Protein AF-0000000069441360 (afdb_homodimer)

Organism: Mycobacteroides abscessus (strain ATCC 19977 / DSM 44196 / CCUG 20993 / CIP 104536 / JCM 13569 / NCTC 13031 / TMC 1543 / L948) (NCBI:txid561007)

InterPro domains:
  IPR011251 Luciferase-like domain [PF00296] (26-334)
  IPR036661 Luciferase-like domain superfamily [G3DSA:3.20.20.30] (1-362)
  IPR036661 Luciferase-like domain superfamily [SSF51679] (23-362)
  IPR050172 SsuD/RutA monooxygenase [PTHR42847] (4-360)

Solvent-accessible surface area (backbone atoms only — not comparable to full-atom values): 36163 Å² total; per-residue (Å²): 128,47,39,42,44,28,33,52,49,52,40,67,29,39,19,75,42,82,61,31,50,36,68,66,46,94,55,78,56,78,54,79,72,55,38,72,55,40,56,69,53,48,42,54,38,49,34,47,39,33,73,62,61,32,53,23,29,40,23,53,60,53,61,59,30,39,40,19,64,44,50,50,29,50,38,46,87,67,42,86,72,45,21,36,32,32,28,46,45,60,79,54,41,36,41,36,54,50,42,33,44,50,22,34,49,16,58,62,51,73,49,30,42,31,37,29,46,40,57,68,50,40,67,66,40,34,23,19,48,46,44,82,67,50,70,61,53,33,38,55,40,37,45,56,37,52,50,51,28,55,47,23,48,71,64,47,69,33,71,46,79,60,95,79,52,50,32,40,65,15,50,48,73,56,52,40,63,65,70,63,50,34,31,34,59,58,72,40,81,64,32,40,60,42,46,37,73,70,39,45,28,43,41,43,59,57,52,54,62,69,63,42,38,53,54,52,50,54,42,49,52,55,9,46,77,71,76,41,82,66,45,31,27,37,31,31,32,47,38,50,28,93,36,43,69,60,14,47,50,53,56,49,51,50,56,68,72,57,47,70,66,55,29,51,53,35,38,56,55,38,59,67,42,74,25,55,57,36,32,52,44,36,63,61,32,66,72,45,78,88,50,27,67,70,34,95,47,33,28,34,63,56,30,37,50,23,54,60,64,13,21,24,35,38,15,15,24,64,55,37,37,50,51,50,50,51,40,37,75,61,56,38,37,33,38,38,32,42,38,64,28,45,57,64,35,50,50,41,40,46,73,46,23,46,59,58,32,42,74,69,57,45,27,64,129,127,50,40,44,44,28,34,53,48,54,39,65,29,40,18,76,42,82,60,31,50,36,69,66,47,94,55,80,56,77,55,79,70,55,39,69,54,41,56,69,53,49,41,53,37,47,35,48,39,33,73,63,62,33,54,23,28,40,25,54,62,55,62,58,31,39,40,21,64,44,52,49,28,49,40,46,87,65,43,86,73,44,20,36,32,31,27,46,44,61,78,54,42,36,41,39,52,50,41,33,44,50,21,35,48,16,59,61,51,73,50,28,43,30,37,29,47,39,56,69,52,39,68,67,40,34,23,20,47,46,45,81,67,51,71,61,51,33,38,56,39,37,46,56,37,53,50,50,28,54,47,24,49,71,63,45,69,32,71,46,78,61,96,80,50,50,32,42,65,15,48,51,72,56,53,41,65,67,70,62,53,34,30,33,59,58,73,41,83,65,32,41,61,42,46,38,72,69,39,45,28,45,41,44,59,58,54,54,62,69,62,43,37,54,54,52,50,54,42,49,53,55,10,47,77,71,75,40,83,66,47,31,29,37,32,31,30,47,37,50,28,94,37,44,67,60,15,46,49,53,56,49,51,48,55,66,72,55,48,71,66,55,30,52,52,34,38,56,53,37,59,66,42,75,25,55,57,38,32,53,43,35,62,64,34,67,70,45,80,89,51,27,66,70,35,96,47,32,29,35,63,56,30,38,50,22,54,60,64,13,22,26,36,37,15,15,24,65,54,38,38,50,51,51,50,51,40,37,75,62,55,38,37,32,40,38,30,41,38,64,27,46,58,65,35,49,51,41,39,45,74,44,24,46,60,56,32,44,74,68,58,44,26,65,132

pLDDT: mean 94.43, std 7.1, range [41.03, 98.94]

Structure (mmCIF, N/CA/C/O backbone):
data_AF-0000000069441360-model_v1
#
loop_
_entity.id
_entity.type
_entity.pdbx_description
1 polymer 'Alkanesulfonate monooxygenase'
#
loop_
_atom_site.group_PDB
_atom_site.id
_atom_site.type_symbol
_atom_site.label_atom_id
_atom_site.label_alt_id
_atom_site.label_comp_id
_atom_site.label_asym_id
_atom_site.label_entity_id
_atom_site.label_seq_id
_atom_site.pdbx_PDB_ins_code
_atom_site.Cartn_x
_atom_site.Cartn_y
_atom_site.Cartn_z
_atom_site.occupancy
_atom_site.B_iso_or_equiv
_atom_site.auth_seq_id
_atom_site.auth_comp_id
_atom_site.auth_asym_id
_atom_site.auth_atom_id
_atom_site.pdbx_PDB_model_num
ATOM 1 N N . MET A 1 1 ? 18.297 29.141 1.879 1 72.5 1 MET A N 1
ATOM 2 C CA . MET A 1 1 ? 17.781 28.172 0.923 1 72.5 1 MET A CA 1
ATOM 3 C C . MET A 1 1 ? 16.359 28.516 0.487 1 72.5 1 MET A C 1
ATOM 5 O O . MET A 1 1 ? 15.617 29.141 1.242 1 72.5 1 MET A O 1
ATOM 9 N N . ALA A 1 2 ? 16.062 28.234 -0.712 1 89 2 ALA A N 1
ATOM 10 C CA . ALA A 1 2 ? 14.727 28.547 -1.218 1 89 2 ALA A CA 1
ATOM 11 C C . ALA A 1 2 ? 13.664 27.703 -0.527 1 89 2 ALA A C 1
ATOM 13 O O . ALA A 1 2 ? 13.883 26.516 -0.256 1 89 2 ALA A O 1
ATOM 14 N N . ALA A 1 3 ? 12.602 28.297 -0.114 1 95.62 3 ALA A N 1
ATOM 15 C CA . ALA A 1 3 ? 11.492 27.609 0.531 1 95.62 3 ALA A CA 1
ATOM 16 C C . ALA A 1 3 ? 10.789 26.672 -0.447 1 95.62 3 ALA A C 1
ATOM 18 O O . ALA A 1 3 ? 10.672 26.984 -1.636 1 95.62 3 ALA A O 1
ATOM 19 N N . LYS A 1 4 ? 10.414 25.562 0.013 1 97.44 4 LYS A N 1
ATOM 20 C CA . LYS A 1 4 ? 9.594 24.609 -0.744 1 97.44 4 LYS A CA 1
ATOM 21 C C . LYS A 1 4 ? 8.156 24.594 -0.232 1 97.44 4 LYS A C 1
ATOM 23 O O . LYS A 1 4 ? 7.922 24.688 0.976 1 97.44 4 LYS A O 1
ATOM 28 N N . PHE A 1 5 ? 7.285 24.547 -1.137 1 98.5 5 PHE A N 1
ATOM 29 C CA . PHE A 1 5 ? 5.875 24.547 -0.77 1 98.5 5 PHE A CA 1
ATOM 30 C C . PHE A 1 5 ? 5.203 23.234 -1.19 1 98.5 5 PHE A C 1
ATOM 32 O O . PHE A 1 5 ? 5.293 22.828 -2.352 1 98.5 5 PHE A O 1
ATOM 39 N N . PHE A 1 6 ? 4.613 22.594 -0.248 1 98.88 6 PHE A N 1
ATOM 40 C CA . PHE A 1 6 ? 3.814 21.391 -0.45 1 98.88 6 PHE A CA 1
ATOM 41 C C . PHE A 1 6 ? 2.332 21.688 -0.274 1 98.88 6 PHE A C 1
ATOM 43 O O . PHE A 1 6 ? 1.963 22.656 0.396 1 98.88 6 PHE A O 1
ATOM 50 N N . TRP A 1 7 ? 1.575 20.906 -0.925 1 98.81 7 TRP A N 1
ATOM 51 C CA . TRP A 1 7 ? 0.133 20.922 -0.707 1 98.81 7 TRP A CA 1
ATOM 52 C C . TRP A 1 7 ? -0.325 19.656 0.02 1 98.81 7 TRP A C 1
ATOM 54 O O . TRP A 1 7 ? 0.464 19.016 0.713 1 98.81 7 TRP A O 1
ATOM 64 N N . PHE A 1 8 ? -1.62 19.359 -0.03 1 98.5 8 PHE A N 1
ATOM 65 C CA . PHE A 1 8 ? -2.201 18.297 0.79 1 98.5 8 PHE A CA 1
ATOM 66 C C . PHE A 1 8 ? -3.285 17.547 0.021 1 98.5 8 PHE A C 1
ATOM 68 O O . PHE A 1 8 ? -4.078 18.156 -0.697 1 98.5 8 PHE A O 1
ATOM 75 N N . LEU A 1 9 ? -3.291 16.219 0.157 1 98.5 9 LEU A N 1
ATOM 76 C CA . LEU A 1 9 ? -4.387 15.414 -0.382 1 98.5 9 LEU A CA 1
ATOM 77 C C . LEU A 1 9 ? -5.438 15.141 0.688 1 98.5 9 LEU A C 1
ATOM 79 O O . LEU A 1 9 ? -5.145 14.508 1.703 1 98.5 9 LEU A O 1
ATOM 83 N N . PRO A 1 10 ? -6.656 15.625 0.496 1 97.12 10 PRO A N 1
ATOM 84 C CA . PRO A 1 10 ? -7.707 15.391 1.49 1 97.12 10 PRO A CA 1
ATOM 85 C C . PRO A 1 10 ? -8.289 13.977 1.41 1 97.12 10 PRO A C 1
ATOM 87 O O . PRO A 1 10 ? -9.461 13.812 1.053 1 97.12 10 PRO A O 1
ATOM 90 N N . THR A 1 11 ? -7.57 12.961 1.886 1 96.81 11 THR A N 1
ATOM 91 C CA . THR A 1 11 ? -7.961 11.562 1.755 1 96.81 11 THR A CA 1
ATOM 92 C C . THR A 1 11 ? -9.031 11.203 2.781 1 96.81 11 THR A C 1
ATOM 94 O O . THR A 1 11 ? -9.523 10.07 2.797 1 96.81 11 THR A O 1
ATOM 97 N N . ASN A 1 12 ? -9.391 12.094 3.652 1 94.06 12 ASN A N 1
ATOM 98 C CA . ASN A 1 12 ? -10.555 11.906 4.516 1 94.06 12 ASN A CA 1
ATOM 99 C C . ASN A 1 12 ? -11.758 12.688 4 1 94.06 12 ASN A C 1
ATOM 101 O O . ASN A 1 12 ? -12.789 12.773 4.68 1 94.06 12 ASN A O 1
ATOM 105 N N . GLY A 1 13 ? -11.594 13.344 2.893 1 94.56 13 GLY A N 1
ATOM 106 C CA . GLY A 1 13 ? -12.664 14.125 2.299 1 94.56 13 GLY A CA 1
ATOM 107 C C . GLY A 1 13 ? -12.391 15.609 2.291 1 94.56 13 GLY A C 1
ATOM 108 O O . GLY A 1 13 ? -11.414 16.062 2.891 1 94.56 13 GLY A O 1
ATOM 109 N N . ASP A 1 14 ? -13.211 16.344 1.586 1 96.19 14 ASP A N 1
ATOM 110 C CA . ASP A 1 14 ? -13.07 17.781 1.409 1 96.19 14 ASP A CA 1
ATOM 111 C C . ASP A 1 14 ? -14.438 18.469 1.393 1 96.19 14 ASP A C 1
ATOM 113 O O . ASP A 1 14 ? -15.477 17.797 1.405 1 96.19 14 ASP A O 1
ATOM 117 N N . SER A 1 15 ? -14.398 19.688 1.597 1 96 15 SER A N 1
ATOM 118 C CA . SER A 1 15 ? -15.617 20.484 1.572 1 96 15 SER A CA 1
ATOM 119 C C . SER A 1 15 ? -15.297 21.984 1.598 1 96 15 SER A C 1
ATOM 121 O O . SER A 1 15 ? -14.141 22.375 1.768 1 96 15 SER A O 1
ATOM 123 N N . ARG A 1 16 ? -16.359 22.812 1.386 1 94.94 16 ARG A N 1
ATOM 124 C CA . ARG A 1 16 ? -16.219 24.25 1.605 1 94.94 16 ARG A CA 1
ATOM 125 C C . ARG A 1 16 ? -16.203 24.578 3.094 1 94.94 16 ARG A C 1
ATOM 127 O O . ARG A 1 16 ? -15.852 25.688 3.486 1 94.94 16 ARG A O 1
ATOM 134 N N . SER A 1 17 ? -16.484 23.578 3.895 1 92.81 17 SER A N 1
ATOM 135 C CA . SER A 1 17 ? -16.438 23.688 5.352 1 92.81 17 SER A CA 1
ATOM 136 C C . SER A 1 17 ? -15.266 22.891 5.918 1 92.81 17 SER A C 1
ATOM 138 O O . SER A 1 17 ? -14.633 22.109 5.207 1 92.81 17 SER A O 1
ATOM 140 N N . ILE A 1 18 ? -15.031 23.141 7.215 1 89.5 18 ILE A N 1
ATOM 141 C CA . ILE A 1 18 ? -13.984 22.359 7.867 1 89.5 18 ILE A CA 1
ATOM 142 C C . ILE A 1 18 ? -14.422 20.906 7.988 1 89.5 18 ILE A C 1
ATOM 144 O O . ILE A 1 18 ? -15.484 20.609 8.539 1 89.5 18 ILE A O 1
ATOM 148 N N . VAL A 1 19 ? -13.719 20.031 7.355 1 81.5 19 VAL A N 1
ATOM 149 C CA . VAL A 1 19 ? -13.969 18.594 7.492 1 81.5 19 VAL A CA 1
ATOM 150 C C . VAL A 1 19 ? -13.25 18.062 8.727 1 81.5 19 VAL A C 1
ATOM 152 O O . VAL A 1 19 ? -12.016 18.078 8.789 1 81.5 19 VAL A O 1
ATOM 155 N N . GLY A 1 20 ? -14.039 17.828 9.664 1 69.56 20 GLY A N 1
ATOM 156 C CA . GLY A 1 20 ? -13.508 17.422 10.953 1 69.56 20 GLY A CA 1
ATOM 157 C C . GLY A 1 20 ? -13.227 15.93 11.031 1 69.56 20 GLY A C 1
ATOM 158 O O . GLY A 1 20 ? -14.016 15.117 10.531 1 69.56 20 GLY A O 1
ATOM 159 N N . ALA A 1 21 ? -11.961 15.484 11.086 1 66.25 21 ALA A N 1
ATOM 160 C CA . ALA A 1 21 ? -11.641 14.133 11.523 1 66.25 21 ALA A CA 1
ATOM 161 C C . ALA A 1 21 ? -10.523 14.141 12.562 1 66.25 21 ALA A C 1
ATOM 163 O O . ALA A 1 21 ? -9.648 15.008 12.539 1 66.25 21 ALA A O 1
ATOM 164 N N . SER A 1 22 ? -10.852 13.5 13.664 1 67.69 22 SER A N 1
ATOM 165 C CA . SER A 1 22 ? -9.844 13.258 14.688 1 67.69 22 SER A CA 1
ATOM 166 C C . SER A 1 22 ? -9.398 11.805 14.695 1 67.69 22 SER A C 1
ATOM 168 O O . SER A 1 22 ? -10.203 10.898 14.461 1 67.69 22 SER A O 1
ATOM 170 N N . HIS A 1 23 ? -8.133 11.641 14.805 1 71.06 23 HIS A N 1
ATOM 171 C CA . HIS A 1 23 ? -7.602 10.289 14.898 1 71.06 23 HIS A CA 1
ATOM 172 C C . HIS A 1 23 ? -8.328 9.484 15.977 1 71.06 23 HIS A C 1
ATOM 174 O O . HIS A 1 23 ? -8.602 8.297 15.797 1 71.06 23 HIS A O 1
ATOM 180 N N . ALA A 1 24 ? -8.703 10.172 16.938 1 65.94 24 ALA A N 1
ATOM 181 C CA . ALA A 1 24 ? -9.297 9.5 18.094 1 65.94 24 ALA A CA 1
ATOM 182 C C . ALA A 1 24 ? -10.805 9.367 17.938 1 65.94 24 ALA A C 1
ATOM 184 O O . ALA A 1 24 ? -11.453 8.609 18.672 1 65.94 24 ALA A O 1
ATOM 185 N N . SER A 1 25 ? -11.289 10.094 16.922 1 72.44 25 SER A N 1
ATOM 186 C CA . SER A 1 25 ? -12.742 10.172 16.828 1 72.44 25 SER A CA 1
ATOM 187 C C . SER A 1 25 ? -13.336 8.867 16.312 1 72.44 25 SER A C 1
ATOM 189 O O . SER A 1 25 ? -12.75 8.211 15.461 1 72.44 25 SER A O 1
ATOM 191 N N . THR A 1 26 ? -14.484 8.578 16.953 1 71.44 26 THR A N 1
ATOM 192 C CA . THR A 1 26 ? -15.25 7.426 16.484 1 71.44 26 THR A CA 1
ATOM 193 C C . THR A 1 26 ? -16.234 7.836 15.398 1 71.44 26 THR A C 1
ATOM 195 O O . THR A 1 26 ? -17 7.004 14.898 1 71.44 26 THR A O 1
ATOM 198 N N . HIS A 1 27 ? -16.141 9.125 15.164 1 69.94 27 HIS A N 1
ATOM 199 C CA . HIS A 1 27 ? -17.094 9.625 14.164 1 69.94 27 HIS A CA 1
ATOM 200 C C . HIS A 1 27 ? -16.375 10.469 13.109 1 69.94 27 HIS A C 1
ATOM 202 O O . HIS A 1 27 ? -15.445 11.203 13.43 1 69.94 27 HIS A O 1
ATOM 208 N N . HIS A 1 28 ? -16.891 10.148 11.953 1 73.62 28 HIS A N 1
ATOM 209 C CA . HIS A 1 28 ? -16.5 10.977 10.82 1 73.62 28 HIS A CA 1
ATOM 210 C C . HIS A 1 28 ? -17.578 12.008 10.5 1 73.62 28 HIS A C 1
ATOM 212 O O . HIS A 1 28 ? -18.688 11.656 10.078 1 73.62 28 HIS A O 1
ATOM 218 N N . THR A 1 29 ? -17.344 13.25 10.805 1 76.19 29 THR A N 1
ATOM 219 C CA . THR A 1 29 ? -18.328 14.289 10.516 1 76.19 29 THR A CA 1
ATOM 220 C C . THR A 1 29 ? -18.281 14.68 9.047 1 76.19 29 THR A C 1
ATOM 222 O O . THR A 1 29 ? -17.25 15.125 8.539 1 76.19 29 THR A O 1
ATOM 225 N N . VAL A 1 30 ? -19.391 14.531 8.398 1 80.44 30 VAL A N 1
ATOM 226 C CA . VAL A 1 30 ? -19.516 14.828 6.977 1 80.44 30 VAL A CA 1
ATOM 227 C C . VAL A 1 30 ? -20.359 16.078 6.785 1 80.44 30 VAL A C 1
ATOM 229 O O . VAL A 1 30 ? -21.578 16.062 7.008 1 80.44 30 VAL A O 1
ATOM 232 N N . PRO A 1 31 ? -19.703 17.156 6.438 1 84.5 31 PRO A N 1
ATOM 233 C CA . PRO A 1 31 ? -20.453 18.406 6.25 1 84.5 31 PRO A CA 1
ATOM 234 C C . PRO A 1 31 ? -21.266 18.422 4.961 1 84.5 31 PRO A C 1
ATOM 236 O O . PRO A 1 31 ? -21.156 17.5 4.148 1 84.5 31 PRO A O 1
ATOM 239 N N . GLU A 1 32 ? -22.109 19.484 4.922 1 86.25 32 GLU A N 1
ATOM 240 C CA . GLU A 1 32 ? -22.812 19.719 3.656 1 86.25 32 GLU A CA 1
ATOM 241 C C . GLU A 1 32 ? -21.812 20.031 2.539 1 86.25 32 GLU A C 1
ATOM 243 O O . GLU A 1 32 ? -20.828 20.75 2.76 1 86.25 32 GLU A O 1
ATOM 248 N N . GLY A 1 33 ? -22.047 19.547 1.418 1 91.44 33 GLY A N 1
ATOM 249 C CA . GLY A 1 33 ? -21.141 19.781 0.306 1 91.44 33 GLY A CA 1
ATOM 250 C C . GLY A 1 33 ? -19.891 18.938 0.369 1 91.44 33 GLY A C 1
ATOM 251 O O . GLY A 1 33 ? -18.859 19.297 -0.227 1 91.44 33 GLY A O 1
ATOM 252 N N . TYR A 1 34 ? -19.953 17.906 1.061 1 93.56 34 TYR A N 1
ATOM 253 C CA . TYR A 1 34 ? -18.844 16.969 1.236 1 93.56 34 TYR A CA 1
ATOM 254 C C . TYR A 1 34 ? -18.391 16.406 -0.103 1 93.56 34 TYR A C 1
ATOM 256 O O . TYR A 1 34 ? -19.219 16.031 -0.935 1 93.56 34 TYR A O 1
ATOM 264 N N . ARG A 1 35 ? -17.109 16.453 -0.336 1 96.56 35 ARG A N 1
ATOM 265 C CA . ARG A 1 35 ? -16.484 15.805 -1.479 1 96.56 35 ARG A CA 1
ATOM 266 C C . ARG A 1 35 ? -15.781 14.516 -1.057 1 96.56 35 ARG A C 1
ATOM 268 O O . ARG A 1 35 ? -14.805 14.555 -0.305 1 96.56 35 ARG A O 1
ATOM 275 N N . GLU A 1 36 ? -16.297 13.422 -1.534 1 95.38 36 GLU A N 1
ATOM 276 C CA . GLU A 1 36 ? -15.672 12.141 -1.229 1 95.38 36 GLU A CA 1
ATOM 277 C C . GLU A 1 36 ? -14.25 12.07 -1.773 1 95.38 36 GLU A C 1
ATOM 279 O O . GLU A 1 36 ? -13.969 12.594 -2.854 1 95.38 36 GLU A O 1
ATOM 284 N N . PRO A 1 37 ? -13.375 11.43 -1.049 1 96.5 37 PRO A N 1
ATOM 285 C CA . PRO A 1 37 ? -11.992 11.32 -1.509 1 96.5 37 PRO A CA 1
ATOM 286 C C . PRO A 1 37 ? -11.797 10.219 -2.549 1 96.5 37 PRO A C 1
ATOM 288 O O . PRO A 1 37 ? -10.953 9.336 -2.373 1 96.5 37 PRO A O 1
ATOM 291 N N . SER A 1 38 ? -12.555 10.336 -3.623 1 96.94 38 SER A N 1
ATOM 292 C CA . SER A 1 38 ? -12.391 9.414 -4.746 1 96.94 38 SER A CA 1
ATOM 293 C C . SER A 1 38 ? -11.062 9.648 -5.457 1 96.94 38 SER A C 1
ATOM 295 O O . SER A 1 38 ? -10.492 10.734 -5.375 1 96.94 38 SER A O 1
ATOM 297 N N . LEU A 1 39 ? -10.609 8.648 -6.133 1 97.69 39 LEU A N 1
ATOM 298 C CA . LEU A 1 39 ? -9.383 8.82 -6.906 1 97.69 39 LEU A CA 1
ATOM 299 C C . LEU A 1 39 ? -9.531 9.945 -7.922 1 97.69 39 LEU A C 1
ATOM 301 O O . LEU A 1 39 ? -8.57 10.672 -8.195 1 97.69 39 LEU A O 1
ATOM 305 N N . ARG A 1 40 ? -10.727 10.117 -8.469 1 97.19 40 ARG A N 1
ATOM 306 C CA . ARG A 1 40 ? -11 11.18 -9.43 1 97.19 40 ARG A CA 1
ATOM 307 C C . ARG A 1 40 ? -10.781 12.555 -8.805 1 97.19 40 ARG A C 1
ATOM 309 O O . ARG A 1 40 ? -10.062 13.383 -9.359 1 97.19 40 ARG A O 1
ATOM 316 N N . TYR A 1 41 ? -11.352 12.758 -7.617 1 98.19 41 TYR A N 1
ATOM 317 C CA . TYR A 1 41 ? -11.227 14.062 -6.992 1 98.19 41 TYR A CA 1
ATOM 318 C C . TYR A 1 41 ? -9.797 14.305 -6.504 1 98.19 41 TYR A C 1
ATOM 320 O O . TYR A 1 41 ? -9.242 15.383 -6.691 1 98.19 41 TYR A O 1
ATOM 328 N N . LEU A 1 42 ? -9.25 13.297 -5.883 1 98.75 42 LEU A N 1
ATOM 329 C CA . LEU A 1 42 ? -7.875 13.422 -5.418 1 98.75 42 LEU A CA 1
ATOM 330 C C . LEU A 1 42 ? -6.93 13.703 -6.582 1 98.75 42 LEU A C 1
ATOM 332 O O . LEU A 1 42 ? -5.945 14.422 -6.43 1 98.75 42 LEU A O 1
ATOM 336 N N . GLY A 1 43 ? -7.262 13.102 -7.727 1 98.75 43 GLY A N 1
ATOM 337 C CA . GLY A 1 43 ? -6.5 13.391 -8.93 1 98.75 43 GLY A CA 1
ATOM 338 C C . GLY A 1 43 ? -6.605 14.844 -9.367 1 98.75 43 GLY A C 1
ATOM 339 O O . GLY A 1 43 ? -5.625 15.43 -9.828 1 98.75 43 GLY A O 1
ATOM 340 N N . GLU A 1 44 ? -7.793 15.453 -9.258 1 98.81 44 GLU A N 1
ATOM 341 C CA . GLU A 1 44 ? -7.965 16.875 -9.57 1 98.81 44 GLU A CA 1
ATOM 342 C C . GLU A 1 44 ? -7.066 17.734 -8.695 1 98.81 44 GLU A C 1
ATOM 344 O O . GLU A 1 44 ? -6.406 18.656 -9.195 1 98.81 44 GLU A O 1
ATOM 349 N N . VAL A 1 45 ? -7.008 17.406 -7.426 1 98.88 45 VAL A N 1
ATOM 350 C CA . VAL A 1 45 ? -6.195 18.172 -6.484 1 98.88 45 VAL A CA 1
ATOM 351 C C . VAL A 1 45 ? -4.715 17.984 -6.816 1 98.88 45 VAL A C 1
ATOM 353 O O . VAL A 1 45 ? -3.959 18.953 -6.871 1 98.88 45 VAL A O 1
ATOM 356 N N . ALA A 1 46 ? -4.324 16.766 -7.066 1 98.88 46 ALA A N 1
ATOM 357 C CA . ALA A 1 46 ? -2.922 16.453 -7.336 1 98.88 46 ALA A CA 1
ATOM 358 C C . ALA A 1 46 ? -2.455 17.109 -8.633 1 98.88 46 ALA A C 1
ATOM 360 O O . ALA A 1 46 ? -1.358 17.672 -8.688 1 98.88 46 ALA A O 1
ATOM 361 N N . ARG A 1 47 ? -3.27 17.016 -9.672 1 98.81 47 ARG A N 1
ATOM 362 C CA . ARG A 1 47 ? -2.914 17.625 -10.953 1 98.81 47 ARG A CA 1
ATOM 363 C C . ARG A 1 47 ? -2.789 19.125 -10.828 1 98.81 47 ARG A C 1
ATOM 365 O O . ARG A 1 47 ? -1.891 19.734 -11.414 1 98.81 47 ARG A O 1
ATOM 372 N N . ALA A 1 48 ? -3.709 19.703 -10.094 1 98.88 48 ALA A N 1
ATOM 373 C CA . ALA A 1 48 ? -3.621 21.141 -9.867 1 98.88 48 ALA A CA 1
ATOM 374 C C . ALA A 1 48 ? -2.332 21.5 -9.133 1 98.88 48 ALA A C 1
ATOM 376 O O . ALA A 1 48 ? -1.611 22.422 -9.547 1 98.88 48 ALA A O 1
ATOM 377 N N . ALA A 1 49 ? -2.059 20.797 -8.062 1 98.88 49 ALA A N 1
ATOM 378 C CA . ALA A 1 49 ? -0.84 21.047 -7.297 1 98.88 49 ALA A CA 1
ATOM 379 C C . ALA A 1 49 ? 0.398 20.891 -8.18 1 98.88 49 ALA A C 1
ATOM 381 O O . ALA A 1 49 ? 1.33 21.703 -8.086 1 98.88 49 ALA A O 1
ATOM 382 N N . ASP A 1 50 ? 0.378 19.906 -9.008 1 98.75 50 ASP A N 1
ATOM 383 C CA . ASP A 1 50 ? 1.477 19.641 -9.93 1 98.75 50 ASP A CA 1
ATOM 384 C C . ASP A 1 50 ? 1.679 20.812 -10.891 1 98.75 50 ASP A C 1
ATOM 386 O O . ASP A 1 50 ? 2.795 21.312 -11.039 1 98.75 50 ASP A O 1
ATOM 390 N N . ARG A 1 51 ? 0.63 21.266 -11.484 1 98.19 51 ARG A N 1
ATOM 391 C CA . ARG A 1 51 ? 0.674 22.328 -12.477 1 98.19 51 ARG A CA 1
ATOM 392 C C . ARG A 1 51 ? 1.045 23.656 -11.828 1 98.19 51 ARG A C 1
ATOM 394 O O . ARG A 1 51 ? 1.723 24.484 -12.445 1 98.19 51 ARG A O 1
ATOM 401 N N . LEU A 1 52 ? 0.617 23.844 -10.602 1 98.38 52 LEU A N 1
ATOM 402 C CA . LEU A 1 52 ? 0.768 25.125 -9.922 1 98.38 52 LEU A CA 1
ATOM 403 C C . LEU A 1 52 ? 2.17 25.266 -9.336 1 98.38 52 LEU A C 1
ATOM 405 O O . LEU A 1 52 ? 2.531 26.328 -8.836 1 98.38 52 LEU A O 1
ATOM 409 N N . GLY A 1 53 ? 2.9 24.156 -9.336 1 96.31 53 GLY A N 1
ATOM 410 C CA . GLY A 1 53 ? 4.305 24.25 -8.984 1 96.31 53 GLY A CA 1
ATOM 411 C C . GLY A 1 53 ? 4.598 23.828 -7.555 1 96.31 53 GLY A C 1
ATOM 412 O O . GLY A 1 53 ? 5.695 24.078 -7.043 1 96.31 53 GLY A O 1
ATOM 413 N N . PHE A 1 54 ? 3.662 23.266 -6.867 1 98.56 54 PHE A N 1
ATOM 414 C CA . PHE A 1 54 ? 3.957 22.703 -5.555 1 98.56 54 PHE A CA 1
ATOM 415 C C . PHE A 1 54 ? 4.969 21.578 -5.664 1 98.56 54 PHE A C 1
ATOM 417 O O . PHE A 1 54 ? 4.949 20.812 -6.633 1 98.56 54 PHE A O 1
ATOM 424 N N . GLU A 1 55 ? 5.805 21.453 -4.676 1 98.25 55 GLU A N 1
ATOM 425 C CA . GLU A 1 55 ? 6.84 20.422 -4.633 1 98.25 55 GLU A CA 1
ATOM 426 C C . GLU A 1 55 ? 6.234 19.031 -4.484 1 98.25 55 GLU A C 1
ATOM 428 O O . GLU A 1 55 ? 6.73 18.062 -5.066 1 98.25 55 GLU A O 1
ATOM 433 N N . GLY A 1 56 ? 5.246 18.938 -3.717 1 98.75 56 GLY A N 1
ATOM 434 C CA . GLY A 1 56 ? 4.594 17.656 -3.426 1 98.75 56 GLY A CA 1
ATOM 435 C C . GLY A 1 56 ? 3.299 17.812 -2.654 1 98.75 56 GLY A C 1
ATOM 436 O O . GLY A 1 56 ? 2.836 18.938 -2.428 1 98.75 56 GLY A O 1
ATOM 437 N N . VAL A 1 57 ? 2.695 16.719 -2.336 1 98.94 57 VAL A N 1
ATOM 438 C CA . VAL A 1 57 ? 1.47 16.703 -1.547 1 98.94 57 VAL A CA 1
ATOM 439 C C . VAL A 1 57 ? 1.63 15.734 -0.371 1 98.94 57 VAL A C 1
ATOM 441 O O . VAL A 1 57 ? 2.076 14.602 -0.547 1 98.94 57 VAL A O 1
ATOM 444 N N . LEU A 1 58 ? 1.317 16.25 0.819 1 98.75 58 LEU A N 1
ATOM 445 C CA . LEU A 1 58 ? 1.21 15.336 1.959 1 98.75 58 LEU A CA 1
ATOM 446 C C . LEU A 1 58 ? -0.022 14.453 1.833 1 98.75 58 LEU A C 1
ATOM 448 O O . LEU A 1 58 ? -1.128 14.945 1.599 1 98.75 58 LEU A O 1
ATOM 452 N N . THR A 1 59 ? 0.184 13.18 1.903 1 98.44 59 THR A N 1
ATOM 453 C CA . THR A 1 59 ? -0.88 12.18 1.909 1 98.44 59 THR A CA 1
ATOM 454 C C . THR A 1 59 ? -1.044 11.57 3.299 1 98.44 59 THR A C 1
ATOM 456 O O . THR A 1 59 ? -0.279 10.688 3.689 1 98.44 59 THR A O 1
ATOM 459 N N . PRO A 1 60 ? -2.049 12 4.023 1 96.31 60 PRO A N 1
ATOM 460 C CA . PRO A 1 60 ? -2.141 11.68 5.453 1 96.31 60 PRO A CA 1
ATOM 461 C C . PRO A 1 60 ? -2.541 10.227 5.707 1 96.31 60 PRO A C 1
ATOM 463 O O . PRO A 1 60 ? -2.92 9.516 4.773 1 96.31 60 PRO A O 1
ATOM 466 N N . THR A 1 61 ? -2.408 9.766 6.902 1 94.69 61 THR A N 1
ATOM 467 C CA . THR A 1 61 ? -2.826 8.445 7.359 1 94.69 61 THR A CA 1
ATOM 468 C C . THR A 1 61 ? -3.793 8.555 8.531 1 94.69 61 THR A C 1
ATOM 470 O O . THR A 1 61 ? -3.877 9.609 9.172 1 94.69 61 THR A O 1
ATOM 473 N N . GLY A 1 62 ? -4.535 7.516 8.781 1 92.75 62 GLY A N 1
ATOM 474 C CA . GLY A 1 62 ? -5.484 7.457 9.883 1 92.75 62 GLY A CA 1
ATOM 475 C C . GLY A 1 62 ? -6.734 6.664 9.555 1 92.75 62 GLY A C 1
ATOM 476 O O . GLY A 1 62 ? -6.957 6.301 8.398 1 92.75 62 GLY A O 1
ATOM 477 N N . THR A 1 63 ? -7.566 6.508 10.539 1 92.69 63 THR A N 1
ATOM 478 C CA . THR A 1 63 ? -8.75 5.664 10.469 1 92.69 63 THR A CA 1
ATOM 479 C C . THR A 1 63 ? -9.695 6.148 9.367 1 92.69 63 THR A C 1
ATOM 481 O O . THR A 1 63 ? -10.281 5.336 8.648 1 92.69 63 THR A O 1
ATOM 484 N N . TRP A 1 64 ? -9.742 7.406 9.203 1 93.12 64 TRP A N 1
ATOM 485 C CA . TRP A 1 64 ? -10.789 7.941 8.336 1 93.12 64 TRP A CA 1
ATOM 486 C C . TRP A 1 64 ? -10.234 8.312 6.969 1 93.12 64 TRP A C 1
ATOM 488 O O . TRP A 1 64 ? -10.953 8.859 6.125 1 93.12 64 TRP A O 1
ATOM 498 N N . CYS A 1 65 ? -8.914 8.086 6.766 1 95.25 65 CYS A N 1
ATOM 499 C CA . CYS A 1 65 ? -8.266 8.414 5.5 1 95.25 65 CYS A CA 1
ATOM 500 C C . CYS A 1 65 ? -8.258 7.203 4.57 1 95.25 65 CYS A C 1
ATOM 502 O O . CYS A 1 65 ? -8.164 6.062 5.023 1 95.25 65 CYS A O 1
ATOM 504 N N . GLU A 1 66 ? -8.359 7.473 3.271 1 97.38 66 GLU A N 1
ATOM 505 C CA . GLU A 1 66 ? -7.883 6.477 2.316 1 97.38 66 GLU A CA 1
ATOM 506 C C . GLU A 1 66 ? -6.398 6.18 2.523 1 97.38 66 GLU A C 1
ATOM 508 O O . GLU A 1 66 ? -5.645 7.039 2.977 1 97.38 66 GLU A O 1
ATOM 513 N N . ASP A 1 67 ? -6.027 4.953 2.197 1 98.19 67 ASP A N 1
ATOM 514 C CA . ASP A 1 67 ? -4.648 4.535 2.422 1 98.19 67 ASP A CA 1
ATOM 515 C C . ASP A 1 67 ? -3.674 5.426 1.654 1 98.19 67 ASP A C 1
ATOM 517 O O . ASP A 1 67 ? -3.84 5.645 0.453 1 98.19 67 ASP A O 1
ATOM 521 N N . ALA A 1 68 ? -2.686 5.887 2.299 1 98.5 68 ALA A N 1
ATOM 522 C CA . ALA A 1 68 ? -1.774 6.887 1.747 1 98.5 68 ALA A CA 1
ATOM 523 C C . ALA A 1 68 ? -0.904 6.285 0.646 1 98.5 68 ALA A C 1
ATOM 525 O O . ALA A 1 68 ? -0.676 6.918 -0.387 1 98.5 68 ALA A O 1
ATOM 526 N N . TRP A 1 69 ? -0.383 5.059 0.846 1 98.62 69 TRP A N 1
ATOM 527 C CA . TRP A 1 69 ? 0.465 4.395 -0.137 1 98.62 69 TRP A CA 1
ATOM 528 C C . TRP A 1 69 ? -0.287 4.172 -1.444 1 98.62 69 TRP A C 1
ATOM 530 O O . TRP A 1 69 ? 0.218 4.496 -2.521 1 98.62 69 TRP A O 1
ATOM 540 N N . LEU A 1 70 ? -1.456 3.662 -1.294 1 98.81 70 LEU A N 1
ATOM 541 C CA . LEU A 1 70 ? -2.252 3.311 -2.4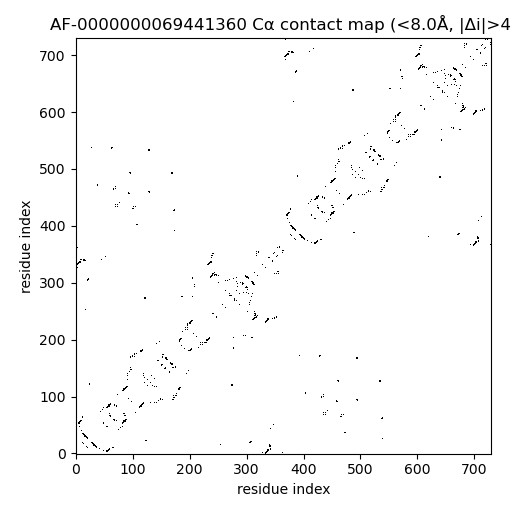65 1 98.81 70 LEU A CA 1
ATOM 542 C C . LEU A 1 70 ? -2.707 4.562 -3.207 1 98.81 70 LEU A C 1
ATOM 544 O O . LEU A 1 70 ? -2.77 4.574 -4.438 1 98.81 70 LEU A O 1
ATOM 548 N N . THR A 1 71 ? -3.033 5.621 -2.447 1 98.81 71 THR A N 1
ATOM 549 C CA . THR A 1 71 ? -3.393 6.891 -3.07 1 98.81 71 THR A CA 1
ATOM 550 C C . THR A 1 71 ? -2.232 7.438 -3.896 1 98.81 71 THR A C 1
ATOM 552 O O . THR A 1 71 ? -2.41 7.812 -5.055 1 98.81 71 THR A O 1
ATOM 555 N N . ALA A 1 72 ? -1.07 7.441 -3.303 1 98.88 72 ALA A N 1
ATOM 556 C CA . ALA A 1 72 ? 0.109 7.945 -4 1 98.88 72 ALA A CA 1
ATOM 557 C C . ALA A 1 72 ? 0.386 7.137 -5.266 1 98.88 72 ALA A C 1
ATOM 559 O O . ALA A 1 72 ? 0.596 7.703 -6.34 1 98.88 72 ALA A O 1
ATOM 560 N N . ALA A 1 73 ? 0.327 5.844 -5.148 1 98.81 73 ALA A N 1
ATOM 561 C CA . ALA A 1 73 ? 0.589 4.973 -6.289 1 98.81 73 ALA A CA 1
ATOM 562 C C . ALA A 1 73 ? -0.444 5.191 -7.395 1 98.81 73 ALA A C 1
ATOM 564 O O . ALA A 1 73 ? -0.1 5.219 -8.578 1 98.81 73 ALA A O 1
ATOM 565 N N . GLY A 1 74 ? -1.675 5.332 -7.02 1 98.69 74 GLY A N 1
ATOM 566 C CA . GLY A 1 74 ? -2.764 5.496 -7.969 1 98.69 74 GLY A CA 1
ATOM 567 C C . GLY A 1 74 ? -2.703 6.812 -8.727 1 98.69 74 GLY A C 1
ATOM 568 O O . GLY A 1 74 ? -3.348 6.969 -9.766 1 98.69 74 GLY A O 1
ATOM 569 N N . LEU A 1 75 ? -1.92 7.773 -8.188 1 98.69 75 LEU A N 1
ATOM 570 C CA . LEU A 1 75 ? -1.908 9.109 -8.773 1 98.69 75 LEU A CA 1
ATOM 571 C C . LEU A 1 75 ? -0.623 9.352 -9.562 1 98.69 75 LEU A C 1
ATOM 573 O O . LEU A 1 75 ? -0.427 10.422 -10.125 1 98.69 75 LEU A O 1
ATOM 577 N N . LEU A 1 76 ? 0.257 8.352 -9.617 1 98.06 76 LEU A N 1
ATOM 578 C CA . LEU A 1 76 ? 1.561 8.523 -10.25 1 98.06 76 LEU A CA 1
ATOM 579 C C . LEU A 1 76 ? 1.405 8.953 -11.703 1 98.06 76 LEU A C 1
ATOM 581 O O . LEU A 1 76 ? 2.031 9.922 -12.141 1 98.06 76 LEU A O 1
ATOM 585 N N . ASP A 1 77 ? 0.479 8.305 -12.445 1 95.75 77 ASP A N 1
ATOM 586 C CA . ASP A 1 77 ? 0.361 8.539 -13.875 1 95.75 77 ASP A CA 1
ATOM 587 C C . ASP A 1 77 ? -0.466 9.789 -14.164 1 95.75 77 ASP A C 1
ATOM 589 O O . ASP A 1 77 ? -0.586 10.211 -15.312 1 95.75 77 ASP A O 1
ATOM 593 N N . GLN A 1 78 ? -0.982 10.383 -13.133 1 97.19 78 GLN A N 1
ATOM 594 C CA . GLN A 1 78 ? -1.808 11.578 -13.312 1 97.19 78 GLN A CA 1
ATOM 595 C C . GLN A 1 78 ? -0.995 12.844 -13.086 1 97.19 78 GLN A C 1
ATOM 597 O O . GLN A 1 78 ? -1.499 13.953 -13.281 1 97.19 78 GLN A O 1
ATOM 602 N N . THR A 1 79 ? 0.243 12.656 -12.602 1 98.12 79 THR A N 1
ATOM 603 C CA . THR A 1 79 ? 1.116 13.781 -12.289 1 98.12 79 THR A CA 1
ATOM 604 C C . THR A 1 79 ? 2.479 13.609 -12.961 1 98.12 79 THR A C 1
ATOM 606 O O . THR A 1 79 ? 2.826 12.516 -13.398 1 98.12 79 THR A O 1
ATOM 609 N N . GLU A 1 80 ? 3.227 14.672 -13.023 1 97.12 80 GLU A N 1
ATOM 610 C CA . GLU A 1 80 ? 4.488 14.633 -13.75 1 97.12 80 GLU A CA 1
ATOM 611 C C . GLU A 1 80 ? 5.676 14.82 -12.812 1 97.12 80 GLU A C 1
ATOM 613 O O . GLU A 1 80 ? 6.645 14.062 -12.867 1 97.12 80 GLU A O 1
ATOM 618 N N . ARG A 1 81 ? 5.602 15.805 -11.953 1 97.69 81 ARG A N 1
ATOM 619 C CA . ARG A 1 81 ? 6.75 16.156 -11.125 1 97.69 81 ARG A CA 1
ATOM 620 C C . ARG A 1 81 ? 6.391 16.125 -9.641 1 97.69 81 ARG A C 1
ATOM 622 O O . ARG A 1 81 ? 7.273 16.109 -8.781 1 97.69 81 ARG A O 1
ATOM 629 N N . LEU A 1 82 ? 5.148 16.125 -9.367 1 98.75 82 LEU A N 1
ATOM 630 C CA . LEU A 1 82 ? 4.637 16.234 -8.008 1 98.75 82 LEU A CA 1
ATOM 631 C C . LEU A 1 82 ? 5.164 15.094 -7.137 1 98.75 82 LEU A C 1
ATOM 633 O O . LEU A 1 82 ? 5.031 13.922 -7.492 1 98.75 82 LEU A O 1
ATOM 637 N N . LYS A 1 83 ? 5.809 15.398 -6.078 1 98.81 83 LYS A N 1
ATOM 638 C CA . LYS A 1 83 ? 6.238 14.391 -5.117 1 98.81 83 LYS A CA 1
ATOM 639 C C . LYS A 1 83 ? 5.105 14.016 -4.168 1 98.81 83 LYS A C 1
ATOM 641 O O . LYS A 1 83 ? 4.156 14.781 -3.99 1 98.81 83 LYS A O 1
ATOM 646 N N . PHE A 1 84 ? 5.203 12.867 -3.648 1 98.88 84 PHE A N 1
ATOM 647 C CA . PHE A 1 84 ? 4.223 12.383 -2.684 1 98.88 84 PHE A CA 1
ATOM 648 C C . PHE A 1 84 ? 4.867 12.172 -1.317 1 98.88 84 PHE A C 1
ATOM 650 O O . PHE A 1 84 ? 5.754 11.328 -1.166 1 98.88 84 PHE A O 1
ATOM 657 N N . LEU A 1 85 ? 4.523 12.984 -0.364 1 98.88 85 LEU A N 1
ATOM 658 C CA . LEU A 1 85 ? 4.906 12.82 1.034 1 98.88 85 LEU A CA 1
ATOM 659 C C . LEU A 1 85 ? 3.947 11.883 1.758 1 98.88 85 LEU A C 1
ATOM 661 O O . LEU A 1 85 ? 2.941 12.328 2.314 1 98.88 85 LEU A O 1
ATOM 665 N N . VAL A 1 86 ? 4.27 10.594 1.764 1 98.81 86 VAL A N 1
ATOM 666 C CA . VAL A 1 86 ? 3.377 9.531 2.215 1 98.81 86 VAL A CA 1
ATOM 667 C C . VAL A 1 86 ? 3.498 9.359 3.729 1 98.81 86 VAL A C 1
ATOM 669 O O . VAL A 1 86 ? 4.566 9.016 4.238 1 98.81 86 VAL A O 1
ATOM 672 N N . ALA A 1 87 ? 2.398 9.656 4.438 1 97.75 87 ALA A N 1
ATOM 673 C CA . ALA A 1 87 ? 2.375 9.406 5.875 1 97.75 87 ALA A CA 1
ATOM 674 C C . ALA A 1 87 ? 2.15 7.922 6.168 1 97.75 87 ALA A C 1
ATOM 676 O O . ALA A 1 87 ? 1.248 7.301 5.605 1 97.75 87 ALA A O 1
ATOM 677 N N . PHE A 1 88 ? 2.996 7.348 7.008 1 94.31 88 PHE A N 1
ATOM 678 C CA . PHE A 1 88 ? 2.842 5.945 7.375 1 94.31 88 PHE A CA 1
ATOM 679 C C . PHE A 1 88 ? 3.258 5.715 8.82 1 94.31 88 PHE A C 1
ATOM 681 O O . PHE A 1 88 ? 3.924 6.559 9.422 1 94.31 88 PHE A O 1
ATOM 688 N N . ARG A 1 89 ? 2.883 4.664 9.414 1 95.25 89 ARG A N 1
ATOM 689 C CA . ARG A 1 89 ? 3.08 4.383 10.828 1 95.25 89 ARG A CA 1
ATOM 690 C C . ARG A 1 89 ? 4.027 3.203 11.031 1 95.25 89 ARG A C 1
ATOM 692 O O . ARG A 1 89 ? 3.672 2.061 10.742 1 95.25 89 ARG A O 1
ATOM 699 N N . PRO A 1 90 ? 5.105 3.607 11.656 1 94 90 PRO A N 1
ATOM 700 C CA . PRO A 1 90 ? 5.938 2.484 12.102 1 94 90 PRO A CA 1
ATOM 701 C C . PRO A 1 90 ? 5.227 1.577 13.102 1 94 90 PRO A C 1
ATOM 703 O O . PRO A 1 90 ? 4.516 2.064 13.984 1 94 90 PRO A O 1
ATOM 706 N N . GLY A 1 91 ? 5.086 0.389 12.953 1 92.06 91 GLY A N 1
ATOM 707 C CA . GLY A 1 91 ? 4.406 -0.55 13.828 1 92.06 91 GLY A CA 1
ATOM 708 C C . GLY A 1 91 ? 3.297 -1.319 13.133 1 92.06 91 GLY A C 1
ATOM 709 O O . GLY A 1 91 ? 2.879 -2.379 13.609 1 92.06 91 GLY A O 1
ATOM 710 N N . LEU A 1 92 ? 2.834 -0.603 12.148 1 96.19 92 LEU A N 1
ATOM 711 C CA . LEU A 1 92 ? 1.731 -1.271 11.461 1 96.19 92 LEU A CA 1
ATOM 712 C C . LEU A 1 92 ? 2.242 -2.1 10.289 1 96.19 92 LEU A C 1
ATOM 714 O O . LEU A 1 92 ? 1.487 -2.871 9.695 1 96.19 92 LEU A O 1
ATOM 718 N N . VAL A 1 93 ? 3.453 -1.956 9.961 1 96.5 93 VAL A N 1
ATOM 719 C CA . VAL A 1 93 ? 4.145 -2.783 8.984 1 96.5 93 VAL A CA 1
ATOM 720 C C . VAL A 1 93 ? 5.562 -3.082 9.469 1 96.5 93 VAL A C 1
ATOM 722 O O . VAL A 1 93 ? 6.211 -2.229 10.078 1 96.5 93 VAL A O 1
ATOM 725 N N . PRO A 1 94 ? 6.078 -4.254 9.203 1 97.69 94 PRO A N 1
ATOM 726 C CA . PRO A 1 94 ? 7.477 -4.484 9.57 1 97.69 94 PRO A CA 1
ATOM 727 C C . PRO A 1 94 ? 8.453 -3.658 8.734 1 97.69 94 PRO A C 1
ATOM 729 O O . PRO A 1 94 ? 8.141 -3.305 7.594 1 97.69 94 PRO A O 1
ATOM 732 N N . PRO A 1 95 ? 9.625 -3.41 9.297 1 98.38 95 PRO A N 1
ATOM 733 C CA . PRO A 1 95 ? 10.578 -2.539 8.609 1 98.38 95 PRO A CA 1
ATOM 734 C C . PRO A 1 95 ? 10.984 -3.074 7.234 1 98.38 95 PRO A C 1
ATOM 736 O O . PRO A 1 95 ? 11.18 -2.297 6.301 1 98.38 95 PRO A O 1
ATOM 739 N N . THR A 1 96 ? 11.055 -4.406 7.086 1 98.31 96 THR A N 1
ATOM 740 C CA . THR A 1 96 ? 11.445 -4.977 5.801 1 98.31 96 THR A CA 1
ATOM 741 C C . THR A 1 96 ? 10.391 -4.691 4.738 1 98.31 96 THR A C 1
ATOM 743 O O . THR A 1 96 ? 10.727 -4.312 3.611 1 98.31 96 THR A O 1
ATOM 746 N N . LEU A 1 97 ? 9.148 -4.859 5.082 1 98.12 97 LEU A N 1
ATOM 747 C CA . LEU A 1 97 ? 8.086 -4.578 4.129 1 98.12 97 LEU A CA 1
ATOM 748 C C . LEU A 1 97 ? 8.031 -3.09 3.795 1 98.12 97 LEU A C 1
ATOM 750 O O . LEU A 1 97 ? 7.848 -2.715 2.635 1 98.12 97 LEU A O 1
ATOM 754 N N . ALA A 1 98 ? 8.18 -2.254 4.805 1 98.31 98 ALA A N 1
ATOM 755 C CA . ALA A 1 98 ? 8.211 -0.813 4.566 1 98.31 98 ALA A CA 1
ATOM 756 C C . ALA A 1 98 ? 9.336 -0.44 3.607 1 98.31 98 ALA A C 1
ATOM 758 O O . ALA A 1 98 ? 9.148 0.379 2.705 1 98.31 98 ALA A O 1
ATOM 759 N N . ALA A 1 99 ? 10.484 -1.023 3.852 1 98.5 99 ALA A N 1
ATOM 760 C CA . ALA A 1 99 ? 11.625 -0.785 2.971 1 98.5 99 ALA A CA 1
ATOM 761 C C . ALA A 1 99 ? 11.305 -1.202 1.537 1 98.5 99 ALA A C 1
ATOM 763 O O . ALA A 1 99 ? 11.672 -0.505 0.586 1 98.5 99 ALA A O 1
ATOM 764 N N . GLN A 1 100 ? 10.617 -2.311 1.396 1 97.94 100 GLN A N 1
ATOM 765 C CA . GLN A 1 100 ? 10.258 -2.828 0.079 1 97.94 100 GLN A CA 1
ATOM 766 C C . GLN A 1 100 ? 9.211 -1.946 -0.592 1 97.94 100 GLN A C 1
ATOM 768 O O . GLN A 1 100 ? 9.336 -1.611 -1.771 1 97.94 100 GLN A O 1
ATOM 773 N N . GLN A 1 101 ? 8.195 -1.564 0.139 1 98.44 101 GLN A N 1
ATOM 774 C CA . GLN A 1 101 ? 7.16 -0.684 -0.393 1 98.44 101 GLN A CA 1
ATOM 775 C C . GLN A 1 101 ? 7.754 0.643 -0.858 1 98.44 101 GLN A C 1
ATOM 777 O O . GLN A 1 101 ? 7.418 1.133 -1.939 1 98.44 101 GLN A O 1
ATOM 782 N N . ALA A 1 102 ? 8.648 1.157 -0.053 1 98.69 102 ALA A N 1
ATOM 783 C CA . ALA A 1 102 ? 9.305 2.416 -0.401 1 98.69 102 ALA A CA 1
ATOM 784 C C . ALA A 1 102 ? 10.164 2.26 -1.653 1 98.69 102 ALA A C 1
ATOM 786 O O . ALA A 1 102 ? 10.141 3.119 -2.537 1 98.69 102 ALA A O 1
ATOM 787 N N . ALA A 1 103 ? 10.875 1.187 -1.722 1 98.44 103 ALA A N 1
ATOM 788 C CA . ALA A 1 103 ? 11.703 0.943 -2.896 1 98.44 103 ALA A CA 1
ATOM 789 C C . ALA A 1 103 ? 10.852 0.825 -4.156 1 98.44 103 ALA A C 1
ATOM 791 O O . ALA A 1 103 ? 11.18 1.42 -5.188 1 98.44 103 ALA A O 1
ATOM 792 N N . THR A 1 104 ? 9.789 0.084 -4.062 1 98.56 104 THR A N 1
ATOM 793 C CA . THR A 1 104 ? 8.875 -0.083 -5.184 1 98.56 104 THR A CA 1
ATOM 794 C C . THR A 1 104 ? 8.32 1.266 -5.637 1 98.56 104 THR A C 1
ATOM 796 O O . THR A 1 104 ? 8.422 1.615 -6.816 1 98.56 104 THR A O 1
ATOM 799 N N . LEU A 1 105 ? 7.777 2.037 -4.703 1 98.69 105 LEU A N 1
ATOM 800 C CA . LEU A 1 105 ? 7.137 3.293 -5.078 1 98.69 105 LEU A CA 1
ATOM 801 C C . LEU A 1 105 ? 8.164 4.293 -5.594 1 98.69 105 LEU A C 1
ATOM 803 O O . LEU A 1 105 ? 7.871 5.086 -6.492 1 98.69 105 LEU A O 1
ATOM 807 N N . GLN A 1 106 ? 9.344 4.266 -5.031 1 98.56 106 GLN A N 1
ATOM 808 C CA . GLN A 1 106 ? 10.414 5.137 -5.516 1 98.56 106 GLN A CA 1
ATOM 809 C C . GLN A 1 106 ? 10.75 4.828 -6.973 1 98.56 106 GLN A C 1
ATOM 811 O O . GLN A 1 106 ? 10.898 5.742 -7.785 1 98.56 106 GLN A O 1
ATOM 816 N N . ARG A 1 107 ? 10.836 3.584 -7.328 1 97.75 107 ARG A N 1
ATOM 817 C CA . ARG A 1 107 ? 11.109 3.178 -8.703 1 97.75 107 ARG A CA 1
ATOM 818 C C . ARG A 1 107 ? 9.945 3.523 -9.617 1 97.75 107 ARG A C 1
ATOM 820 O O . ARG A 1 107 ? 10.133 4.102 -10.695 1 97.75 107 ARG A O 1
ATOM 827 N N . PHE A 1 108 ? 8.75 3.195 -9.141 1 98.38 108 PHE A N 1
ATOM 828 C CA . PHE A 1 108 ? 7.562 3.422 -9.953 1 98.38 108 PHE A CA 1
ATOM 829 C C . PHE A 1 108 ? 7.359 4.91 -10.219 1 98.38 108 PHE A C 1
ATOM 831 O O . PHE A 1 108 ? 6.84 5.293 -11.266 1 98.38 108 PHE A O 1
ATOM 838 N N . SER A 1 109 ? 7.773 5.785 -9.289 1 98.12 109 SER A N 1
ATOM 839 C CA . SER A 1 109 ? 7.523 7.223 -9.383 1 98.12 109 SER A CA 1
ATOM 840 C C . SER A 1 109 ? 8.711 7.949 -10.008 1 98.12 109 SER A C 1
ATOM 842 O O . SER A 1 109 ? 8.656 9.164 -10.227 1 98.12 109 SER A O 1
ATOM 844 N N . ASN A 1 110 ? 9.758 7.211 -10.266 1 97.31 110 ASN A N 1
ATOM 845 C CA . ASN A 1 110 ? 11 7.797 -10.75 1 97.31 110 ASN A CA 1
ATOM 846 C C . ASN A 1 110 ? 11.547 8.852 -9.789 1 97.31 110 ASN A C 1
ATOM 848 O O . ASN A 1 110 ? 11.867 9.969 -10.195 1 97.31 110 ASN A O 1
ATOM 852 N N . GLY A 1 111 ? 11.492 8.516 -8.469 1 98.06 111 GLY A N 1
ATOM 853 C CA . GLY A 1 111 ? 12.195 9.312 -7.473 1 98.06 111 GLY A CA 1
ATOM 854 C C . GLY A 1 111 ? 11.305 10.344 -6.805 1 98.06 111 GLY A C 1
ATOM 855 O O . GLY A 1 111 ? 11.797 11.344 -6.27 1 98.06 111 GLY A O 1
ATOM 856 N N . ARG A 1 112 ? 10.008 10.211 -6.75 1 98.62 112 ARG A N 1
ATOM 857 C CA . ARG A 1 112 ? 9.102 11.258 -6.285 1 98.62 112 ARG A CA 1
ATOM 858 C C . ARG A 1 112 ? 8.547 10.922 -4.902 1 98.62 112 ARG A C 1
ATOM 860 O O . ARG A 1 112 ? 7.629 11.594 -4.418 1 98.62 112 ARG A O 1
ATOM 867 N N . LEU A 1 113 ? 9.078 9.867 -4.23 1 98.75 113 LEU A N 1
ATOM 868 C CA . LEU A 1 113 ? 8.562 9.453 -2.932 1 98.75 113 LEU A CA 1
ATOM 869 C C . LEU A 1 113 ? 9.281 10.18 -1.801 1 98.75 113 LEU A C 1
ATOM 871 O O . LEU A 1 113 ? 10.516 10.25 -1.787 1 98.75 113 LEU A O 1
ATOM 875 N N . LEU A 1 114 ? 8.539 10.766 -0.93 1 98.81 114 LEU A N 1
ATOM 876 C CA . LEU A 1 114 ? 8.938 11.211 0.4 1 98.81 114 LEU A CA 1
ATOM 877 C C . LEU A 1 114 ? 8.148 10.477 1.479 1 98.81 114 LEU A C 1
ATOM 879 O O . LEU A 1 114 ? 7.02 10.039 1.239 1 98.81 114 LEU A O 1
ATOM 883 N N . LEU A 1 115 ? 8.75 10.297 2.65 1 98.69 115 LEU A N 1
ATOM 884 C CA . LEU A 1 115 ? 8.094 9.523 3.691 1 98.69 115 LEU A CA 1
ATOM 885 C C . LEU A 1 115 ? 7.883 10.359 4.949 1 98.69 115 LEU A C 1
ATOM 887 O O . LEU A 1 115 ? 8.836 10.891 5.512 1 98.69 115 LEU A O 1
ATOM 891 N N . ASN A 1 116 ? 6.637 10.508 5.336 1 98.31 116 ASN A N 1
ATOM 892 C CA . ASN A 1 116 ? 6.289 11.18 6.586 1 98.31 116 ASN A CA 1
ATOM 893 C C . ASN A 1 116 ? 6.016 10.172 7.703 1 98.31 116 ASN A C 1
ATOM 895 O O . ASN A 1 116 ? 4.93 9.594 7.77 1 98.31 116 ASN A O 1
ATOM 899 N N . VAL A 1 117 ? 6.961 10.023 8.609 1 97.69 117 VAL A N 1
ATOM 900 C CA . VAL A 1 117 ? 6.887 9.016 9.664 1 97.69 117 VAL A CA 1
ATOM 901 C C . VAL A 1 117 ? 5.949 9.508 10.773 1 97.69 117 VAL A C 1
ATOM 903 O O . VAL A 1 117 ? 6.191 10.547 11.391 1 97.69 117 VAL A O 1
ATOM 906 N N . VAL A 1 118 ? 4.93 8.711 10.969 1 94.62 118 VAL A N 1
ATOM 907 C CA . VAL A 1 118 ? 3.939 9.023 11.992 1 94.62 118 VAL A CA 1
ATOM 908 C C . VAL A 1 118 ? 3.908 7.914 13.039 1 94.62 118 VAL A C 1
ATOM 910 O O . VAL A 1 118 ? 3.287 6.871 12.828 1 94.62 118 VAL A O 1
ATOM 913 N N . SER A 1 119 ? 4.445 8.055 14.164 1 90.94 119 SER A N 1
ATOM 914 C CA . SER A 1 119 ? 4.602 7.012 15.172 1 90.94 119 SER A CA 1
ATOM 915 C C . SER A 1 119 ? 3.268 6.668 15.828 1 90.94 119 SER A C 1
ATOM 917 O O . SER A 1 119 ? 3.088 5.559 16.344 1 90.94 119 SER A O 1
ATOM 919 N N . GLY A 1 120 ? 2.318 7.508 15.711 1 82.44 120 GLY A N 1
ATOM 920 C CA . GLY A 1 120 ? 1.039 7.316 16.375 1 82.44 120 GLY A CA 1
ATOM 921 C C . GLY A 1 120 ? 0.925 8.07 17.688 1 82.44 120 GLY A C 1
ATOM 922 O O . GLY A 1 120 ? 1.802 7.965 18.547 1 82.44 120 GLY A O 1
ATOM 923 N N . GLY A 1 121 ? -0.103 8.898 17.828 1 77.69 121 GLY A N 1
ATOM 924 C CA . GLY A 1 121 ? -0.203 9.742 19 1 77.69 121 GLY A CA 1
ATOM 925 C C . GLY A 1 121 ? -1.489 9.531 19.781 1 77.69 121 GLY A C 1
ATOM 926 O O . GLY A 1 121 ? -1.708 10.172 20.812 1 77.69 121 GLY A O 1
ATOM 927 N N . ASP A 1 122 ? -2.291 8.664 19.281 1 86.88 122 ASP A N 1
ATOM 928 C CA . ASP A 1 122 ? -3.57 8.453 19.953 1 86.88 122 ASP A CA 1
ATOM 929 C C . ASP A 1 122 ? -3.787 6.973 20.266 1 86.88 122 ASP A C 1
ATOM 931 O O . ASP A 1 122 ? -3.889 6.148 19.359 1 86.88 122 ASP A O 1
ATOM 935 N N . ASP A 1 123 ? -3.955 6.707 21.516 1 90.56 123 ASP A N 1
ATOM 936 C CA . ASP A 1 123 ? -4.074 5.324 21.969 1 90.56 123 ASP A CA 1
ATOM 937 C C . ASP A 1 123 ? -5.309 4.66 21.359 1 90.56 123 ASP A C 1
ATOM 939 O O . ASP A 1 123 ? -5.258 3.496 20.953 1 90.56 123 ASP A O 1
ATOM 943 N N . ALA A 1 124 ? -6.375 5.406 21.391 1 90.5 124 ALA A N 1
ATOM 944 C CA . ALA A 1 124 ? -7.621 4.828 20.891 1 90.5 124 ALA A CA 1
ATOM 945 C C . ALA A 1 124 ? -7.473 4.387 19.438 1 90.5 124 ALA A C 1
ATOM 947 O O . ALA A 1 124 ? -7.871 3.277 19.078 1 90.5 124 ALA A O 1
ATOM 948 N N . GLU A 1 125 ? -6.875 5.172 18.609 1 92.5 125 GLU A N 1
ATOM 949 C CA . GLU A 1 125 ? -6.703 4.805 17.219 1 92.5 125 GLU A CA 1
ATOM 950 C C . GLU A 1 125 ? -5.68 3.678 17.062 1 92.5 125 GLU A C 1
ATOM 952 O O . GLU A 1 125 ? -5.867 2.768 16.25 1 92.5 125 GLU A O 1
ATOM 957 N N . GLN A 1 126 ? -4.602 3.789 17.828 1 95.06 126 GLN A N 1
ATOM 958 C CA . GLN A 1 126 ? -3.582 2.746 17.75 1 95.06 126 GLN A CA 1
ATOM 959 C C . GLN A 1 126 ? -4.164 1.377 18.078 1 95.06 126 GLN A C 1
ATOM 961 O O . GLN A 1 126 ? -3.836 0.381 17.438 1 95.06 126 GLN A O 1
ATOM 966 N N . ARG A 1 127 ? -5.039 1.356 19.016 1 96.06 127 ARG A N 1
ATOM 967 C CA . ARG A 1 127 ? -5.629 0.096 19.453 1 96.06 127 ARG A CA 1
ATOM 968 C C . ARG A 1 127 ? -6.605 -0.445 18.406 1 96.06 127 ARG A C 1
ATOM 970 O O . ARG A 1 127 ? -6.793 -1.658 18.297 1 96.06 127 ARG A O 1
ATOM 977 N N . ARG A 1 128 ? -7.227 0.45 17.562 1 96.31 128 ARG A N 1
ATOM 978 C CA . ARG A 1 128 ? -8.023 0.003 16.422 1 96.31 128 ARG A CA 1
ATOM 979 C C . ARG A 1 128 ? -7.191 -0.875 15.492 1 96.31 128 ARG A C 1
ATOM 981 O O . ARG A 1 128 ? -7.719 -1.805 14.875 1 96.31 128 ARG A O 1
ATOM 988 N N . PHE A 1 129 ? -5.883 -0.545 15.531 1 97.06 129 PHE A N 1
ATOM 989 C CA . PHE A 1 129 ? -4.988 -1.239 14.609 1 97.06 129 PHE A CA 1
ATOM 990 C C . PHE A 1 129 ? -4.191 -2.316 15.344 1 97.06 129 PHE A C 1
ATOM 992 O O . PHE A 1 129 ? -3.277 -2.912 14.773 1 97.06 129 PHE A O 1
ATOM 999 N N . GLY A 1 130 ? -4.449 -2.512 16.578 1 96.94 130 GLY A N 1
ATOM 1000 C CA . GLY A 1 130 ? -3.84 -3.592 17.344 1 96.94 130 GLY A CA 1
ATOM 1001 C C . GLY A 1 130 ? -2.504 -3.213 17.953 1 96.94 130 GLY A C 1
ATOM 1002 O O . GLY A 1 130 ? -1.708 -4.086 18.312 1 96.94 130 GLY A O 1
ATOM 1003 N N . ASP A 1 131 ? -2.186 -1.953 17.953 1 96.62 131 ASP A N 1
ATOM 1004 C CA . ASP A 1 131 ? -0.969 -1.466 18.594 1 96.62 131 ASP A CA 1
ATOM 1005 C C . ASP A 1 131 ? -1.246 -1.025 20.031 1 96.62 131 ASP A C 1
ATOM 1007 O O . ASP A 1 131 ? -1.878 0.008 20.266 1 96.62 131 ASP A O 1
ATOM 1011 N N . TRP A 1 132 ? -0.726 -1.669 20.969 1 96.94 132 TRP A N 1
ATOM 1012 C CA . TRP A 1 132 ? -1.05 -1.453 22.375 1 96.94 132 TRP A CA 1
ATOM 1013 C C . TRP A 1 132 ? 0.137 -0.854 23.125 1 96.94 132 TRP A C 1
ATOM 1015 O O . TRP A 1 132 ? 0.135 -0.79 24.359 1 96.94 132 TRP A O 1
ATOM 1025 N N . LEU A 1 133 ? 1.18 -0.458 22.438 1 96.75 133 LEU A N 1
ATOM 1026 C CA . LEU A 1 133 ? 2.346 0.166 23.047 1 96.75 133 LEU A CA 1
ATOM 1027 C C . LEU A 1 133 ? 1.998 1.545 23.594 1 96.75 133 LEU A C 1
ATOM 1029 O O . LEU A 1 133 ? 1.097 2.213 23.094 1 96.75 133 LEU A O 1
ATOM 1033 N N . THR A 1 134 ? 2.777 1.928 24.578 1 95.06 134 THR A N 1
ATOM 1034 C CA . THR A 1 134 ? 2.646 3.275 25.125 1 95.06 134 THR A CA 1
ATOM 1035 C C . THR A 1 134 ? 3.277 4.301 24.188 1 95.06 134 THR A C 1
ATOM 1037 O O . THR A 1 134 ? 4.004 3.938 23.266 1 95.06 134 THR A O 1
ATOM 1040 N N . HIS A 1 135 ? 2.969 5.539 24.422 1 93.12 135 HIS A N 1
ATOM 1041 C CA . HIS A 1 135 ? 3.496 6.656 23.641 1 93.12 135 HIS A CA 1
ATOM 1042 C C . HIS A 1 135 ? 5.016 6.57 23.516 1 93.12 135 HIS A C 1
ATOM 1044 O O . HIS A 1 135 ? 5.551 6.578 22.406 1 93.12 135 HIS A O 1
ATOM 1050 N N . ASP A 1 136 ? 5.691 6.422 24.609 1 94.56 136 ASP A N 1
ATOM 1051 C CA . ASP A 1 136 ? 7.152 6.406 24.594 1 94.56 136 ASP A CA 1
ATOM 1052 C C . ASP A 1 136 ? 7.676 5.148 23.906 1 94.56 136 ASP A C 1
ATOM 1054 O O . ASP A 1 136 ? 8.664 5.203 23.172 1 94.56 136 ASP A O 1
ATOM 1058 N N . GLU A 1 137 ? 7.02 4.02 24.141 1 96.19 137 GLU A N 1
ATOM 1059 C CA . GLU A 1 137 ? 7.426 2.771 23.5 1 96.19 137 GLU A CA 1
ATOM 1060 C C . GLU A 1 137 ? 7.273 2.859 21.984 1 96.19 137 GLU A C 1
ATOM 1062 O O . GLU A 1 137 ? 8.07 2.275 21.234 1 96.19 137 GLU A O 1
ATOM 1067 N N . ARG A 1 138 ? 6.281 3.533 21.516 1 96.38 138 ARG A N 1
ATOM 1068 C CA . ARG A 1 138 ? 6.082 3.697 20.078 1 96.38 138 ARG A CA 1
ATOM 1069 C C . ARG A 1 138 ? 7.234 4.469 19.453 1 96.38 138 ARG A C 1
ATOM 1071 O O . ARG A 1 138 ? 7.656 4.164 18.328 1 96.38 138 ARG A O 1
ATOM 1078 N N . TYR A 1 139 ? 7.73 5.438 20.172 1 95.44 139 TYR A N 1
ATOM 1079 C CA . TYR A 1 139 ? 8.867 6.18 19.641 1 95.44 139 TYR A CA 1
ATOM 1080 C C . TYR A 1 139 ? 10.141 5.34 19.688 1 95.44 139 TYR A C 1
ATOM 1082 O O . TYR A 1 139 ? 10.969 5.402 18.781 1 95.44 139 TYR A O 1
ATOM 1090 N N . GLU A 1 140 ? 10.289 4.52 20.797 1 96.56 140 GLU A N 1
ATOM 1091 C CA . GLU A 1 140 ? 11.406 3.58 20.844 1 96.56 140 GLU A CA 1
ATOM 1092 C C . GLU A 1 140 ? 11.375 2.633 19.641 1 96.56 140 GLU A C 1
ATOM 1094 O O . GLU A 1 140 ? 12.398 2.422 18.984 1 96.56 140 GLU A O 1
ATOM 1099 N N . ARG A 1 141 ? 10.227 2.168 19.375 1 97.81 141 ARG A N 1
ATOM 1100 C CA . ARG A 1 141 ? 10.031 1.275 18.234 1 97.81 141 ARG A CA 1
ATOM 1101 C C . ARG A 1 141 ? 10.359 1.983 16.922 1 97.81 141 ARG A C 1
ATOM 1103 O O . ARG A 1 141 ? 10.961 1.39 16.031 1 97.81 141 ARG A O 1
ATOM 1110 N N . THR A 1 142 ? 9.945 3.217 16.797 1 97.88 142 THR A N 1
ATOM 1111 C CA . THR A 1 142 ? 10.203 3.996 15.594 1 97.88 142 THR A CA 1
ATOM 1112 C C . THR A 1 142 ? 11.703 4.117 15.344 1 97.88 142 THR A C 1
ATOM 1114 O O . THR A 1 142 ? 12.156 4.027 14.203 1 97.88 142 THR A O 1
ATOM 1117 N N . GLY A 1 143 ? 12.445 4.32 16.375 1 97.56 143 GLY A N 1
ATOM 1118 C CA . GLY A 1 143 ? 13.891 4.379 16.25 1 97.56 143 GLY A CA 1
ATOM 1119 C C . GLY A 1 143 ? 14.484 3.117 15.648 1 97.56 143 GLY A C 1
ATOM 1120 O O . GLY A 1 143 ? 15.25 3.18 14.688 1 97.56 143 GLY A O 1
ATOM 1121 N N . GLU A 1 144 ? 14.117 1.919 16.219 1 98.31 144 GLU A N 1
ATOM 1122 C CA . GLU A 1 144 ? 14.586 0.646 15.672 1 98.31 144 GLU A CA 1
ATOM 1123 C C . GLU A 1 144 ? 14.148 0.467 14.227 1 98.31 144 GLU A C 1
ATOM 1125 O O . GLU A 1 144 ? 14.922 0.013 13.383 1 98.31 144 GLU A O 1
ATOM 1130 N N . PHE A 1 145 ? 12.93 0.84 14 1 98.56 145 PHE A N 1
ATOM 1131 C CA . PHE A 1 145 ? 12.312 0.715 12.68 1 98.56 145 PHE A CA 1
ATOM 1132 C C . PHE A 1 145 ? 13.133 1.465 11.633 1 98.56 145 PHE A C 1
ATOM 1134 O O . PHE A 1 145 ? 13.508 0.894 10.609 1 98.56 145 PHE A O 1
ATOM 1141 N N . LEU A 1 146 ? 13.398 2.693 11.898 1 98.25 146 LEU A N 1
ATOM 1142 C CA . LEU A 1 146 ? 14.094 3.549 10.953 1 98.25 146 LEU A CA 1
ATOM 1143 C C . LEU A 1 146 ? 15.539 3.088 10.766 1 98.25 146 LEU A C 1
ATOM 1145 O O . LEU A 1 146 ? 16.094 3.176 9.664 1 98.25 146 LEU A O 1
ATOM 1149 N N . GLN A 1 147 ? 16.125 2.594 11.805 1 97.88 147 GLN A N 1
ATOM 1150 C CA . GLN A 1 147 ? 17.469 2.039 11.688 1 97.88 147 GLN A CA 1
ATOM 1151 C C . GLN A 1 147 ? 17.5 0.861 10.719 1 97.88 147 GLN A C 1
ATOM 1153 O O . GLN A 1 147 ? 18.344 0.806 9.828 1 97.88 147 GLN A O 1
ATOM 1158 N N . ILE A 1 148 ? 16.578 -0.051 10.883 1 98.5 148 ILE A N 1
ATOM 1159 C CA . ILE A 1 148 ? 16.531 -1.246 10.047 1 98.5 148 ILE A CA 1
ATOM 1160 C C . ILE A 1 148 ? 16.266 -0.851 8.602 1 98.5 148 ILE A C 1
ATOM 1162 O O . ILE A 1 148 ? 16.938 -1.327 7.684 1 98.5 148 ILE A O 1
ATOM 1166 N N . VAL A 1 149 ? 15.289 0.053 8.367 1 98.31 149 VAL A N 1
ATOM 1167 C CA . VAL A 1 149 ? 14.93 0.482 7.016 1 98.31 149 VAL A CA 1
ATOM 1168 C C . VAL A 1 149 ? 16.141 1.097 6.328 1 98.31 149 VAL A C 1
ATOM 1170 O O . VAL A 1 149 ? 16.469 0.742 5.191 1 98.31 149 VAL A O 1
ATOM 1173 N N . ARG A 1 150 ? 16.812 1.988 6.98 1 97 150 ARG A N 1
ATOM 1174 C CA . ARG A 1 150 ? 17.969 2.658 6.402 1 97 150 ARG A CA 1
ATOM 1175 C C . ARG A 1 150 ? 19.094 1.665 6.125 1 97 150 ARG A C 1
ATOM 1177 O O . ARG A 1 150 ? 19.781 1.759 5.102 1 97 150 ARG A O 1
ATOM 1184 N N . ASP A 1 151 ? 19.266 0.7 7.059 1 97.88 151 ASP A N 1
ATOM 1185 C CA . ASP A 1 151 ? 20.297 -0.325 6.855 1 97.88 151 ASP A CA 1
ATOM 1186 C C . ASP A 1 151 ? 19.969 -1.19 5.641 1 97.88 151 ASP A C 1
ATOM 1188 O O . ASP A 1 151 ? 20.859 -1.513 4.852 1 97.88 151 ASP A O 1
ATOM 1192 N N . ILE A 1 152 ? 18.734 -1.55 5.484 1 98 152 ILE A N 1
ATOM 1193 C CA . ILE A 1 152 ? 18.297 -2.34 4.336 1 98 152 ILE A CA 1
ATOM 1194 C C . ILE A 1 152 ? 18.578 -1.575 3.047 1 98 152 ILE A C 1
ATOM 1196 O O . ILE A 1 152 ? 19.062 -2.152 2.07 1 98 152 ILE A O 1
ATOM 1200 N N . TRP A 1 153 ? 18.312 -0.261 3.025 1 97.62 153 TRP A N 1
ATOM 1201 C CA . TRP A 1 153 ? 18.438 0.564 1.828 1 97.62 153 TRP A CA 1
ATOM 1202 C C . TRP A 1 153 ? 19.906 0.777 1.465 1 97.62 153 TRP A C 1
ATOM 1204 O O . TRP A 1 153 ? 20.219 1.219 0.357 1 97.62 153 TRP A O 1
ATOM 1214 N N . ARG A 1 154 ? 20.781 0.462 2.314 1 93.44 154 ARG A N 1
ATOM 1215 C CA . ARG A 1 154 ? 22.203 0.562 2.01 1 93.44 154 ARG A CA 1
ATOM 1216 C C . ARG A 1 154 ? 22.672 -0.617 1.157 1 93.44 154 ARG A C 1
ATOM 1218 O O . ARG A 1 154 ? 23.766 -0.596 0.603 1 93.44 154 ARG A O 1
ATOM 1225 N N . GLY A 1 155 ? 21.875 -1.687 1.083 1 88.69 155 GLY A N 1
ATOM 1226 C CA . GLY A 1 155 ? 22.094 -2.676 0.041 1 88.69 155 GLY A CA 1
ATOM 1227 C C . GLY A 1 155 ? 22.578 -4.008 0.578 1 88.69 155 GLY A C 1
ATOM 1228 O O . GLY A 1 155 ? 22.641 -4.996 -0.157 1 88.69 155 GLY A O 1
ATOM 1229 N N . SER A 1 156 ? 22.938 -4.168 1.835 1 89.56 156 SER A N 1
ATOM 1230 C CA . SER A 1 156 ? 23.359 -5.445 2.404 1 89.56 156 SER A CA 1
ATOM 1231 C C . SER A 1 156 ? 22.266 -6.047 3.281 1 89.56 156 SER A C 1
ATOM 1233 O O . SER A 1 156 ? 21.469 -5.316 3.883 1 89.56 156 SER A O 1
ATOM 1235 N N . PRO A 1 157 ? 22.234 -7.387 3.273 1 94.19 157 PRO A N 1
ATOM 1236 C CA . PRO A 1 157 ? 21.266 -8.023 4.18 1 94.19 157 PRO A CA 1
ATOM 1237 C C . PRO A 1 157 ? 21.453 -7.582 5.633 1 94.19 157 PRO A C 1
ATOM 1239 O O . PRO A 1 157 ? 22.594 -7.398 6.086 1 94.19 157 PRO A O 1
ATOM 1242 N N . VAL A 1 158 ? 20.391 -7.406 6.34 1 97.88 158 VAL A N 1
ATOM 1243 C CA . VAL A 1 158 ? 20.438 -6.844 7.688 1 97.88 158 VAL A CA 1
ATOM 1244 C C . VAL A 1 158 ? 19.984 -7.895 8.695 1 97.88 158 VAL A C 1
ATOM 1246 O O . VAL A 1 158 ? 18.938 -8.516 8.531 1 97.88 158 VAL A O 1
ATOM 1249 N N . ASP A 1 159 ? 20.797 -8.203 9.664 1 98.5 159 ASP A N 1
ATOM 1250 C CA . ASP A 1 159 ? 20.406 -8.875 10.898 1 98.5 159 ASP A CA 1
ATOM 1251 C C . ASP A 1 159 ? 20.25 -7.879 12.039 1 98.5 159 ASP A C 1
ATOM 1253 O O . ASP A 1 159 ? 21.109 -7.004 12.234 1 98.5 159 ASP A O 1
ATOM 1257 N N . PHE A 1 160 ? 19.172 -7.926 12.711 1 98.56 160 PHE A N 1
ATOM 1258 C CA . PHE A 1 160 ? 18.906 -6.996 13.805 1 98.56 160 PHE A CA 1
ATOM 1259 C C . PHE A 1 160 ? 18.125 -7.684 14.914 1 98.56 160 PHE A C 1
ATOM 1261 O O . PHE A 1 160 ? 17.203 -8.453 14.656 1 98.56 160 PHE A O 1
ATOM 1268 N N . SER A 1 161 ? 18.5 -7.527 16.109 1 98.56 161 SER A N 1
ATOM 1269 C CA . SER A 1 161 ? 17.797 -7.988 17.297 1 98.56 161 SER A CA 1
ATOM 1270 C C . SER A 1 161 ? 17.703 -6.879 18.344 1 98.56 161 SER A C 1
ATOM 1272 O O . SER A 1 161 ? 18.688 -6.559 19.016 1 98.56 161 SER A O 1
ATOM 1274 N N . GLY A 1 162 ? 16.562 -6.258 18.391 1 98.44 162 GLY A N 1
ATOM 1275 C CA . GLY A 1 162 ? 16.312 -5.203 19.359 1 98.44 162 GLY A CA 1
ATOM 1276 C C . GLY A 1 162 ? 15.141 -5.5 20.281 1 98.44 162 GLY A C 1
ATOM 1277 O O . GLY A 1 162 ? 14.734 -6.652 20.438 1 98.44 162 GLY A O 1
ATOM 1278 N N . LYS A 1 163 ? 14.617 -4.539 20.969 1 98.06 163 LYS A N 1
ATOM 1279 C CA . LYS A 1 163 ? 13.492 -4.676 21.891 1 98.06 163 LYS A CA 1
ATOM 1280 C C . LYS A 1 163 ? 12.195 -4.934 21.125 1 98.06 163 LYS A C 1
ATOM 1282 O O . LYS A 1 163 ? 11.352 -5.711 21.578 1 98.06 163 LYS A O 1
ATOM 1287 N N . HIS A 1 164 ? 12.055 -4.309 19.953 1 98 164 HIS A N 1
ATOM 1288 C CA . HIS A 1 164 ? 10.773 -4.305 19.266 1 98 164 HIS A CA 1
ATOM 1289 C C . HIS A 1 164 ? 10.82 -5.156 18 1 98 164 HIS A C 1
ATOM 1291 O O . HIS A 1 164 ? 9.789 -5.664 17.547 1 98 164 HIS A O 1
ATOM 1297 N N . TYR A 1 165 ? 12.016 -5.285 17.422 1 98.31 165 TYR A N 1
ATOM 1298 C CA . TYR A 1 165 ? 12.102 -6.008 16.156 1 98.31 165 TYR A CA 1
ATOM 1299 C C . TYR A 1 165 ? 13.242 -7.016 16.188 1 98.31 165 TYR A C 1
ATOM 1301 O O . TYR A 1 165 ? 14.297 -6.762 16.781 1 98.31 165 TYR A O 1
ATOM 1309 N N . THR A 1 166 ? 13.023 -8.164 15.555 1 98.62 166 THR A N 1
ATOM 1310 C CA . THR A 1 166 ? 14.039 -9.148 15.195 1 98.62 166 THR A CA 1
ATOM 1311 C C . THR A 1 166 ? 13.883 -9.578 13.734 1 98.62 166 THR A C 1
ATOM 1313 O O . THR A 1 166 ? 12.812 -10.055 13.336 1 98.62 166 THR A O 1
ATOM 1316 N N . VAL A 1 167 ? 14.883 -9.312 12.953 1 98.31 167 VAL A N 1
ATOM 1317 C CA . VAL A 1 167 ? 14.891 -9.734 11.555 1 98.31 167 VAL A CA 1
ATOM 1318 C C . VAL A 1 167 ? 16.234 -10.383 11.211 1 98.31 167 VAL A C 1
ATOM 1320 O O . VAL A 1 167 ? 17.25 -10.07 11.836 1 98.31 167 VAL A O 1
ATOM 1323 N N . THR A 1 168 ? 16.219 -11.289 10.297 1 97.75 168 THR A N 1
ATOM 1324 C CA . THR A 1 168 ? 17.422 -11.891 9.734 1 97.75 168 THR A CA 1
ATOM 1325 C C . THR A 1 168 ? 17.391 -11.852 8.211 1 97.75 168 THR A C 1
ATOM 1327 O O . THR A 1 168 ? 16.328 -12 7.602 1 97.75 168 THR A O 1
ATOM 1330 N N . ASP A 1 169 ? 18.469 -11.547 7.617 1 96.62 169 ASP A N 1
ATOM 1331 C CA . ASP A 1 169 ? 18.609 -11.484 6.164 1 96.62 169 ASP A CA 1
ATOM 1332 C C . ASP A 1 169 ? 17.562 -10.57 5.547 1 96.62 169 ASP A C 1
ATOM 1334 O O . ASP A 1 169 ? 16.984 -10.891 4.504 1 96.62 169 ASP A O 1
ATOM 1338 N N . ALA A 1 170 ? 17.25 -9.492 6.281 1 97.69 170 ALA A N 1
ATOM 1339 C CA . ALA A 1 170 ? 16.297 -8.523 5.754 1 97.69 170 ALA A CA 1
ATOM 1340 C C . ALA A 1 170 ? 16.891 -7.754 4.578 1 97.69 170 ALA A C 1
ATOM 1342 O O . ALA A 1 170 ? 18 -7.223 4.672 1 97.69 170 ALA A O 1
ATOM 1343 N N . ARG A 1 171 ? 16.141 -7.711 3.492 1 95.81 171 ARG A N 1
ATOM 1344 C CA . ARG A 1 171 ? 16.656 -7.09 2.275 1 95.81 171 ARG A CA 1
ATOM 1345 C C . ARG A 1 171 ? 15.523 -6.719 1.328 1 95.81 171 ARG A C 1
ATOM 1347 O O . ARG A 1 171 ? 14.383 -7.16 1.51 1 95.81 171 ARG A O 1
ATOM 1354 N N . VAL A 1 172 ? 15.852 -5.898 0.435 1 94.75 172 VAL A N 1
ATOM 1355 C CA . VAL A 1 172 ? 15 -5.621 -0.718 1 94.75 172 VAL A CA 1
ATOM 1356 C C . VAL A 1 172 ? 15.703 -6.07 -1.998 1 94.75 172 VAL A C 1
ATOM 1358 O O . VAL A 1 172 ? 16.922 -6.289 -2.004 1 94.75 172 VAL A O 1
ATOM 1361 N N . SER A 1 173 ? 14.961 -6.266 -3.041 1 91.25 173 SER A N 1
ATOM 1362 C CA . SER A 1 173 ? 15.539 -6.703 -4.305 1 91.25 173 SER A CA 1
ATOM 1363 C C . SER A 1 173 ? 16.578 -5.703 -4.809 1 91.25 173 SER A C 1
ATOM 1365 O O . SER A 1 173 ? 17.625 -6.094 -5.312 1 91.25 173 SER A O 1
ATOM 1367 N N . GLU A 1 174 ? 16.234 -4.484 -4.711 1 92.19 174 GLU A N 1
ATOM 1368 C CA . GLU A 1 174 ? 17.125 -3.381 -5.074 1 92.19 174 GLU A CA 1
ATOM 1369 C C . GLU A 1 174 ? 16.844 -2.15 -4.215 1 92.19 174 GLU A C 1
ATOM 1371 O O . GLU A 1 174 ? 15.695 -1.753 -4.039 1 92.19 174 GLU A O 1
ATOM 1376 N N . PRO A 1 175 ? 17.891 -1.564 -3.734 1 94.94 175 PRO A N 1
ATOM 1377 C CA . PRO A 1 175 ? 17.672 -0.338 -2.963 1 94.94 175 PRO A CA 1
ATOM 1378 C C . PRO A 1 175 ? 17.031 0.772 -3.787 1 94.94 175 PRO A C 1
ATOM 1380 O O . PRO A 1 175 ? 17.234 0.847 -5 1 94.94 175 PRO A O 1
ATOM 1383 N N . PRO A 1 176 ? 16.266 1.579 -3.096 1 97 176 PRO A N 1
ATOM 1384 C CA . PRO A 1 176 ? 15.719 2.729 -3.82 1 97 176 PRO A CA 1
ATOM 1385 C C . PRO A 1 176 ? 16.781 3.756 -4.191 1 97 176 PRO A C 1
ATOM 1387 O O . PRO A 1 176 ? 17.766 3.93 -3.455 1 97 176 PRO A O 1
ATOM 1390 N N . SER A 1 177 ? 16.594 4.379 -5.324 1 95.12 177 SER A N 1
ATOM 1391 C CA . SER A 1 177 ? 17.453 5.465 -5.777 1 95.12 177 SER A CA 1
ATOM 1392 C C . SER A 1 177 ? 16.656 6.559 -6.469 1 95.12 177 SER A C 1
ATOM 1394 O O . SER A 1 177 ? 15.906 6.285 -7.41 1 95.12 177 SER A O 1
ATOM 1396 N N . PRO A 1 178 ? 16.891 7.805 -6.082 1 96.62 178 PRO A N 1
ATOM 1397 C CA . PRO A 1 178 ? 17.562 8.234 -4.852 1 96.62 178 PRO A CA 1
ATOM 1398 C C . PRO A 1 178 ? 16.875 7.715 -3.594 1 96.62 178 PRO A C 1
ATOM 1400 O O . PRO A 1 178 ? 15.734 7.246 -3.66 1 96.62 178 PRO A O 1
ATOM 1403 N N . LEU A 1 179 ? 17.484 7.727 -2.465 1 97.12 179 LEU A N 1
ATOM 1404 C CA . LEU A 1 179 ? 16.859 7.367 -1.197 1 97.12 179 LEU A CA 1
ATOM 1405 C C . LEU A 1 179 ? 15.727 8.328 -0.86 1 97.12 179 LEU A C 1
ATOM 1407 O O . LEU A 1 179 ? 15.891 9.547 -0.957 1 97.12 179 LEU A O 1
ATOM 1411 N N . PRO A 1 180 ? 14.609 7.773 -0.546 1 97.5 180 PRO A N 1
ATOM 1412 C CA . PRO A 1 180 ? 13.547 8.688 -0.107 1 97.5 180 PRO A CA 1
ATOM 1413 C C . PRO A 1 180 ? 13.93 9.469 1.147 1 97.5 180 PRO A C 1
ATOM 1415 O O . PRO A 1 180 ? 14.547 8.914 2.064 1 97.5 180 PRO A O 1
ATOM 1418 N N . GLU A 1 181 ? 13.625 10.695 1.143 1 97.94 181 GLU A N 1
ATOM 1419 C CA . GLU A 1 181 ? 13.859 11.492 2.346 1 97.94 181 GLU A CA 1
ATOM 1420 C C . GLU A 1 181 ? 12.828 11.18 3.424 1 97.94 181 GLU A C 1
ATOM 1422 O O . GLU A 1 181 ? 11.68 10.852 3.113 1 97.94 181 GLU A O 1
ATOM 1427 N N . LEU A 1 182 ? 13.258 11.289 4.633 1 98.38 182 LEU A N 1
ATOM 1428 C CA . LEU A 1 182 ? 12.422 10.984 5.785 1 98.38 182 LEU A CA 1
ATOM 1429 C C . LEU A 1 182 ? 11.992 12.258 6.504 1 98.38 182 LEU A C 1
ATOM 1431 O O . LEU A 1 182 ? 12.828 13.07 6.891 1 98.38 182 LEU A O 1
ATOM 1435 N N . TYR A 1 183 ? 10.711 12.422 6.605 1 98.5 183 TYR A N 1
ATOM 1436 C CA . TYR A 1 183 ? 10.07 13.492 7.371 1 98.5 183 TYR A CA 1
ATOM 1437 C C . TYR A 1 183 ? 9.5 12.961 8.68 1 98.5 183 TYR A C 1
ATOM 1439 O O . TYR A 1 183 ? 9.117 11.789 8.766 1 98.5 183 TYR A O 1
ATOM 1447 N N . PHE A 1 184 ? 9.477 13.727 9.664 1 95.94 184 PHE A N 1
ATOM 1448 C CA . PHE A 1 184 ? 9.031 13.297 10.984 1 95.94 184 PHE A CA 1
ATOM 1449 C C . PHE A 1 184 ? 8.57 14.484 11.82 1 95.94 184 PHE A C 1
ATOM 1451 O O . PHE A 1 184 ? 9.141 15.578 11.727 1 95.94 184 PHE A O 1
ATOM 1458 N N . GLY A 1 185 ? 7.559 14.125 12.453 1 89.5 185 GLY A N 1
ATOM 1459 C CA . GLY A 1 185 ? 7.078 15.094 13.43 1 89.5 185 GLY A CA 1
ATOM 1460 C C . GLY A 1 185 ? 6.953 14.508 14.828 1 89.5 185 GLY A C 1
ATOM 1461 O O . GLY A 1 185 ? 7.043 13.297 15.008 1 89.5 185 GLY A O 1
ATOM 1462 N N . GLY A 1 186 ? 7.004 15.18 15.867 1 85.94 186 GLY A N 1
ATOM 1463 C CA . GLY A 1 186 ? 6.863 14.859 17.281 1 85.94 186 GLY A CA 1
ATOM 1464 C C . GLY A 1 186 ? 7.492 15.898 18.188 1 85.94 186 GLY A C 1
ATOM 1465 O O . GLY A 1 186 ? 8.609 16.359 17.938 1 85.94 186 GLY A O 1
ATOM 1466 N N . SER A 1 187 ? 6.711 16.234 19.109 1 85.25 187 SER A N 1
ATOM 1467 C CA . SER A 1 187 ? 7.176 17.328 19.953 1 85.25 187 SER A CA 1
ATOM 1468 C C . SER A 1 187 ? 7.484 16.844 21.375 1 85.25 187 SER A C 1
ATOM 1470 O O . SER A 1 187 ? 7.918 17.625 22.219 1 85.25 187 SER A O 1
ATOM 1472 N N . SER A 1 188 ? 7.312 15.562 21.578 1 88.44 188 SER A N 1
ATOM 1473 C CA . SER A 1 188 ? 7.574 15.031 22.906 1 88.44 188 SER A CA 1
ATOM 1474 C C . SER A 1 188 ? 9.07 14.789 23.125 1 88.44 188 SER A C 1
ATOM 1476 O O . SER A 1 188 ? 9.828 14.664 22.156 1 88.44 188 SER A O 1
ATOM 1478 N N . PRO A 1 189 ? 9.453 14.688 24.375 1 90.25 189 PRO A N 1
ATOM 1479 C CA . PRO A 1 189 ? 10.859 14.398 24.672 1 90.25 189 PRO A CA 1
ATOM 1480 C C . PRO A 1 189 ? 11.336 13.086 24.062 1 90.25 189 PRO A C 1
ATOM 1482 O O . PRO A 1 189 ? 12.492 12.977 23.641 1 90.25 189 PRO A O 1
ATOM 1485 N N . ALA A 1 190 ? 10.477 12.141 23.984 1 91.94 190 ALA A N 1
ATOM 1486 C CA . ALA A 1 190 ? 10.828 10.836 23.422 1 91.94 190 ALA A CA 1
ATOM 1487 C C . ALA A 1 190 ? 11.023 10.914 21.922 1 91.94 190 ALA A C 1
ATOM 1489 O O . ALA A 1 190 ? 11.758 10.117 21.328 1 91.94 190 ALA A O 1
ATOM 1490 N N . ALA A 1 191 ? 10.453 11.898 21.266 1 93.62 191 ALA A N 1
ATOM 1491 C CA . ALA A 1 191 ? 10.438 12.008 19.812 1 93.62 191 ALA A CA 1
ATOM 1492 C C . ALA A 1 191 ? 11.68 12.734 19.297 1 93.62 191 ALA A C 1
ATOM 1494 O O . ALA A 1 191 ? 12.195 12.414 18.219 1 93.62 191 ALA A O 1
ATOM 1495 N N . LEU A 1 192 ? 12.164 13.711 20.031 1 94 192 LEU A N 1
ATOM 1496 C CA . LEU A 1 192 ? 13.172 14.641 19.547 1 94 192 LEU A CA 1
ATOM 1497 C C . LEU A 1 192 ? 14.477 13.906 19.234 1 94 192 LEU A C 1
ATOM 1499 O O . LEU A 1 192 ? 15.07 14.133 18.172 1 94 192 LEU A O 1
ATOM 1503 N N . PRO A 1 193 ? 14.891 12.961 20.109 1 94.38 193 PRO A N 1
ATOM 1504 C CA . PRO A 1 193 ? 16.109 12.227 19.75 1 94.38 193 PRO A CA 1
ATOM 1505 C C . PRO A 1 193 ? 15.961 11.406 18.469 1 94.38 193 PRO A C 1
ATOM 1507 O O . PRO A 1 193 ? 16.922 11.25 17.719 1 94.38 193 PRO A O 1
ATOM 1510 N N . ILE A 1 194 ? 14.805 10.891 18.234 1 95.06 194 ILE A N 1
ATOM 1511 C CA . ILE A 1 194 ? 14.555 10.117 17.016 1 95.06 194 ILE A CA 1
ATOM 1512 C C . ILE A 1 194 ? 14.695 11.008 15.797 1 95.06 194 ILE A C 1
ATOM 1514 O O . ILE A 1 194 ? 15.328 10.625 14.805 1 95.06 194 ILE A O 1
ATOM 1518 N N . ALA A 1 195 ? 14.102 12.148 15.867 1 95.38 195 ALA A N 1
ATOM 1519 C CA . ALA A 1 195 ? 14.234 13.117 14.781 1 95.38 195 ALA A CA 1
ATOM 1520 C C . ALA A 1 195 ? 15.695 13.445 14.516 1 95.38 195 ALA A C 1
ATOM 1522 O O . ALA A 1 195 ? 16.156 13.391 13.367 1 95.38 195 ALA A O 1
ATOM 1523 N N . ALA A 1 196 ? 16.406 13.719 15.539 1 96 196 ALA A N 1
ATOM 1524 C CA . ALA A 1 196 ? 17.812 14.125 15.43 1 96 196 ALA A CA 1
ATOM 1525 C C . ALA A 1 196 ? 18.656 13.016 14.828 1 96 196 ALA A C 1
ATOM 1527 O O . ALA A 1 196 ? 19.594 13.281 14.07 1 96 196 ALA A O 1
ATOM 1528 N N . ASP A 1 197 ? 18.25 11.789 15.07 1 95.75 197 ASP A N 1
ATOM 1529 C CA . ASP A 1 197 ? 19.078 10.648 14.695 1 95.75 197 ASP A CA 1
ATOM 1530 C C . ASP A 1 197 ? 18.75 10.18 13.281 1 95.75 197 ASP A C 1
ATOM 1532 O O . ASP A 1 197 ? 19.625 9.641 12.578 1 95.75 197 ASP A O 1
ATOM 1536 N N . HIS A 1 198 ? 17.516 10.398 12.805 1 95.5 198 HIS A N 1
ATOM 1537 C CA . HIS A 1 198 ? 17.125 9.531 11.703 1 95.5 198 HIS A CA 1
ATOM 1538 C C . HIS A 1 198 ? 16.547 10.336 10.539 1 95.5 198 HIS A C 1
ATOM 1540 O O . HIS A 1 198 ? 16.547 9.875 9.398 1 95.5 198 HIS A O 1
ATOM 1546 N N . VAL A 1 199 ? 16.031 11.516 10.734 1 96 199 VAL A N 1
ATOM 1547 C CA . VAL A 1 199 ? 15.18 12.055 9.68 1 96 199 VAL A CA 1
ATOM 1548 C C . VAL A 1 199 ? 15.898 13.195 8.969 1 96 199 VAL A C 1
ATOM 1550 O O . VAL A 1 199 ? 16.906 13.703 9.453 1 96 199 VAL A O 1
ATOM 1553 N N . ASP A 1 200 ? 15.414 13.555 7.844 1 97.69 200 ASP A N 1
ATOM 1554 C CA . ASP A 1 200 ? 15.977 14.625 7.02 1 97.69 200 ASP A CA 1
ATOM 1555 C C . ASP A 1 200 ? 15.273 15.945 7.289 1 97.69 200 ASP A C 1
ATOM 1557 O O . ASP A 1 200 ? 15.898 17.016 7.25 1 97.69 200 ASP A O 1
ATOM 1561 N N . VAL A 1 201 ? 14.008 15.859 7.57 1 98.31 201 VAL A N 1
ATOM 1562 C CA . VAL A 1 201 ? 13.203 17.047 7.781 1 98.31 201 VAL A CA 1
ATOM 1563 C C . VAL A 1 201 ? 12.336 16.875 9.031 1 98.31 201 VAL A C 1
ATOM 1565 O O . VAL A 1 201 ? 11.602 15.891 9.148 1 98.31 201 VAL A O 1
ATOM 1568 N N . TYR A 1 202 ? 12.438 17.781 9.93 1 98 202 TYR A N 1
ATOM 1569 C CA . TYR A 1 202 ? 11.562 17.828 11.086 1 98 202 TYR A CA 1
ATOM 1570 C C . TYR A 1 202 ? 10.383 18.766 10.844 1 98 202 TYR A C 1
ATOM 1572 O O . TYR A 1 202 ? 10.57 19.906 10.43 1 98 202 TYR A O 1
ATOM 1580 N N . LEU A 1 203 ? 9.211 18.266 11.102 1 97.5 203 LEU A N 1
ATOM 1581 C CA . LEU A 1 203 ? 7.996 19.016 10.859 1 97.5 203 LEU A CA 1
ATOM 1582 C C . LEU A 1 203 ? 7.34 19.438 12.172 1 97.5 203 LEU A C 1
ATOM 1584 O O . LEU A 1 203 ? 7.324 18.656 13.133 1 97.5 203 LEU A O 1
ATOM 1588 N N . THR A 1 204 ? 6.73 20.562 12.188 1 95.88 204 THR A N 1
ATOM 1589 C CA . THR A 1 204 ? 5.879 21 13.297 1 95.88 204 THR A CA 1
ATOM 1590 C C . THR A 1 204 ? 4.594 21.641 12.773 1 95.88 204 THR A C 1
ATOM 1592 O O . THR A 1 204 ? 4.484 21.938 11.586 1 95.88 204 THR A O 1
ATOM 1595 N N . TRP A 1 205 ? 3.607 21.75 13.664 1 96.25 205 TRP A N 1
ATOM 1596 C CA . TRP A 1 205 ? 2.379 22.469 13.312 1 96.25 205 TRP A CA 1
ATOM 1597 C C . TRP A 1 205 ? 2.5 23.953 13.617 1 96.25 205 TRP A C 1
ATOM 1599 O O . TRP A 1 205 ? 3.414 24.375 14.328 1 96.25 205 TRP A O 1
ATOM 1609 N N . GLY A 1 206 ? 1.638 24.641 13.039 1 96.19 206 GLY A N 1
ATOM 1610 C CA . GLY A 1 206 ? 1.74 26.094 13.109 1 96.19 206 GLY A CA 1
ATOM 1611 C C . GLY A 1 206 ? 1.486 26.641 14.5 1 96.19 206 GLY A C 1
ATOM 1612 O O . GLY A 1 206 ? 0.43 26.391 15.086 1 96.19 206 GLY A O 1
ATOM 1613 N N . GLU A 1 207 ? 2.426 27.344 15.062 1 97.19 207 GLU A N 1
ATOM 1614 C CA . GLU A 1 207 ? 2.379 28.156 16.266 1 97.19 207 GLU A CA 1
ATOM 1615 C C . GLU A 1 207 ? 2.939 29.547 16.016 1 97.19 207 GLU A C 1
ATOM 1617 O O . GLU A 1 207 ? 3.52 29.812 14.961 1 97.19 207 GLU A O 1
ATOM 1622 N N . PRO A 1 208 ? 2.617 30.469 16.953 1 97.88 208 PRO A N 1
ATOM 1623 C CA . PRO A 1 208 ? 3.27 31.766 16.75 1 97.88 208 PRO A CA 1
ATOM 1624 C C . PRO A 1 208 ? 4.762 31.625 16.453 1 97.88 208 PRO A C 1
ATOM 1626 O O . PRO A 1 208 ? 5.434 30.766 17.031 1 97.88 208 PRO A O 1
ATOM 1629 N N . PRO A 1 209 ? 5.297 32.469 15.531 1 98.06 209 PRO A N 1
ATOM 1630 C CA . PRO A 1 209 ? 6.645 32.281 14.984 1 98.06 209 PRO A CA 1
ATOM 1631 C C . PRO A 1 209 ? 7.695 32.062 16.062 1 98.06 209 PRO A C 1
ATOM 1633 O O . PRO A 1 209 ? 8.547 31.172 15.945 1 98.06 209 PRO A O 1
ATOM 1636 N N . ALA A 1 210 ? 7.641 32.75 17.172 1 97.06 210 ALA A N 1
ATOM 1637 C CA . ALA A 1 210 ? 8.641 32.594 18.219 1 97.06 210 ALA A CA 1
ATOM 1638 C C . ALA A 1 210 ? 8.57 31.219 18.875 1 97.06 210 ALA A C 1
ATOM 1640 O O . ALA A 1 210 ? 9.602 30.625 19.188 1 97.06 210 ALA A O 1
ATOM 1641 N N . ALA A 1 211 ? 7.363 30.797 19.109 1 96.25 211 ALA A N 1
ATOM 1642 C CA . ALA A 1 211 ? 7.164 29.484 19.703 1 96.25 211 ALA A CA 1
ATOM 1643 C C . ALA A 1 211 ? 7.621 28.375 18.766 1 96.25 211 ALA A C 1
ATOM 1645 O O . ALA A 1 211 ? 8.266 27.406 19.188 1 96.25 211 ALA A O 1
ATOM 1646 N N . ALA A 1 212 ? 7.273 28.516 17.516 1 96.62 212 ALA A N 1
ATOM 1647 C CA . ALA A 1 212 ? 7.703 27.547 16.516 1 96.62 212 ALA A CA 1
ATOM 1648 C C . ALA A 1 212 ? 9.227 27.516 16.375 1 96.62 212 ALA A C 1
ATOM 1650 O O . ALA A 1 212 ? 9.828 26.453 16.281 1 96.62 212 ALA A O 1
ATOM 1651 N N . ALA A 1 213 ? 9.812 28.656 16.406 1 97.12 213 ALA A N 1
ATOM 1652 C CA . ALA A 1 213 ? 11.266 28.781 16.281 1 97.12 213 ALA A CA 1
ATOM 1653 C C . ALA A 1 213 ? 11.961 28.078 17.453 1 97.12 213 ALA A C 1
ATOM 1655 O O . ALA A 1 213 ? 13 27.438 17.266 1 97.12 213 ALA A O 1
ATOM 1656 N N . ALA A 1 214 ? 11.438 28.25 18.625 1 96 214 ALA A N 1
ATOM 1657 C CA . ALA A 1 214 ? 12.023 27.625 19.812 1 96 214 ALA A CA 1
ATOM 1658 C C . ALA A 1 214 ? 12.039 26.094 19.672 1 96 214 ALA A C 1
ATOM 1660 O O . ALA A 1 214 ? 12.992 25.438 20.094 1 96 214 ALA A O 1
ATOM 1661 N N . LYS A 1 215 ? 11.047 25.578 19.109 1 93.69 215 LYS A N 1
ATOM 1662 C CA . LYS A 1 215 ? 10.938 24.141 18.938 1 93.69 215 LYS A CA 1
ATOM 1663 C C . LYS A 1 215 ? 12.008 23.609 17.984 1 93.69 215 LYS A C 1
ATOM 1665 O O . LYS A 1 215 ? 12.672 22.609 18.266 1 93.69 215 LYS A O 1
ATOM 1670 N N . ILE A 1 216 ? 12.164 24.266 16.859 1 95.81 216 ILE A N 1
ATOM 1671 C CA . ILE A 1 216 ? 13.094 23.719 15.875 1 95.81 216 ILE A CA 1
ATOM 1672 C C . ILE A 1 216 ? 14.531 23.969 16.328 1 95.81 216 ILE A C 1
ATOM 1674 O O . ILE A 1 216 ? 15.438 23.219 15.984 1 95.81 216 ILE A O 1
ATOM 1678 N N . GLU A 1 217 ? 14.742 25.016 17.156 1 96.5 217 GLU A N 1
ATOM 1679 C CA . GLU A 1 217 ? 16.078 25.25 17.703 1 96.5 217 GLU A CA 1
ATOM 1680 C C . GLU A 1 217 ? 16.5 24.125 18.625 1 96.5 217 GLU A C 1
ATOM 1682 O O . GLU A 1 217 ? 17.672 23.734 18.672 1 96.5 217 GLU A O 1
ATOM 1687 N N . ALA A 1 218 ? 15.562 23.656 19.406 1 95.06 218 ALA A N 1
ATOM 1688 C CA . ALA A 1 218 ? 15.836 22.516 20.281 1 95.06 218 ALA A CA 1
ATOM 1689 C C . ALA A 1 218 ? 16.25 21.297 19.484 1 95.06 218 ALA A C 1
ATOM 1691 O O . ALA A 1 218 ? 17.203 20.609 19.844 1 95.06 218 ALA A O 1
ATOM 1692 N N . VAL A 1 219 ? 15.562 21.016 18.406 1 96 219 VAL A N 1
ATOM 1693 C CA . VAL A 1 219 ? 15.867 19.875 17.547 1 96 219 VAL A CA 1
ATOM 1694 C C . VAL A 1 219 ? 17.203 20.094 16.844 1 96 219 VAL A C 1
ATOM 1696 O O . VAL A 1 219 ? 18 19.172 16.703 1 96 219 VAL A O 1
ATOM 1699 N N . ARG A 1 220 ? 17.422 21.297 16.344 1 97 220 ARG A N 1
ATOM 1700 C CA . ARG A 1 220 ? 18.656 21.656 15.68 1 97 220 ARG A CA 1
ATOM 1701 C C . ARG A 1 220 ? 19.859 21.391 16.578 1 97 220 ARG A C 1
ATOM 1703 O O . ARG A 1 220 ? 20.875 20.844 16.141 1 97 220 ARG A O 1
ATOM 1710 N N . ALA A 1 221 ? 19.734 21.797 17.812 1 97.25 221 ALA A N 1
ATOM 1711 C CA . ALA A 1 221 ? 20.828 21.609 18.766 1 97.25 221 ALA A CA 1
ATOM 1712 C C . ALA A 1 221 ? 21.109 20.125 19 1 97.25 221 ALA A C 1
ATOM 1714 O O . ALA A 1 221 ? 22.266 19.703 19.031 1 97.25 221 ALA A O 1
ATOM 1715 N N . LEU A 1 222 ? 20.078 19.359 19.156 1 96.75 222 LEU A N 1
ATOM 1716 C CA . LEU A 1 222 ? 20.219 17.922 19.375 1 96.75 222 LEU A CA 1
ATOM 1717 C C . LEU A 1 222 ? 20.875 17.25 18.156 1 96.75 222 LEU A C 1
ATOM 1719 O O . LEU A 1 222 ? 21.719 16.375 18.312 1 96.75 222 LEU A O 1
ATOM 1723 N N . ALA A 1 223 ? 20.438 17.656 16.953 1 97.5 223 ALA A N 1
ATOM 1724 C CA . ALA A 1 223 ? 21.016 17.109 15.727 1 97.5 223 ALA A CA 1
ATOM 1725 C C . ALA A 1 223 ? 22.484 17.484 15.594 1 97.5 223 ALA A C 1
ATOM 1727 O O . ALA A 1 223 ? 23.297 16.641 15.188 1 97.5 223 ALA A O 1
ATOM 1728 N N . LYS A 1 224 ? 22.812 18.703 15.93 1 97.44 224 LYS A N 1
ATOM 1729 C CA . LYS A 1 224 ? 24.203 19.156 15.867 1 97.44 224 LYS A CA 1
ATOM 1730 C C . LYS A 1 224 ? 25.109 18.312 16.766 1 97.44 224 LYS A C 1
ATOM 1732 O O . LYS A 1 224 ? 26.234 18 16.391 1 97.44 224 LYS A O 1
ATOM 1737 N N . GLU A 1 225 ? 24.609 17.953 17.891 1 97.62 225 GLU A N 1
ATOM 1738 C CA . GLU A 1 225 ? 25.359 17.094 18.812 1 97.62 225 GLU A CA 1
ATOM 1739 C C . GLU A 1 225 ? 25.703 15.758 18.141 1 97.62 225 GLU A C 1
ATOM 1741 O O . GLU A 1 225 ? 26.688 15.109 18.516 1 97.62 225 GLU A O 1
ATOM 1746 N N . ARG A 1 226 ? 24.906 15.398 17.203 1 95.62 226 ARG A N 1
ATOM 1747 C CA . ARG A 1 226 ? 25.078 14.117 16.516 1 95.62 226 ARG A CA 1
ATOM 1748 C C . ARG A 1 226 ? 25.812 14.305 15.188 1 95.62 226 ARG A C 1
ATOM 1750 O O . ARG A 1 226 ? 25.938 13.359 14.406 1 95.62 226 ARG A O 1
ATOM 1757 N N . GLY A 1 227 ? 26.141 15.531 14.828 1 97.56 227 GLY A N 1
ATOM 1758 C CA . GLY A 1 227 ? 26.828 15.836 13.586 1 97.56 227 GLY A CA 1
ATOM 1759 C C . GLY A 1 227 ? 25.906 15.867 12.383 1 97.56 227 GLY A C 1
ATOM 1760 O O . GLY A 1 227 ? 26.344 15.625 11.25 1 97.56 227 GLY A O 1
ATOM 1761 N N . ARG A 1 228 ? 24.641 16.094 12.656 1 97.5 228 ARG A N 1
ATOM 1762 C CA . ARG A 1 228 ? 23.656 16.078 11.57 1 97.5 228 ARG A CA 1
ATOM 1763 C C . ARG A 1 228 ? 23.031 17.469 11.398 1 97.5 228 ARG A C 1
ATOM 1765 O O . ARG A 1 228 ? 22.984 18.25 12.344 1 97.5 228 ARG A O 1
ATOM 1772 N N . THR A 1 229 ? 22.641 17.75 10.172 1 97 229 THR A N 1
ATOM 1773 C CA . THR A 1 229 ? 21.891 18.953 9.836 1 97 229 THR A CA 1
ATOM 1774 C C . THR A 1 229 ? 20.516 18.594 9.266 1 97 229 THR A C 1
ATOM 1776 O O . THR A 1 229 ? 20.422 17.797 8.328 1 97 229 THR A O 1
ATOM 1779 N N . LEU A 1 230 ? 19.531 19.094 9.852 1 97.38 230 LEU A N 1
ATOM 1780 C CA . LEU A 1 230 ? 18.156 18.844 9.422 1 97.38 230 LEU A CA 1
ATOM 1781 C C . LEU A 1 230 ? 17.562 20.062 8.742 1 97.38 230 LEU A C 1
ATOM 1783 O O . LEU A 1 230 ? 18 21.188 9.008 1 97.38 230 LEU A O 1
ATOM 1787 N N . ARG A 1 231 ? 16.672 19.828 7.91 1 98.06 231 ARG A N 1
ATOM 1788 C CA . ARG A 1 231 ? 15.773 20.875 7.453 1 98.06 231 ARG A CA 1
ATOM 1789 C C . ARG A 1 231 ? 14.492 20.906 8.281 1 98.06 231 ARG A C 1
ATOM 1791 O O . ARG A 1 231 ? 14.18 19.938 8.984 1 98.06 231 ARG A O 1
ATOM 1798 N N . PHE A 1 232 ? 13.797 21.969 8.227 1 98.19 232 PHE A N 1
ATOM 1799 C CA . PHE A 1 232 ? 12.633 22.141 9.086 1 98.19 232 PHE A CA 1
ATOM 1800 C C . PHE A 1 232 ? 11.422 22.594 8.273 1 98.19 232 PHE A C 1
ATOM 1802 O O . PHE A 1 232 ? 11.555 23.406 7.359 1 98.19 232 PHE A O 1
ATOM 1809 N N . GLY A 1 233 ? 10.305 22 8.578 1 98.25 233 GLY A N 1
ATOM 1810 C CA . GLY A 1 233 ? 9.062 22.359 7.91 1 98.25 233 GLY A CA 1
ATOM 1811 C C . GLY A 1 233 ? 7.934 22.656 8.875 1 98.25 233 GLY A C 1
ATOM 1812 O O . GLY A 1 233 ? 8.031 22.359 10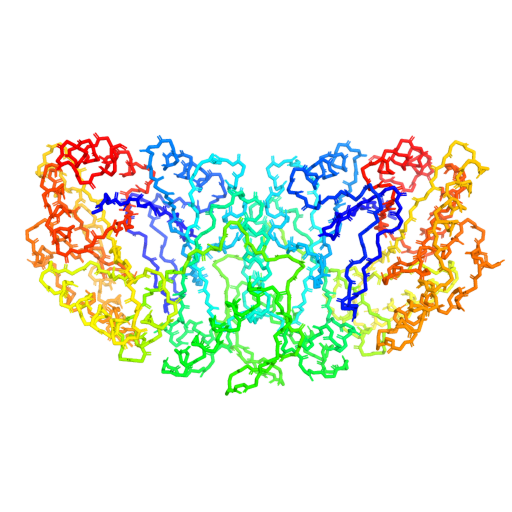.062 1 98.25 233 GLY A O 1
ATOM 1813 N N . ILE A 1 234 ? 6.891 23.281 8.352 1 98.19 234 ILE A N 1
ATOM 1814 C CA . ILE A 1 234 ? 5.738 23.672 9.156 1 98.19 234 ILE A CA 1
ATOM 1815 C C . ILE A 1 234 ? 4.453 23.375 8.391 1 98.19 234 ILE A C 1
ATOM 1817 O O . ILE A 1 234 ? 4.383 23.594 7.18 1 98.19 234 ILE A O 1
ATOM 1821 N N . ARG A 1 235 ? 3.506 22.75 9.016 1 98.25 235 ARG A N 1
ATOM 1822 C CA . ARG A 1 235 ? 2.197 22.422 8.461 1 98.25 235 ARG A CA 1
ATOM 1823 C C . ARG A 1 235 ? 1.148 23.438 8.891 1 98.25 235 ARG A C 1
ATOM 1825 O O . ARG A 1 235 ? 0.962 23.688 10.086 1 98.25 235 ARG A O 1
ATOM 1832 N N . LEU A 1 236 ? 0.508 24.094 7.914 1 98.06 236 LEU A N 1
ATOM 1833 C CA . LEU A 1 236 ? -0.508 25.125 8.141 1 98.06 236 LEU A CA 1
ATOM 1834 C C . LEU A 1 236 ? -1.606 25.047 7.09 1 98.06 236 LEU A C 1
ATOM 1836 O O . LEU A 1 236 ? -1.373 24.562 5.977 1 98.06 236 LEU A O 1
ATOM 1840 N N . HIS A 1 237 ? -2.748 25.516 7.477 1 98.25 237 HIS A N 1
ATOM 1841 C CA . HIS A 1 237 ? -3.738 25.891 6.473 1 98.25 237 HIS A CA 1
ATOM 1842 C C . HIS A 1 237 ? -3.492 27.297 5.957 1 98.25 237 HIS A C 1
ATOM 1844 O O . HIS A 1 237 ? -2.684 28.031 6.523 1 98.25 237 HIS A O 1
ATOM 1850 N N . THR A 1 238 ? -4.117 27.609 4.852 1 98.75 238 THR A N 1
ATOM 1851 C CA . THR A 1 238 ? -4.008 28.969 4.332 1 98.75 238 THR A CA 1
ATOM 1852 C C . THR A 1 238 ? -5.348 29.453 3.795 1 98.75 238 THR A C 1
ATOM 1854 O O . THR A 1 238 ? -6.105 28.672 3.209 1 98.75 238 THR A O 1
ATOM 1857 N N . ILE A 1 239 ? -5.723 30.625 4.09 1 98.81 239 ILE A N 1
ATOM 1858 C CA . ILE A 1 239 ? -6.828 31.406 3.537 1 98.81 239 ILE A CA 1
ATOM 1859 C C . ILE A 1 239 ? -6.324 32.781 3.1 1 98.81 239 ILE A C 1
ATOM 1861 O O . ILE A 1 239 ? -6.316 33.719 3.889 1 98.81 239 ILE A O 1
ATOM 1865 N N . SER A 1 240 ? -5.934 32.906 1.873 1 98.81 240 SER A N 1
ATOM 1866 C CA . SER A 1 240 ? -5.473 34.188 1.335 1 98.81 240 SER A CA 1
ATOM 1867 C C . SER A 1 240 ? -6.418 34.719 0.255 1 98.81 240 SER A C 1
ATOM 1869 O O . SER A 1 240 ? -7.039 33.906 -0.461 1 98.81 240 SER A O 1
ATOM 1871 N N . ARG A 1 241 ? -6.586 35.969 0.216 1 98.88 241 ARG A N 1
ATOM 1872 C CA . ARG A 1 241 ? -7.41 36.656 -0.777 1 98.88 241 ARG A CA 1
ATOM 1873 C C . ARG A 1 241 ? -6.754 37.969 -1.229 1 98.88 241 ARG A C 1
ATOM 1875 O O . ARG A 1 241 ? -5.688 38.344 -0.731 1 98.88 241 ARG A O 1
ATOM 1882 N N . ASP A 1 242 ? -7.473 38.656 -2.166 1 98.69 242 ASP A N 1
ATOM 1883 C CA . ASP A 1 242 ? -6.973 39.906 -2.674 1 98.69 242 ASP A CA 1
ATOM 1884 C C . ASP A 1 242 ? -6.914 40.969 -1.565 1 98.69 242 ASP A C 1
ATOM 1886 O O . ASP A 1 242 ? -6.043 41.844 -1.576 1 98.69 242 ASP A O 1
ATOM 1890 N N . THR A 1 243 ? -7.855 40.844 -0.585 1 98.75 243 THR A N 1
ATOM 1891 C CA . THR A 1 243 ? -7.863 41.781 0.542 1 98.75 243 THR A CA 1
ATOM 1892 C C . THR A 1 243 ? -7.934 41.031 1.864 1 98.75 243 THR A C 1
ATOM 1894 O O . THR A 1 243 ? -8.438 39.906 1.915 1 98.75 243 THR A O 1
ATOM 1897 N N . SER A 1 244 ? -7.434 41.719 2.844 1 98.69 244 SER A N 1
ATOM 1898 C CA . SER A 1 244 ? -7.492 41.156 4.191 1 98.69 244 SER A CA 1
ATOM 1899 C C . SER A 1 244 ? -8.93 40.875 4.605 1 98.69 244 SER A C 1
ATOM 1901 O O . SER A 1 244 ? -9.219 39.781 5.141 1 98.69 244 SER A O 1
ATOM 1903 N N . GLU A 1 245 ? -9.789 41.812 4.371 1 98.69 245 GLU A N 1
ATOM 1904 C CA . GLU A 1 245 ? -11.195 41.688 4.758 1 98.69 245 GLU A CA 1
ATOM 1905 C C . GLU A 1 245 ? -11.844 40.469 4.125 1 98.69 245 GLU A C 1
ATOM 1907 O O . GLU A 1 245 ? -12.602 39.75 4.785 1 98.69 245 GLU A O 1
ATOM 1912 N N . ALA A 1 246 ? -11.562 40.25 2.9 1 98.75 246 ALA A N 1
ATOM 1913 C CA . ALA A 1 246 ? -12.141 39.094 2.193 1 98.75 246 ALA A CA 1
ATOM 1914 C C . ALA A 1 246 ? -11.656 37.781 2.787 1 98.75 246 ALA A C 1
ATOM 1916 O O . ALA A 1 246 ? -12.43 36.844 2.92 1 98.75 246 ALA A O 1
ATOM 1917 N N . ALA A 1 247 ? -10.359 37.688 3.1 1 98.88 247 ALA A N 1
ATOM 1918 C CA . ALA A 1 247 ? -9.797 36.469 3.695 1 98.88 247 ALA A CA 1
ATOM 1919 C C . ALA A 1 247 ? -10.438 36.156 5.047 1 98.88 247 ALA A C 1
ATOM 1921 O O . ALA A 1 247 ? -10.844 35.031 5.316 1 98.88 247 ALA A O 1
ATOM 1922 N N . TRP A 1 248 ? -10.555 37.188 5.84 1 98.62 248 TRP A N 1
ATOM 1923 C CA . TRP A 1 248 ? -11.109 37.031 7.18 1 98.62 248 TRP A CA 1
ATOM 1924 C C . TRP A 1 248 ? -12.594 36.719 7.117 1 98.62 248 TRP A C 1
ATOM 1926 O O . TRP A 1 248 ? -13.125 36 7.98 1 98.62 248 TRP A O 1
ATOM 1936 N N . ALA A 1 249 ? -13.273 37.219 6.102 1 98.56 249 ALA A N 1
ATOM 1937 C CA . ALA A 1 249 ? -14.672 36.844 5.906 1 98.56 249 ALA A CA 1
ATOM 1938 C C . ALA A 1 249 ? -14.82 35.344 5.695 1 98.56 249 ALA A C 1
ATOM 1940 O O . ALA A 1 249 ? -15.766 34.75 6.195 1 98.56 249 ALA A O 1
ATOM 1941 N N . VAL A 1 250 ? -13.906 34.781 4.949 1 98.38 250 VAL A N 1
ATOM 1942 C CA . VAL A 1 250 ? -13.922 33.344 4.727 1 98.38 250 VAL A CA 1
ATOM 1943 C C . VAL A 1 250 ? -13.672 32.594 6.047 1 98.38 250 VAL A C 1
ATOM 1945 O O . VAL A 1 250 ? -14.398 31.672 6.391 1 98.38 250 VAL A O 1
ATOM 1948 N N . ALA A 1 251 ? -12.656 33 6.812 1 98.12 251 ALA A N 1
ATOM 1949 C CA . ALA A 1 251 ? -12.344 32.375 8.102 1 98.12 251 ALA A CA 1
ATOM 1950 C C . ALA A 1 251 ? -13.539 32.438 9.047 1 98.12 251 ALA A C 1
ATOM 1952 O O . ALA A 1 251 ? -13.891 31.453 9.688 1 98.12 251 ALA A O 1
ATOM 1953 N N . ASN A 1 252 ? -14.117 33.656 9.039 1 97.19 252 ASN A N 1
ATOM 1954 C CA . ASN A 1 252 ? -15.266 33.844 9.914 1 97.19 252 ASN A CA 1
ATOM 1955 C C . ASN A 1 252 ? -16.453 32.969 9.484 1 97.19 252 ASN A C 1
ATOM 1957 O O . ASN A 1 252 ? -17.203 32.5 10.328 1 97.19 252 ASN A O 1
ATOM 1961 N N . SER A 1 253 ? -16.609 32.875 8.219 1 96.62 253 SER A N 1
ATOM 1962 C CA . SER A 1 253 ? -17.688 32.031 7.719 1 96.62 253 SER A CA 1
ATOM 1963 C C . SER A 1 253 ? -17.484 30.578 8.133 1 96.62 253 SER A C 1
ATOM 1965 O O . SER A 1 253 ? -18.453 29.875 8.469 1 96.62 253 SER A O 1
ATOM 1967 N N . LEU A 1 254 ? -16.297 30.062 8.109 1 95.06 254 LEU A N 1
ATOM 1968 C CA . LEU A 1 254 ? -15.992 28.703 8.523 1 95.06 254 LEU A CA 1
ATOM 1969 C C . LEU A 1 254 ? -16.344 28.484 9.984 1 95.06 254 LEU A C 1
ATOM 1971 O O . LEU A 1 254 ? -16.953 27.453 10.336 1 95.06 254 LEU A O 1
ATOM 1975 N N . VAL A 1 255 ? -16.031 29.438 10.797 1 94.31 255 VAL A N 1
ATOM 1976 C CA . VAL A 1 255 ? -16.312 29.328 12.227 1 94.31 255 VAL A CA 1
ATOM 1977 C C . VAL A 1 255 ? -17.812 29.422 12.477 1 94.31 255 VAL A C 1
ATOM 1979 O O . VAL A 1 255 ? -18.344 28.75 13.367 1 94.31 255 VAL A O 1
ATOM 1982 N N . GLY A 1 256 ? -18.438 30.234 11.703 1 93.38 256 GLY A N 1
ATOM 1983 C CA . GLY A 1 256 ? -19.875 30.453 11.852 1 93.38 256 GLY A CA 1
ATOM 1984 C C . GLY A 1 256 ? -20.688 29.188 11.602 1 93.38 256 GLY A C 1
ATOM 1985 O O . GLY A 1 256 ? -21.828 29.078 12.055 1 93.38 256 GLY A O 1
ATOM 1986 N N . GLU A 1 257 ? -20.156 28.25 10.922 1 91.5 257 GLU A N 1
ATOM 1987 C CA . GLU A 1 257 ? -20.844 27 10.586 1 91.5 257 GLU A CA 1
ATOM 1988 C C . GLU A 1 257 ? -20.734 25.984 11.719 1 91.5 257 GLU A C 1
ATOM 1990 O O . GLU A 1 257 ? -21.438 24.969 11.719 1 91.5 257 GLU A O 1
ATOM 1995 N N . LEU A 1 258 ? -19.891 26.266 12.703 1 90.5 258 LEU A N 1
ATOM 1996 C CA . LEU A 1 258 ? -19.656 25.312 13.797 1 90.5 258 LEU A CA 1
ATOM 1997 C C . LEU A 1 258 ? -20.641 25.562 14.938 1 90.5 258 LEU A C 1
ATOM 1999 O O . LEU A 1 258 ? -20.938 26.703 15.273 1 90.5 258 LEU A O 1
ATOM 2003 N N . THR A 1 259 ? -21.125 24.484 15.5 1 91.06 259 THR A N 1
ATOM 2004 C CA . THR A 1 259 ? -22 24.609 16.656 1 91.06 259 THR A CA 1
ATOM 2005 C C . THR A 1 259 ? -21.188 24.578 17.953 1 91.06 259 THR A C 1
ATOM 2007 O O . THR A 1 259 ? -20.109 23.984 18 1 91.06 259 THR A O 1
ATOM 2010 N N . PRO A 1 260 ? -21.719 25.172 18.969 1 92.94 260 PRO A N 1
ATOM 2011 C CA . PRO A 1 260 ? -21.047 25.109 20.266 1 92.94 260 PRO A CA 1
ATOM 2012 C C . PRO A 1 260 ? -20.812 23.688 20.734 1 92.94 260 PRO A C 1
ATOM 2014 O O . PRO A 1 260 ? -19.781 23.391 21.344 1 92.94 260 PRO A O 1
ATOM 2017 N N . ASP A 1 261 ? -21.734 22.875 20.453 1 92.12 261 ASP A N 1
ATOM 2018 C CA . ASP A 1 261 ? -21.625 21.484 20.875 1 92.12 261 ASP A CA 1
ATOM 2019 C C . ASP A 1 261 ? -20.469 20.797 20.156 1 92.12 261 ASP A C 1
ATOM 2021 O O . ASP A 1 261 ? -19.703 20.047 20.766 1 92.12 261 ASP A O 1
ATOM 2025 N N . GLN A 1 262 ? -20.312 21.031 18.859 1 88.38 262 GLN A N 1
ATOM 2026 C CA . GLN A 1 262 ? -19.219 20.469 18.094 1 88.38 262 GLN A CA 1
ATOM 2027 C C . GLN A 1 262 ? -17.875 20.922 18.656 1 88.38 262 GLN A C 1
ATOM 2029 O O . GLN A 1 262 ? -16.953 20.109 18.828 1 88.38 262 GLN A O 1
ATOM 2034 N N . ILE A 1 263 ? -17.781 22.156 18.969 1 91.94 263 ILE A N 1
ATOM 2035 C CA . ILE A 1 263 ? -16.547 22.75 19.469 1 91.94 263 ILE A CA 1
ATOM 2036 C C . ILE A 1 263 ? -16.203 22.156 20.828 1 91.94 263 ILE A C 1
ATOM 2038 O O . ILE A 1 263 ? -15.07 21.75 21.078 1 91.94 263 ILE A O 1
ATOM 2042 N N . ALA A 1 264 ? -17.203 22.078 21.672 1 92.31 264 ALA A N 1
ATOM 2043 C CA . ALA A 1 264 ? -16.984 21.562 23.016 1 92.31 264 ALA A CA 1
ATOM 2044 C C . ALA A 1 264 ? -16.531 20.109 22.984 1 92.31 264 ALA A C 1
ATOM 2046 O O . ALA A 1 264 ? -15.602 19.734 23.703 1 92.31 264 ALA A O 1
ATOM 2047 N N . LYS A 1 265 ? -17.156 19.344 22.203 1 88.44 265 LYS A N 1
ATOM 2048 C CA . LYS A 1 265 ? -16.812 17.922 22.094 1 88.44 265 LYS A CA 1
ATOM 2049 C C . LYS A 1 265 ? -15.414 17.734 21.547 1 88.44 265 LYS A C 1
ATOM 2051 O O . LYS A 1 265 ? -14.633 16.938 22.078 1 88.44 265 LYS A O 1
ATOM 2056 N N . ALA A 1 266 ? -15.094 18.438 20.5 1 88.19 266 ALA A N 1
ATOM 2057 C CA . ALA A 1 266 ? -13.773 18.328 19.891 1 88.19 266 ALA A CA 1
ATOM 2058 C C . ALA A 1 266 ? -12.688 18.812 20.844 1 88.19 266 ALA A C 1
ATOM 2060 O O . ALA A 1 266 ? -11.633 18.172 20.969 1 88.19 266 ALA A O 1
ATOM 2061 N N . THR A 1 267 ? -12.977 19.906 21.484 1 89.75 267 THR A N 1
ATOM 2062 C CA . THR A 1 267 ? -12.008 20.453 22.438 1 89.75 267 THR A CA 1
ATOM 2063 C C . THR A 1 267 ? -11.734 19.453 23.562 1 89.75 267 THR A C 1
ATOM 2065 O O . THR A 1 267 ? -10.578 19.25 23.938 1 89.75 267 THR A O 1
ATOM 2068 N N . ALA A 1 268 ? -12.727 18.844 24.062 1 88.69 268 ALA A N 1
ATOM 2069 C CA . ALA A 1 268 ? -12.578 17.859 25.125 1 88.69 268 ALA A CA 1
ATOM 2070 C C . ALA A 1 268 ? -11.766 16.656 24.656 1 88.69 268 ALA A C 1
ATOM 2072 O O . ALA A 1 268 ? -10.883 16.188 25.375 1 88.69 268 ALA A O 1
ATOM 2073 N N . LEU A 1 269 ? -12.023 16.234 23.5 1 85.12 269 LEU A N 1
ATOM 2074 C CA . LEU A 1 269 ? -11.336 15.086 22.906 1 85.12 269 LEU A CA 1
ATOM 2075 C C . LEU A 1 269 ? -9.867 15.398 22.672 1 85.12 269 LEU A C 1
ATOM 2077 O O . LEU A 1 269 ? -8.992 14.609 23.047 1 85.12 269 LEU A O 1
ATOM 2081 N N . HIS A 1 270 ? -9.586 16.5 22.109 1 87.06 270 HIS A N 1
ATOM 2082 C CA . HIS A 1 270 ? -8.227 16.875 21.719 1 87.06 270 HIS A CA 1
ATOM 2083 C C . HIS A 1 270 ? -7.383 17.234 22.922 1 87.06 270 HIS A C 1
ATOM 2085 O O . HIS A 1 270 ? -6.168 17.031 22.938 1 87.06 270 HIS A O 1
ATOM 2091 N N . SER A 1 271 ? -8.062 17.719 23.938 1 85.81 271 SER A N 1
ATOM 2092 C CA . SER A 1 271 ? -7.352 18.094 25.156 1 85.81 271 SER A CA 1
ATOM 2093 C C . SER A 1 271 ? -6.844 16.859 25.906 1 85.81 271 SER A C 1
ATOM 2095 O O . SER A 1 271 ? -5.879 16.938 26.672 1 85.81 271 SER A O 1
ATOM 2097 N N . LYS A 1 272 ? -7.434 15.758 25.641 1 80.25 272 LYS A N 1
ATOM 2098 C CA . LYS A 1 272 ? -7.086 14.516 26.328 1 80.25 272 LYS A CA 1
ATOM 2099 C C . LYS A 1 272 ? -6.121 13.68 25.5 1 80.25 272 LYS A C 1
ATOM 2101 O O . LYS A 1 272 ? -5.77 12.562 25.875 1 80.25 272 LYS A O 1
ATOM 2106 N N . SER A 1 273 ? -5.734 14.281 24.438 1 81.75 273 SER A N 1
ATOM 2107 C CA . SER A 1 273 ? -4.863 13.547 23.531 1 81.75 273 SER A CA 1
ATOM 2108 C C . SER A 1 273 ? -3.502 13.281 24.172 1 81.75 273 SER A C 1
ATOM 2110 O O . SER A 1 273 ? -2.98 14.117 24.906 1 81.75 273 SER A O 1
ATOM 2112 N N . GLU A 1 274 ? -2.889 12.188 23.828 1 79.88 274 GLU A N 1
ATOM 2113 C CA . GLU A 1 274 ? -1.532 11.875 24.281 1 79.88 274 GLU A CA 1
ATOM 2114 C C . GLU A 1 274 ? -0.492 12.539 23.391 1 79.88 274 GLU A C 1
ATOM 2116 O O . GLU A 1 274 ? 0.691 12.586 23.734 1 79.88 274 GLU A O 1
ATOM 2121 N N . SER A 1 275 ? -0.928 13.031 22.344 1 82.12 275 SER A N 1
ATOM 2122 C CA . SER A 1 275 ? -0.056 13.781 21.453 1 82.12 275 SER A CA 1
ATOM 2123 C C . SER A 1 275 ? 0.255 15.164 22 1 82.12 275 SER A C 1
ATOM 2125 O O . SER A 1 275 ? -0.646 15.992 22.172 1 82.12 275 SER A O 1
ATOM 2127 N N . GLU A 1 276 ? 1.536 15.406 22.234 1 82.88 276 GLU A N 1
ATOM 2128 C CA . GLU A 1 276 ? 1.957 16.734 22.688 1 82.88 276 GLU A CA 1
ATOM 2129 C C . GLU A 1 276 ? 1.585 17.797 21.672 1 82.88 276 GLU A C 1
ATOM 2131 O O . GLU A 1 276 ? 1.137 18.891 22.031 1 82.88 276 GLU A O 1
ATOM 2136 N N . GLY A 1 277 ? 1.749 17.516 20.406 1 84.62 277 GLY A N 1
ATOM 2137 C CA . GLY A 1 277 ? 1.363 18.438 19.359 1 84.62 277 GLY A CA 1
ATOM 2138 C C . GLY A 1 277 ? -0.113 18.797 19.391 1 84.62 277 GLY A C 1
ATOM 2139 O O . GLY A 1 277 ? -0.482 19.953 19.25 1 84.62 277 GLY A O 1
ATOM 2140 N N . GLN A 1 278 ? -0.88 17.797 19.578 1 86.06 278 GLN A N 1
ATOM 2141 C CA . GLN A 1 278 ? -2.322 18.016 19.625 1 86.06 278 GLN A CA 1
ATOM 2142 C C . GLN A 1 278 ? -2.709 18.875 20.828 1 86.06 278 GLN A C 1
ATOM 2144 O O . GLN A 1 278 ? -3.553 19.766 20.719 1 86.06 278 GLN A O 1
ATOM 2149 N N . ARG A 1 279 ? -2.143 18.641 21.969 1 87.31 279 ARG A N 1
ATOM 2150 C CA . ARG A 1 279 ? -2.422 19.438 23.156 1 87.31 279 ARG A CA 1
ATOM 2151 C C . ARG A 1 279 ? -2.035 20.891 22.953 1 87.31 279 ARG A C 1
ATOM 2153 O O . ARG A 1 279 ? -2.775 21.797 23.344 1 87.31 279 ARG A O 1
ATOM 2160 N N . ARG A 1 280 ? -0.956 21.078 22.359 1 88.25 280 ARG A N 1
ATOM 2161 C CA . ARG A 1 280 ? -0.486 22.438 22.094 1 88.25 280 ARG A CA 1
ATOM 2162 C C . ARG A 1 280 ? -1.44 23.172 21.156 1 88.25 280 ARG A C 1
ATOM 2164 O O . ARG A 1 280 ? -1.756 24.344 21.375 1 88.25 280 ARG A O 1
ATOM 2171 N N . MET A 1 281 ? -1.912 22.5 20.078 1 90.44 281 MET A N 1
ATOM 2172 C CA . MET A 1 281 ? -2.865 23.109 19.156 1 90.44 281 MET A CA 1
ATOM 2173 C C . MET A 1 281 ? -4.148 23.5 19.875 1 90.44 281 MET A C 1
ATOM 2175 O O . MET A 1 281 ? -4.668 24.609 19.656 1 90.44 281 MET A O 1
ATOM 2179 N N . THR A 1 282 ? -4.551 22.594 20.719 1 90.62 282 THR A N 1
ATOM 2180 C CA . THR A 1 282 ? -5.785 22.844 21.453 1 90.62 282 THR A CA 1
ATOM 2181 C C . THR A 1 282 ? -5.617 24.016 22.406 1 90.62 282 THR A C 1
ATOM 2183 O O . THR A 1 282 ? -6.531 24.828 22.578 1 90.62 282 THR A O 1
ATOM 2186 N N . ALA A 1 283 ? -4.492 24.156 23 1 91.56 283 ALA A N 1
ATOM 2187 C CA . ALA A 1 283 ? -4.203 25.219 23.969 1 91.56 283 ALA A CA 1
ATOM 2188 C C . ALA A 1 283 ? -4.227 26.594 23.297 1 91.56 283 ALA A C 1
ATOM 2190 O O . ALA A 1 283 ? -4.453 27.609 23.953 1 91.56 283 ALA A O 1
ATOM 2191 N N . LEU A 1 284 ? -4.012 26.672 22.016 1 91.94 284 LEU A N 1
ATOM 2192 C CA . LEU A 1 284 ? -3.957 27.938 21.281 1 91.94 284 LEU A CA 1
ATOM 2193 C C . LEU A 1 284 ? -5.316 28.641 21.297 1 91.94 284 LEU A C 1
ATOM 2195 O O . LEU A 1 284 ? -5.387 29.875 21.266 1 91.94 284 LEU A O 1
ATOM 2199 N N . HIS A 1 285 ? -6.406 27.828 21.281 1 90.88 285 HIS A N 1
ATOM 2200 C CA . HIS A 1 285 ? -7.734 28.438 21.25 1 90.88 285 HIS A CA 1
ATOM 2201 C C . HIS A 1 285 ? -8.516 28.141 22.531 1 90.88 285 HIS A C 1
ATOM 2203 O O . HIS A 1 285 ? -9.375 28.922 22.938 1 90.88 285 HIS A O 1
ATOM 2209 N N . GLY A 1 286 ? -8.258 26.969 23.094 1 89.12 286 GLY A N 1
ATOM 2210 C CA . GLY A 1 286 ? -8.906 26.594 24.344 1 89.12 286 GLY A CA 1
ATOM 2211 C C . GLY A 1 286 ? -10.414 26.484 24.219 1 89.12 286 GLY A C 1
ATOM 2212 O O . GLY A 1 286 ? -11.141 26.703 25.188 1 89.12 286 GLY A O 1
ATOM 2213 N N . GLY A 1 287 ? -10.875 26.344 23.047 1 88.88 287 GLY A N 1
ATOM 2214 C CA . GLY A 1 287 ? -12.305 26.25 22.812 1 88.88 287 GLY A CA 1
ATOM 2215 C C . GLY A 1 287 ? -12.984 27.609 22.688 1 88.88 287 GLY A C 1
ATOM 2216 O O . GLY A 1 287 ? -14.203 27.688 22.547 1 88.88 287 GLY A O 1
ATOM 2217 N N . ARG A 1 288 ? -12.25 28.609 22.672 1 91.31 288 ARG A N 1
ATOM 2218 C CA . ARG A 1 288 ? -12.789 29.969 22.672 1 91.31 288 ARG A CA 1
ATOM 2219 C C . ARG A 1 288 ? -12.891 30.516 21.25 1 91.31 288 ARG A C 1
ATOM 2221 O O . ARG A 1 288 ? -12.023 30.234 20.406 1 91.31 288 ARG A O 1
ATOM 2228 N N . LEU A 1 289 ? -13.859 31.297 21.047 1 92.94 289 LEU A N 1
ATOM 2229 C CA . LEU A 1 289 ? -14.094 31.859 19.719 1 92.94 289 LEU A CA 1
ATOM 2230 C C . LEU A 1 289 ? -13.586 33.312 19.625 1 92.94 289 LEU A C 1
ATOM 2232 O O . LEU A 1 289 ? -13.414 33.844 18.531 1 92.94 289 LEU A O 1
ATOM 2236 N N . ASP A 1 290 ? -13.375 33.906 20.672 1 90.75 290 ASP A N 1
ATOM 2237 C CA . ASP A 1 290 ? -13.109 35.344 20.703 1 90.75 290 ASP A CA 1
ATOM 2238 C C . ASP A 1 290 ? -11.625 35.656 20.516 1 90.75 290 ASP A C 1
ATOM 2240 O O . ASP A 1 290 ? -11.234 36.812 20.344 1 90.75 290 ASP A O 1
ATOM 2244 N N . LYS A 1 291 ? -10.758 34.719 20.531 1 91.44 291 LYS A N 1
ATOM 2245 C CA . LYS A 1 291 ? -9.32 34.938 20.391 1 91.44 291 LYS A CA 1
ATOM 2246 C C . LYS A 1 291 ? -8.703 33.875 19.453 1 91.44 291 LYS A C 1
ATOM 2248 O O . LYS A 1 291 ? -7.707 33.25 19.812 1 91.44 291 LYS A O 1
ATOM 2253 N N . LEU A 1 292 ? -9.18 33.938 18.312 1 96.81 292 LEU A N 1
ATOM 2254 C CA . LEU A 1 292 ? -8.727 32.875 17.406 1 96.81 292 LEU A CA 1
ATOM 2255 C C . LEU A 1 292 ? -7.535 33.375 16.578 1 96.81 292 LEU A C 1
ATOM 2257 O O . LEU A 1 292 ? -6.812 32.562 16 1 96.81 292 LEU A O 1
ATOM 2261 N N . GLU A 1 293 ? -7.438 34.656 16.375 1 97.81 293 GLU A N 1
ATOM 2262 C CA . GLU A 1 293 ? -6.18 35.156 15.82 1 97.81 293 GLU A CA 1
ATOM 2263 C C . GLU A 1 293 ? -5.09 35.219 16.891 1 97.81 293 GLU A C 1
ATOM 2265 O O . GLU A 1 293 ? -4.992 36.188 17.641 1 97.81 293 GLU A O 1
ATOM 2270 N N . ILE A 1 294 ? -4.215 34.344 16.875 1 97.75 294 ILE A N 1
ATOM 2271 C CA . ILE A 1 294 ? -3.293 34.125 17.984 1 97.75 294 ILE A CA 1
ATOM 2272 C C . ILE A 1 294 ? -1.976 34.844 17.703 1 97.75 294 ILE A C 1
ATOM 2274 O O . ILE A 1 294 ? -1.118 34.969 18.594 1 97.75 294 ILE A O 1
ATOM 2278 N N . TYR A 1 295 ? -1.749 35.25 16.609 1 98.12 295 TYR A N 1
ATOM 2279 C CA . TYR A 1 295 ? -0.673 36.062 16.062 1 98.12 295 TYR A CA 1
ATOM 2280 C C . TYR A 1 295 ? -1.123 36.781 14.797 1 98.12 295 TYR A C 1
ATOM 2282 O O . TYR A 1 295 ? -2.021 36.312 14.094 1 98.12 295 TYR A O 1
ATOM 2290 N N . PRO A 1 296 ? -0.568 37.969 14.508 1 98.44 296 PRO A N 1
ATOM 2291 C CA . PRO A 1 296 ? -1.036 38.625 13.297 1 98.44 296 PRO A CA 1
ATOM 2292 C C . PRO A 1 296 ? -1.075 37.719 12.078 1 98.44 296 PRO A C 1
ATOM 2294 O O . PRO A 1 296 ? -0.031 37.219 11.633 1 98.44 296 PRO A O 1
ATOM 2297 N N . ASN A 1 297 ? -2.293 37.406 11.562 1 98.81 297 ASN A N 1
ATOM 2298 C CA . ASN A 1 297 ? -2.572 36.625 10.367 1 98.81 297 ASN A CA 1
ATOM 2299 C C . ASN A 1 297 ? -2.416 35.125 10.617 1 98.81 297 ASN A C 1
ATOM 2301 O O . ASN A 1 297 ? -2.424 34.312 9.68 1 98.81 297 ASN A O 1
ATOM 2305 N N . LEU A 1 298 ? -2.207 34.719 11.867 1 98.81 298 LEU A N 1
ATOM 2306 C CA . LEU A 1 298 ? -2.244 33.312 12.258 1 98.81 298 LEU A CA 1
ATOM 2307 C C . LEU A 1 298 ? -3.506 33 13.055 1 98.81 298 LEU A C 1
ATOM 2309 O O . LEU A 1 298 ? -3.725 33.594 14.125 1 98.81 298 LEU A O 1
ATOM 2313 N N . TRP A 1 299 ? -4.281 32.125 12.547 1 98.56 299 TRP A N 1
ATOM 2314 C CA . TRP A 1 299 ? -5.641 31.875 13.016 1 98.56 299 TRP A CA 1
ATOM 2315 C C . TRP A 1 299 ? -5.809 30.422 13.477 1 98.56 299 TRP A C 1
ATOM 2317 O O . TRP A 1 299 ? -5.418 29.5 12.773 1 98.56 299 TRP A O 1
ATOM 2327 N N . ALA A 1 300 ? -6.363 30.188 14.664 1 97.75 300 ALA A N 1
ATOM 2328 C CA . ALA A 1 300 ? -6.457 28.859 15.266 1 97.75 300 ALA A CA 1
ATOM 2329 C C . ALA A 1 300 ? -7.852 28.266 15.07 1 97.75 300 ALA A C 1
ATOM 2331 O O . ALA A 1 300 ? -8.211 27.281 15.719 1 97.75 300 ALA A O 1
ATOM 2332 N N . GLY A 1 301 ? -8.617 28.797 14.203 1 96.25 301 GLY A N 1
ATOM 2333 C CA . GLY A 1 301 ? -10.008 28.422 14.07 1 96.25 301 GLY A CA 1
ATOM 2334 C C . GLY A 1 301 ? -10.195 27 13.562 1 96.25 301 GLY A C 1
ATOM 2335 O O . GLY A 1 301 ? -11.18 26.344 13.906 1 96.25 301 GLY A O 1
ATOM 2336 N N . VAL A 1 302 ? -9.328 26.516 12.703 1 94.31 302 VAL A N 1
ATOM 2337 C CA . VAL A 1 302 ? -9.445 25.172 12.148 1 94.31 302 VAL A CA 1
ATOM 2338 C C . VAL A 1 302 ? -9.383 24.141 13.273 1 94.31 302 VAL A C 1
ATOM 2340 O O . VAL A 1 302 ? -10.117 23.156 13.25 1 94.31 302 VAL A O 1
ATOM 2343 N N . GLY A 1 303 ? -8.578 24.406 14.281 1 93.38 303 GLY A N 1
ATOM 2344 C CA . GLY A 1 303 ? -8.328 23.469 15.375 1 93.38 303 GLY A CA 1
ATOM 2345 C C . GLY A 1 303 ? -9.516 23.328 16.312 1 93.38 303 GLY A C 1
ATOM 2346 O O . GLY A 1 303 ? -9.5 22.484 17.203 1 93.38 303 GLY A O 1
ATOM 2347 N N . LEU A 1 304 ? -10.523 24.141 16.141 1 92.25 304 LEU A N 1
ATOM 2348 C CA . LEU A 1 304 ? -11.711 24.047 16.984 1 92.25 304 LEU A CA 1
ATOM 2349 C C . LEU A 1 304 ? -12.398 22.703 16.812 1 92.25 304 LEU A C 1
ATOM 2351 O O . LEU A 1 304 ? -13.023 22.188 17.75 1 92.25 304 LEU A O 1
ATOM 2355 N N . VAL A 1 305 ? -12.203 22.141 15.562 1 88.06 305 VAL A N 1
ATOM 2356 C CA . VAL A 1 305 ? -12.945 20.906 15.336 1 88.06 305 VAL A CA 1
ATOM 2357 C C . VAL A 1 305 ? -12.031 19.875 14.656 1 88.06 305 VAL A C 1
ATOM 2359 O O . VAL A 1 305 ? -12.32 18.672 14.672 1 88.06 305 VAL A O 1
ATOM 2362 N N . ARG A 1 306 ? -11.062 20.297 14.047 1 87.31 306 ARG A N 1
ATOM 2363 C CA . ARG A 1 306 ? -10.156 19.391 13.352 1 87.31 306 ARG A CA 1
ATOM 2364 C C . ARG A 1 306 ? -8.945 19.047 14.219 1 87.31 306 ARG A C 1
ATOM 2366 O O . ARG A 1 306 ? -8.281 19.953 14.734 1 87.31 306 ARG A O 1
ATOM 2373 N N . GLY A 1 307 ? -8.633 17.781 14.352 1 85.75 307 GLY A N 1
ATOM 2374 C CA . GLY A 1 307 ? -7.387 17.375 14.984 1 85.75 307 GLY A CA 1
ATOM 2375 C C . GLY A 1 307 ? -6.176 17.578 14.094 1 85.75 307 GLY A C 1
ATOM 2376 O O . GLY A 1 307 ? -6.309 17.656 12.867 1 85.75 307 GLY A O 1
ATOM 2377 N N . GLY A 1 308 ? -4.973 17.656 14.68 1 89.62 308 GLY A N 1
ATOM 2378 C CA . GLY A 1 308 ? -3.766 17.891 13.906 1 89.62 308 GLY A CA 1
ATOM 2379 C C . GLY A 1 308 ? -3.455 19.359 13.703 1 89.62 308 GLY A C 1
ATOM 2380 O O . GLY A 1 308 ? -3.596 20.156 14.625 1 89.62 308 GLY A O 1
ATOM 2381 N N . ALA A 1 309 ? -3.049 19.672 12.523 1 91.44 309 ALA A N 1
ATOM 2382 C CA . ALA A 1 309 ? -2.734 21.062 12.211 1 91.44 309 ALA A CA 1
ATOM 2383 C C . ALA A 1 309 ? -3.979 21.938 12.305 1 91.44 309 ALA A C 1
ATOM 2385 O O . ALA A 1 309 ? -4.867 21.859 11.453 1 91.44 309 ALA A O 1
ATOM 2386 N N . GLY A 1 310 ? -3.953 22.828 13.273 1 94.19 310 GLY A N 1
ATOM 2387 C CA . GLY A 1 310 ? -5.176 23.547 13.586 1 94.19 310 GLY A CA 1
ATOM 2388 C C . GLY A 1 310 ? -5.098 25.016 13.25 1 94.19 310 GLY A C 1
ATOM 2389 O O . GLY A 1 310 ? -6.059 25.766 13.461 1 94.19 310 GLY A O 1
ATOM 2390 N N . THR A 1 311 ? -4.012 25.438 12.719 1 97.69 311 THR A N 1
ATOM 2391 C CA . THR A 1 311 ? -3.859 26.875 12.477 1 97.69 311 THR A CA 1
ATOM 2392 C C . THR A 1 311 ? -3.805 27.156 10.977 1 97.69 311 THR A C 1
ATOM 2394 O O . THR A 1 311 ? -3.482 26.281 10.18 1 97.69 311 THR A O 1
ATOM 2397 N N . ALA A 1 312 ? -4.141 28.391 10.656 1 98.69 312 ALA A N 1
ATOM 2398 C CA . ALA A 1 312 ? -4.16 28.844 9.266 1 98.69 312 ALA A CA 1
ATOM 2399 C C . ALA A 1 312 ? -3.545 30.234 9.141 1 98.69 312 ALA A C 1
ATOM 2401 O O . ALA A 1 312 ? -3.719 31.094 10.016 1 98.69 312 ALA A O 1
ATOM 2402 N N . LEU A 1 313 ? -2.83 30.422 8.055 1 98.88 313 LEU A N 1
ATOM 2403 C CA . LEU A 1 313 ? -2.471 31.781 7.621 1 98.88 313 LEU A CA 1
ATOM 2404 C C . LEU A 1 313 ? -3.666 32.469 6.984 1 98.88 313 LEU A C 1
ATOM 2406 O O . LEU A 1 313 ? -4.211 32 5.984 1 98.88 313 LEU A O 1
ATOM 2410 N N . VAL A 1 314 ? -4.082 33.594 7.539 1 98.88 314 VAL A N 1
ATOM 2411 C CA . VAL A 1 314 ? -5.273 34.281 7.043 1 98.88 314 VAL A CA 1
ATOM 2412 C C . VAL A 1 314 ? -4.949 35.75 6.75 1 98.88 314 VAL A C 1
ATOM 2414 O O . VAL A 1 314 ? -4.383 36.438 7.59 1 98.88 314 VAL A O 1
ATOM 2417 N N . GLY A 1 315 ? -5.316 36.188 5.582 1 98.88 315 GLY A N 1
ATOM 2418 C CA . GLY A 1 315 ? -5.129 37.594 5.234 1 98.88 315 GLY A CA 1
ATOM 2419 C C . GLY A 1 315 ? -5 37.844 3.738 1 98.88 315 GLY A C 1
ATOM 2420 O O . GLY A 1 315 ? -5.281 36.938 2.939 1 98.88 315 GLY A O 1
ATOM 2421 N N . SER A 1 316 ? -4.668 39.125 3.379 1 98.88 316 SER A N 1
ATOM 2422 C CA . SER A 1 316 ? -4.316 39.375 1.985 1 98.88 316 SER A CA 1
ATOM 2423 C C . SER A 1 316 ? -3.133 38.5 1.548 1 98.88 316 SER A C 1
ATOM 2425 O O . SER A 1 316 ? -2.381 38 2.387 1 98.88 316 SER A O 1
ATOM 2427 N N . HIS A 1 317 ? -2.961 38.406 0.204 1 98.75 317 HIS A N 1
ATOM 2428 C CA . HIS A 1 317 ? -1.819 37.688 -0.321 1 98.75 317 HIS A CA 1
ATOM 2429 C C . HIS A 1 317 ? -0.509 38.219 0.25 1 98.75 317 HIS A C 1
ATOM 2431 O O . HIS A 1 317 ? 0.373 37.438 0.621 1 98.75 317 HIS A O 1
ATOM 2437 N N . GLU A 1 318 ? -0.463 39.469 0.395 1 98.5 318 GLU A N 1
ATOM 2438 C CA . GLU A 1 318 ? 0.743 40.094 0.914 1 98.5 318 GLU A CA 1
ATOM 2439 C C . GLU A 1 318 ? 0.957 39.781 2.387 1 98.5 318 GLU A C 1
ATOM 2441 O O . GLU A 1 318 ? 2.082 39.5 2.811 1 98.5 318 GLU A O 1
ATOM 2446 N N . GLU A 1 319 ? -0.065 39.812 3.148 1 98.81 319 GLU A N 1
ATOM 2447 C CA . GLU A 1 319 ? 0.03 39.531 4.578 1 98.81 319 GLU A CA 1
ATOM 2448 C C . GLU A 1 319 ? 0.458 38.094 4.824 1 98.81 319 GLU A C 1
ATOM 2450 O O . GLU A 1 319 ? 1.291 37.812 5.691 1 98.81 319 GLU A O 1
ATOM 2455 N N . VAL A 1 320 ? -0.113 37.188 4.098 1 98.81 320 VAL A N 1
ATOM 2456 C CA . VAL A 1 320 ? 0.248 35.781 4.211 1 98.81 320 VAL A CA 1
ATOM 2457 C C . VAL A 1 320 ? 1.701 35.594 3.783 1 98.81 320 VAL A C 1
ATOM 2459 O O . VAL A 1 320 ? 2.463 34.875 4.457 1 98.81 320 VAL A O 1
ATOM 2462 N N . ALA A 1 321 ? 2.125 36.219 2.691 1 98.44 321 ALA A N 1
ATOM 2463 C CA . ALA A 1 321 ? 3.514 36.125 2.242 1 98.44 321 ALA A CA 1
ATOM 2464 C C . ALA A 1 321 ? 4.465 36.656 3.309 1 98.44 321 ALA A C 1
ATOM 2466 O O . ALA A 1 321 ? 5.547 36.125 3.516 1 98.44 321 ALA A O 1
ATOM 2467 N N . ASN A 1 322 ? 4.035 37.75 3.969 1 98.19 322 ASN A N 1
ATOM 2468 C CA . ASN A 1 322 ? 4.848 38.344 5.035 1 98.19 322 ASN A CA 1
ATOM 2469 C C . ASN A 1 322 ? 5.066 37.344 6.172 1 98.19 322 ASN A C 1
ATOM 2471 O O . ASN A 1 322 ? 6.188 37.188 6.66 1 98.19 322 ASN A O 1
ATOM 2475 N N . LEU A 1 323 ? 4.016 36.719 6.609 1 98.56 323 LEU A N 1
ATOM 2476 C CA . LEU A 1 323 ? 4.125 35.781 7.723 1 98.56 323 LEU A CA 1
ATOM 2477 C C . LEU A 1 323 ? 4.949 34.562 7.332 1 98.56 323 LEU A C 1
ATOM 2479 O O . LEU A 1 323 ? 5.746 34.062 8.133 1 98.56 323 LEU A O 1
ATOM 2483 N N . ILE A 1 324 ? 4.809 34.062 6.105 1 98.38 324 ILE A N 1
ATOM 2484 C CA . ILE A 1 324 ? 5.625 32.969 5.605 1 98.38 324 ILE A CA 1
ATOM 2485 C C . ILE A 1 324 ? 7.098 33.375 5.617 1 98.38 324 ILE A C 1
ATOM 2487 O O . ILE A 1 324 ? 7.957 32.594 6.035 1 98.38 324 ILE A O 1
ATOM 2491 N N . SER A 1 325 ? 7.355 34.594 5.133 1 97.38 325 SER A N 1
ATOM 2492 C CA . SER A 1 325 ? 8.727 35.094 5.141 1 97.38 325 SER A CA 1
ATOM 2493 C C . SER A 1 325 ? 9.289 35.156 6.555 1 97.38 325 SER A C 1
ATOM 2495 O O . SER A 1 325 ? 10.477 34.906 6.766 1 97.38 325 SER A O 1
ATOM 2497 N N . GLU A 1 326 ? 8.422 35.531 7.496 1 97.75 326 GLU A N 1
ATOM 2498 C CA . GLU A 1 326 ? 8.844 35.562 8.891 1 97.75 326 GLU A CA 1
ATOM 2499 C C . GLU A 1 326 ? 9.242 34.156 9.367 1 97.75 326 GLU A C 1
ATOM 2501 O O . GLU A 1 326 ? 10.312 33.969 9.961 1 97.75 326 GLU A O 1
ATOM 2506 N N . TYR A 1 327 ? 8.398 33.125 9.133 1 98.19 327 TYR A N 1
ATOM 2507 C CA . TYR A 1 327 ? 8.742 31.734 9.469 1 98.19 327 TYR A CA 1
ATOM 2508 C C . TYR A 1 327 ? 10.031 31.312 8.773 1 98.19 327 TYR A C 1
ATOM 2510 O O . TYR A 1 327 ? 10.883 30.672 9.383 1 98.19 327 TYR A O 1
ATOM 2518 N N . HIS A 1 328 ? 10.156 31.672 7.492 1 97.75 328 HIS A N 1
ATOM 2519 C CA . HIS A 1 328 ? 11.328 31.297 6.711 1 97.75 328 HIS A CA 1
ATOM 2520 C C . HIS A 1 328 ? 12.602 31.891 7.305 1 97.75 328 HIS A C 1
ATOM 2522 O O . HIS A 1 328 ? 13.633 31.219 7.371 1 97.75 328 HIS A O 1
ATOM 2528 N N . ALA A 1 329 ? 12.523 33.125 7.707 1 96.56 329 ALA A N 1
ATOM 2529 C CA . ALA A 1 329 ? 13.664 33.812 8.312 1 96.56 329 ALA A CA 1
ATOM 2530 C C . ALA A 1 329 ? 14.086 33.125 9.609 1 96.56 329 ALA A C 1
ATOM 2532 O O . ALA A 1 329 ? 15.25 33.25 10.016 1 96.56 329 ALA A O 1
ATOM 2533 N N . LEU A 1 330 ? 13.117 32.438 10.203 1 97.38 330 LEU A N 1
ATOM 2534 C CA . LEU A 1 330 ? 13.383 31.781 11.484 1 97.38 330 LEU A CA 1
ATOM 2535 C C . LEU A 1 330 ? 13.891 30.359 11.266 1 97.38 330 LEU A C 1
ATOM 2537 O O . LEU A 1 330 ? 14.227 29.656 12.227 1 97.38 330 LEU A O 1
ATOM 2541 N N . GLY A 1 331 ? 13.898 29.891 10.016 1 96.69 331 GLY A N 1
ATOM 2542 C CA . GLY A 1 331 ? 14.57 28.625 9.742 1 96.69 331 GLY A CA 1
ATOM 2543 C C . GLY A 1 331 ? 13.656 27.594 9.117 1 96.69 331 GLY A C 1
ATOM 2544 O O . GLY A 1 331 ? 14.086 26.469 8.844 1 96.69 331 GLY A O 1
ATOM 2545 N N . PHE A 1 332 ? 12.422 27.922 8.859 1 97.75 332 PHE A N 1
ATOM 2546 C CA . PHE A 1 332 ? 11.523 27 8.188 1 97.75 332 PHE A CA 1
ATOM 2547 C C . PHE A 1 332 ? 11.727 27.047 6.676 1 97.75 332 PHE A C 1
ATOM 2549 O O . PHE A 1 332 ? 11.523 28.094 6.055 1 97.75 332 PHE A O 1
ATOM 2556 N N . ASP A 1 333 ? 12.055 25.875 6.113 1 96.19 333 ASP A N 1
ATOM 2557 C CA . ASP A 1 333 ? 12.367 25.812 4.688 1 96.19 333 ASP A CA 1
ATOM 2558 C C . ASP A 1 333 ? 11.242 25.141 3.906 1 96.19 333 ASP A C 1
ATOM 2560 O O . ASP A 1 333 ? 11.188 25.234 2.68 1 96.19 333 ASP A O 1
ATOM 2564 N N . GLU A 1 334 ? 10.422 24.422 4.57 1 98.06 334 GLU A N 1
ATOM 2565 C CA . GLU A 1 334 ? 9.359 23.688 3.898 1 98.06 334 GLU A CA 1
ATOM 2566 C C . GLU A 1 334 ? 7.996 24 4.512 1 98.06 334 GLU A C 1
ATOM 2568 O O . GLU A 1 334 ? 7.84 23.984 5.734 1 98.06 334 GLU A O 1
ATOM 2573 N N . PHE A 1 335 ? 7.074 24.375 3.67 1 98.69 335 PHE A N 1
ATOM 2574 C CA . PHE A 1 335 ? 5.715 24.703 4.078 1 98.69 335 PHE A CA 1
ATOM 2575 C C . PHE A 1 335 ? 4.711 23.719 3.504 1 98.69 335 PHE A C 1
ATOM 2577 O O . PHE A 1 335 ? 4.531 23.641 2.285 1 98.69 335 PHE A O 1
ATOM 2584 N N . ILE A 1 336 ? 4.125 22.922 4.352 1 98.75 336 ILE A N 1
ATOM 2585 C CA . ILE A 1 336 ? 3.064 22 3.967 1 98.75 336 ILE A CA 1
ATOM 2586 C C . ILE A 1 336 ? 1.702 22.641 4.199 1 98.75 336 ILE A C 1
ATOM 2588 O O . ILE A 1 336 ? 1.245 22.75 5.34 1 98.75 336 ILE A O 1
ATOM 2592 N N . LEU A 1 337 ? 1.049 22.984 3.133 1 98.81 337 LEU A N 1
ATOM 2593 C CA . LEU A 1 337 ? -0.143 23.812 3.252 1 98.81 337 LEU A CA 1
ATOM 2594 C C . LEU A 1 337 ? -1.386 23.047 2.805 1 98.81 337 LEU A C 1
ATOM 2596 O O . LEU A 1 337 ? -1.28 22.016 2.137 1 98.81 337 LEU A O 1
ATOM 2600 N N . SER A 1 338 ? -2.537 23.484 3.242 1 98.12 338 SER A N 1
ATOM 2601 C CA . SER A 1 338 ? -3.848 23.016 2.811 1 98.12 338 SER A CA 1
ATOM 2602 C C . SER A 1 338 ? -4.906 24.109 2.949 1 98.12 338 SER A C 1
ATOM 2604 O O . SER A 1 338 ? -4.605 25.219 3.387 1 98.12 338 SER A O 1
ATOM 2606 N N . GLY A 1 339 ? -6.066 23.859 2.523 1 97.19 339 GLY A N 1
ATOM 2607 C CA . GLY A 1 339 ? -7.207 24.766 2.646 1 97.19 339 GLY A CA 1
ATOM 2608 C C . GLY A 1 339 ? -8.539 24.062 2.445 1 97.19 339 GLY A C 1
ATOM 2609 O O . GLY A 1 339 ? -8.586 22.844 2.254 1 97.19 339 GLY A O 1
ATOM 2610 N N . TYR A 1 340 ? -9.5 24.859 2.564 1 95.69 340 TYR A N 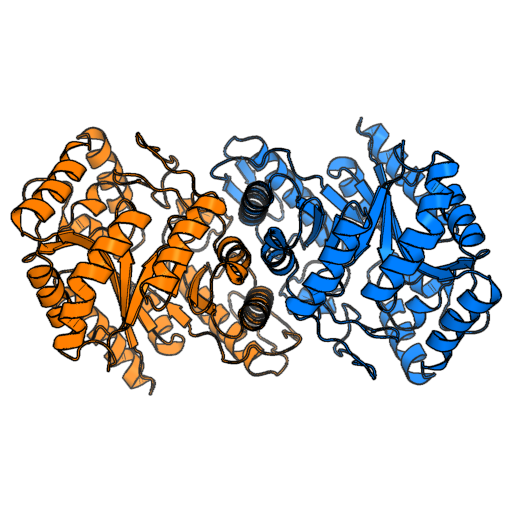1
ATOM 2611 C CA . TYR A 1 340 ? -10.859 24.375 2.336 1 95.69 340 TYR A CA 1
ATOM 2612 C C . TYR A 1 340 ? -11.578 25.219 1.296 1 95.69 340 TYR A C 1
ATOM 2614 O O . TYR A 1 340 ? -11.773 26.422 1.5 1 95.69 340 TYR A O 1
ATOM 2622 N N . PRO A 1 341 ? -11.977 24.703 0.206 1 97.38 341 PRO A N 1
ATOM 2623 C CA . PRO A 1 341 ? -11.609 23.359 -0.238 1 97.38 341 PRO A CA 1
ATOM 2624 C C . PRO A 1 341 ? -10.172 23.297 -0.766 1 97.38 341 PRO A C 1
ATOM 2626 O O . PRO A 1 341 ? -9.641 24.297 -1.244 1 97.38 341 PRO A O 1
ATOM 2629 N N . HIS A 1 342 ? -9.641 22.141 -0.795 1 98.44 342 HIS A N 1
ATOM 2630 C CA . HIS A 1 342 ? -8.234 21.969 -1.117 1 98.44 342 HIS A CA 1
ATOM 2631 C C . HIS A 1 342 ? -7.934 22.391 -2.551 1 98.44 342 HIS A C 1
ATOM 2633 O O . HIS A 1 342 ? -6.914 23.031 -2.812 1 98.44 342 HIS A O 1
ATOM 2639 N N . LEU A 1 343 ? -8.836 22.031 -3.508 1 98.56 343 LEU A N 1
ATOM 2640 C CA . LEU A 1 343 ? -8.586 22.359 -4.906 1 98.56 343 LEU A CA 1
ATOM 2641 C C . LEU A 1 343 ? -8.586 23.859 -5.117 1 98.56 343 LEU A C 1
ATOM 2643 O O . LEU A 1 343 ? -7.605 24.422 -5.617 1 98.56 343 LEU A O 1
ATOM 2647 N N . GLU A 1 344 ? -9.602 24.609 -4.691 1 98.5 344 GLU A N 1
ATOM 2648 C CA . GLU A 1 344 ? -9.766 26.031 -4.891 1 98.5 344 GLU A CA 1
ATOM 2649 C C . GLU A 1 344 ? -8.68 26.828 -4.164 1 98.5 344 GLU A C 1
ATOM 2651 O O . GLU A 1 344 ? -8.102 27.766 -4.727 1 98.5 344 GLU A O 1
ATOM 2656 N N . GLU A 1 345 ? -8.375 26.375 -2.977 1 98.75 345 GLU A N 1
ATOM 2657 C CA . GLU A 1 345 ? -7.418 27.125 -2.172 1 98.75 345 GLU A CA 1
ATOM 2658 C C . GLU A 1 345 ? -5.996 26.953 -2.709 1 98.75 345 GLU A C 1
ATOM 2660 O O . GLU A 1 345 ? -5.152 27.844 -2.52 1 98.75 345 GLU A O 1
ATOM 2665 N N . ALA A 1 346 ? -5.758 25.844 -3.391 1 98.88 346 ALA A N 1
ATOM 2666 C CA . ALA A 1 346 ? -4.453 25.703 -4.035 1 98.88 346 ALA A CA 1
ATOM 2667 C C . ALA A 1 346 ? -4.203 26.828 -5.031 1 98.88 346 ALA A C 1
ATOM 2669 O O . ALA A 1 346 ? -3.09 27.344 -5.121 1 98.88 346 ALA A O 1
ATOM 2670 N N . TYR A 1 347 ? -5.238 27.188 -5.762 1 98.69 347 TYR A N 1
ATOM 2671 C CA . TYR A 1 347 ? -5.117 28.25 -6.754 1 98.69 347 TYR A CA 1
ATOM 2672 C C . TYR A 1 347 ? -4.941 29.609 -6.078 1 98.69 347 TYR A C 1
ATOM 2674 O O . TYR A 1 347 ? -4.109 30.422 -6.5 1 98.69 347 TYR A O 1
ATOM 2682 N N . TRP A 1 348 ? -5.773 29.891 -5.031 1 98.81 348 TRP A N 1
ATOM 2683 C CA . TRP A 1 348 ? -5.652 31.156 -4.32 1 98.81 348 TRP A CA 1
ATOM 2684 C C . TRP A 1 348 ? -4.223 31.375 -3.838 1 98.81 348 TRP A C 1
ATOM 2686 O O . TRP A 1 348 ? -3.662 32.469 -4.012 1 98.81 348 TRP A O 1
ATOM 2696 N N . PHE A 1 349 ? -3.635 30.359 -3.348 1 98.81 349 PHE A N 1
ATOM 2697 C CA . PHE A 1 349 ? -2.291 30.484 -2.795 1 98.81 349 PHE A CA 1
ATOM 2698 C C . PHE A 1 349 ? -1.259 30.609 -3.908 1 98.81 349 PHE A C 1
ATOM 2700 O O . PHE A 1 349 ? -0.429 31.516 -3.889 1 98.81 349 PHE A O 1
ATOM 2707 N N . ALA A 1 350 ? -1.308 29.688 -4.805 1 98.62 350 ALA A N 1
ATOM 2708 C CA . ALA A 1 350 ? -0.279 29.609 -5.84 1 98.62 350 ALA A CA 1
ATOM 2709 C C . ALA A 1 350 ? -0.284 30.859 -6.711 1 98.62 350 ALA A C 1
ATOM 2711 O O . ALA A 1 350 ? 0.776 31.375 -7.078 1 98.62 350 ALA A O 1
ATOM 2712 N N . GLU A 1 351 ? -1.475 31.391 -7.02 1 98.44 351 GLU A N 1
ATOM 2713 C CA . GLU A 1 351 ? -1.577 32.531 -7.918 1 98.44 351 GLU A CA 1
ATOM 2714 C C . GLU A 1 351 ? -1.432 33.844 -7.152 1 98.44 351 GLU A C 1
ATOM 2716 O O . GLU A 1 351 ? -1.073 34.875 -7.73 1 98.44 351 GLU A O 1
ATOM 2721 N N . GLY A 1 352 ? -1.721 33.781 -5.859 1 98.62 352 GLY A N 1
ATOM 2722 C CA . GLY A 1 352 ? -1.712 35 -5.074 1 98.62 352 GLY A CA 1
ATOM 2723 C C . GLY A 1 352 ? -0.447 35.188 -4.258 1 98.62 352 GLY A C 1
ATOM 2724 O O . GLY A 1 352 ? 0.154 36.25 -4.258 1 98.62 352 GLY A O 1
ATOM 2725 N N . VAL A 1 353 ? 0.024 34.156 -3.59 1 98.62 353 VAL A N 1
ATOM 2726 C CA . VAL A 1 353 ? 1.064 34.281 -2.572 1 98.62 353 VAL A CA 1
ATOM 2727 C C . VAL A 1 353 ? 2.416 33.875 -3.168 1 98.62 353 VAL A C 1
ATOM 2729 O O . VAL A 1 353 ? 3.418 34.562 -2.949 1 98.62 353 VAL A O 1
ATOM 2732 N N . LEU A 1 354 ? 2.514 32.812 -3.99 1 97.69 354 LEU A N 1
ATOM 2733 C CA . LEU A 1 354 ? 3.783 32.281 -4.477 1 97.69 354 LEU A CA 1
ATOM 2734 C C . LEU A 1 354 ? 4.531 33.344 -5.293 1 97.69 354 LEU A C 1
ATOM 2736 O O . LEU A 1 354 ? 5.742 33.5 -5.141 1 97.69 354 LEU A O 1
ATOM 2740 N N . PRO A 1 355 ? 3.822 34.094 -6.195 1 96.75 355 PRO A N 1
ATOM 2741 C CA . PRO A 1 355 ? 4.551 35.094 -6.965 1 96.75 355 PRO A CA 1
ATOM 2742 C C . PRO A 1 355 ? 5.195 36.156 -6.078 1 96.75 355 PRO A C 1
ATOM 2744 O O . PRO A 1 355 ? 6.273 36.656 -6.398 1 96.75 355 PRO A O 1
ATOM 2747 N N . LEU A 1 356 ? 4.52 36.5 -4.98 1 97.31 356 LEU A N 1
ATOM 2748 C CA . LEU A 1 356 ? 5.074 37.469 -4.047 1 97.31 356 LEU A CA 1
ATOM 2749 C C . LEU A 1 356 ? 6.324 36.938 -3.371 1 97.31 356 LEU A C 1
ATOM 2751 O O . LEU A 1 356 ? 7.305 37.656 -3.186 1 97.31 356 LEU A O 1
ATOM 2755 N N . LEU A 1 357 ? 6.293 35.688 -3 1 96.94 357 LEU A N 1
ATOM 2756 C CA . LEU A 1 357 ? 7.43 35.031 -2.346 1 96.94 357 LEU A CA 1
ATOM 2757 C C . LEU A 1 357 ? 8.602 34.906 -3.311 1 96.94 357 LEU A C 1
ATOM 2759 O O . LEU A 1 357 ? 9.766 35 -2.908 1 96.94 357 LEU A O 1
ATOM 2763 N N . LYS A 1 358 ? 8.328 34.594 -4.543 1 93.25 358 LYS A N 1
ATOM 2764 C CA . LYS A 1 358 ? 9.367 34.5 -5.57 1 93.25 358 LYS A CA 1
ATOM 2765 C C . LYS A 1 358 ? 10.07 35.844 -5.734 1 93.25 358 LYS A C 1
ATOM 2767 O O . LYS A 1 358 ? 11.297 35.906 -5.84 1 93.25 358 LYS A O 1
ATOM 2772 N N . LYS A 1 359 ? 9.367 36.875 -5.766 1 91.69 359 LYS A N 1
ATOM 2773 C CA . LYS A 1 359 ? 9.906 38.219 -5.906 1 91.69 359 LYS A CA 1
ATOM 2774 C C . LYS A 1 359 ? 10.812 38.594 -4.734 1 91.69 359 LYS A C 1
ATOM 2776 O O . LYS A 1 359 ? 11.797 39.312 -4.902 1 91.69 359 LYS A O 1
ATOM 2781 N N . ARG A 1 360 ? 10.523 38 -3.623 1 89.94 360 ARG A N 1
ATOM 2782 C CA . ARG A 1 360 ? 11.281 38.281 -2.406 1 89.94 360 ARG A CA 1
ATOM 2783 C C . ARG A 1 360 ? 12.508 37.375 -2.314 1 89.94 360 ARG A C 1
ATOM 2785 O O . ARG A 1 360 ? 13.32 37.531 -1.394 1 89.94 360 ARG A O 1
ATOM 2792 N N . GLY A 1 361 ? 12.688 36.469 -3.197 1 80.88 361 GLY A N 1
ATOM 2793 C CA . GLY A 1 361 ? 13.82 35.531 -3.18 1 80.88 361 GLY A CA 1
ATOM 2794 C C . GLY A 1 361 ? 13.609 34.344 -2.254 1 80.88 361 GLY A C 1
ATOM 2795 O O . GLY A 1 361 ? 14.562 33.625 -1.945 1 80.88 361 GLY A O 1
ATOM 2796 N N . ALA A 1 362 ? 12.438 34.219 -1.712 1 74.06 362 ALA A N 1
ATOM 2797 C CA . ALA A 1 362 ? 12.141 33.156 -0.782 1 74.06 362 ALA A CA 1
ATOM 2798 C C . ALA A 1 362 ? 11.922 31.828 -1.525 1 74.06 362 ALA A C 1
ATOM 2800 O O . ALA A 1 362 ? 11.891 30.766 -0.912 1 74.06 362 ALA A O 1
ATOM 2801 N N . LEU A 1 363 ? 11.695 31.875 -2.789 1 68.44 363 LEU A N 1
ATOM 2802 C CA . LEU A 1 363 ? 11.477 30.672 -3.596 1 68.44 363 LEU A CA 1
ATOM 2803 C C . LEU A 1 363 ? 12.68 30.406 -4.496 1 68.44 363 LEU A C 1
ATOM 2805 O O . LEU A 1 363 ? 13.398 31.344 -4.879 1 68.44 363 LEU A O 1
ATOM 2809 N N . ALA A 1 364 ? 13.07 29.062 -4.379 1 52.75 364 ALA A N 1
ATOM 2810 C CA . ALA A 1 364 ? 14.102 28.797 -5.379 1 52.75 364 ALA A CA 1
ATOM 2811 C C . ALA A 1 364 ? 13.75 29.453 -6.711 1 52.75 364 ALA A C 1
ATOM 2813 O O . ALA A 1 364 ? 12.578 29.531 -7.078 1 52.75 364 ALA A O 1
ATOM 2814 N N . ALA A 1 365 ? 14.703 30.25 -7.316 1 42.88 365 ALA A N 1
ATOM 2815 C CA . ALA A 1 365 ? 14.594 30.859 -8.641 1 42.88 365 ALA A CA 1
ATOM 2816 C C . ALA A 1 365 ? 14.219 29.812 -9.688 1 42.88 365 ALA A C 1
ATOM 2818 O O . ALA A 1 365 ? 14.68 28.672 -9.633 1 42.88 365 ALA A O 1
ATOM 2819 N N . MET B 1 1 ? -20.281 -23.781 -15 1 72.94 1 MET B N 1
ATOM 2820 C CA . MET B 1 1 ? -19.969 -22.359 -14.992 1 72.94 1 MET B CA 1
ATOM 2821 C C . MET B 1 1 ? -18.844 -22.047 -15.961 1 72.94 1 MET B C 1
ATOM 2823 O O . MET B 1 1 ? -17.984 -22.891 -16.219 1 72.94 1 MET B O 1
ATOM 2827 N N . ALA B 1 2 ? -18.922 -20.906 -16.547 1 88.94 2 ALA B N 1
ATOM 2828 C CA . ALA B 1 2 ? -17.875 -20.531 -17.516 1 88.94 2 ALA B CA 1
ATOM 2829 C C . ALA B 1 2 ? -16.547 -20.312 -16.812 1 88.94 2 ALA B C 1
ATOM 2831 O O . ALA B 1 2 ? -16.484 -19.781 -15.703 1 88.94 2 ALA B O 1
ATOM 2832 N N . ALA B 1 3 ? -15.508 -20.891 -17.359 1 95.56 3 ALA B N 1
ATOM 2833 C CA . ALA B 1 3 ? -14.164 -20.734 -16.812 1 95.56 3 ALA B CA 1
ATOM 2834 C C . ALA B 1 3 ? -13.68 -19.297 -16.922 1 95.56 3 ALA B C 1
ATOM 2836 O O . ALA B 1 3 ? -14.008 -18.594 -17.891 1 95.56 3 ALA B O 1
ATOM 2837 N N . LYS B 1 4 ? -13.016 -18.844 -15.945 1 97.38 4 LYS B N 1
ATOM 2838 C CA . LYS B 1 4 ? -12.359 -17.531 -15.961 1 97.38 4 LYS B CA 1
ATOM 2839 C C . LYS B 1 4 ? -10.852 -17.688 -16.109 1 97.38 4 LYS B C 1
ATOM 2841 O O . LYS B 1 4 ? -10.25 -18.594 -15.531 1 97.38 4 LYS B O 1
ATOM 2846 N N . PHE B 1 5 ? -10.312 -16.844 -16.875 1 98.44 5 PHE B N 1
ATOM 2847 C CA . PHE B 1 5 ? -8.875 -16.906 -17.125 1 98.44 5 PHE B CA 1
ATOM 2848 C C . PHE B 1 5 ? -8.195 -15.641 -16.625 1 98.44 5 PHE B C 1
ATOM 2850 O O . PHE B 1 5 ? -8.594 -14.531 -16.969 1 98.44 5 PHE B O 1
ATOM 2857 N N . PHE B 1 6 ? -7.238 -15.828 -15.766 1 98.88 6 PHE B N 1
ATOM 2858 C CA . PHE B 1 6 ? -6.379 -14.766 -15.25 1 98.88 6 PHE B CA 1
ATOM 2859 C C . PHE B 1 6 ? -4.98 -14.867 -15.852 1 98.88 6 PHE B C 1
ATOM 2861 O O . PHE B 1 6 ? -4.562 -15.945 -16.297 1 98.88 6 PHE B O 1
ATOM 2868 N N . TRP B 1 7 ? -4.371 -13.758 -15.906 1 98.81 7 TRP B N 1
ATOM 2869 C CA . TRP B 1 7 ? -2.957 -13.711 -16.25 1 98.81 7 TRP B CA 1
ATOM 2870 C C . TRP B 1 7 ? -2.104 -13.352 -15.039 1 98.81 7 TRP B C 1
ATOM 2872 O O . TRP B 1 7 ? -2.521 -13.562 -13.898 1 98.81 7 TRP B O 1
ATOM 2882 N N . PHE B 1 8 ? -0.859 -12.938 -15.25 1 98.5 8 PHE B N 1
ATOM 2883 C CA . PHE B 1 8 ? 0.11 -12.766 -14.18 1 98.5 8 PHE B CA 1
ATOM 2884 C C . PHE B 1 8 ? 0.982 -11.539 -14.43 1 98.5 8 PHE B C 1
ATOM 2886 O O . PHE B 1 8 ? 1.396 -11.281 -15.562 1 98.5 8 PHE B O 1
ATOM 2893 N N . LEU B 1 9 ? 1.242 -10.758 -13.367 1 98.5 9 LEU B N 1
ATOM 2894 C CA . LEU B 1 9 ? 2.211 -9.672 -13.445 1 98.5 9 LEU B CA 1
ATOM 2895 C C . LEU B 1 9 ? 3.582 -10.125 -12.953 1 98.5 9 LEU B C 1
ATOM 2897 O O . LEU B 1 9 ? 3.732 -10.508 -11.789 1 98.5 9 LEU B O 1
ATOM 2901 N N . PRO B 1 10 ? 4.578 -10.109 -13.812 1 97.19 10 PRO B N 1
ATOM 2902 C CA . PRO B 1 10 ? 5.918 -10.531 -13.391 1 97.19 10 PRO B CA 1
ATOM 2903 C C . PRO B 1 10 ? 6.652 -9.469 -12.586 1 97.19 10 PRO B C 1
ATOM 2905 O O . PRO B 1 10 ? 7.652 -8.914 -13.047 1 97.19 10 PRO B O 1
ATOM 2908 N N . THR B 1 11 ? 6.289 -9.281 -11.312 1 96.81 11 THR B N 1
ATOM 2909 C CA . THR B 1 11 ? 6.82 -8.211 -10.477 1 96.81 11 THR B CA 1
ATOM 2910 C C . THR B 1 11 ? 8.203 -8.57 -9.953 1 96.81 11 THR B C 1
ATOM 2912 O O . THR B 1 11 ? 8.844 -7.766 -9.273 1 96.81 11 THR B O 1
ATOM 2915 N N . ASN B 1 12 ? 8.688 -9.734 -10.219 1 94.12 12 ASN B N 1
ATOM 2916 C CA . ASN B 1 12 ? 10.078 -10.078 -9.945 1 94.12 12 ASN B CA 1
ATOM 2917 C C . ASN B 1 12 ? 10.922 -10.031 -11.211 1 94.12 12 ASN B C 1
ATOM 2919 O O . ASN B 1 12 ? 12.086 -10.438 -11.203 1 94.12 12 ASN B O 1
ATOM 2923 N N . GLY B 1 13 ? 10.312 -9.656 -12.305 1 94.69 13 GLY B N 1
ATOM 2924 C CA . GLY B 1 13 ? 11.008 -9.562 -13.57 1 94.69 13 GLY B CA 1
ATOM 2925 C C . GLY B 1 13 ? 10.516 -10.57 -14.594 1 94.69 13 GLY B C 1
ATOM 2926 O O . GLY B 1 13 ? 9.727 -11.461 -14.266 1 94.69 13 GLY B O 1
ATOM 2927 N N . ASP B 1 14 ? 10.945 -10.398 -15.812 1 96.25 14 ASP B N 1
ATOM 2928 C CA . ASP B 1 14 ? 10.547 -11.227 -16.938 1 96.25 14 ASP B CA 1
ATOM 2929 C C . ASP B 1 14 ? 11.711 -11.453 -17.906 1 96.25 14 ASP B C 1
ATOM 2931 O O . ASP B 1 14 ? 12.781 -10.867 -17.734 1 96.25 14 ASP B O 1
ATOM 2935 N N . SER B 1 15 ? 11.562 -12.414 -18.672 1 95.94 15 SER B N 1
ATOM 2936 C CA . SER B 1 15 ? 12.57 -12.734 -19.688 1 95.94 15 SER B CA 1
ATOM 2937 C C . SER B 1 15 ? 12.062 -13.773 -20.672 1 95.94 15 SER B C 1
ATOM 2939 O O . SER B 1 15 ? 10.969 -14.328 -20.484 1 95.94 15 SER B O 1
ATOM 2941 N N . ARG B 1 16 ? 12.859 -14 -21.75 1 95 16 ARG B N 1
ATOM 2942 C CA . ARG B 1 16 ? 12.586 -15.117 -22.656 1 95 16 ARG B CA 1
ATOM 2943 C C . ARG B 1 16 ? 13.008 -16.438 -22.016 1 95 16 ARG B C 1
ATOM 2945 O O . ARG B 1 16 ? 12.641 -17.516 -22.5 1 95 16 ARG B O 1
ATOM 2952 N N . SER B 1 17 ? 13.656 -16.344 -20.875 1 93 17 SER B N 1
ATOM 2953 C CA . SER B 1 17 ? 14.055 -17.5 -20.094 1 93 17 SER B CA 1
ATOM 2954 C C . SER B 1 17 ? 13.266 -17.578 -18.781 1 93 17 SER B C 1
ATOM 2956 O O . SER B 1 17 ? 12.562 -16.641 -18.422 1 93 17 SER B O 1
ATOM 2958 N N . ILE B 1 18 ? 13.438 -18.734 -18.125 1 89.75 18 ILE B N 1
ATOM 2959 C CA . ILE B 1 18 ? 12.773 -18.875 -16.828 1 89.75 18 ILE B CA 1
ATOM 2960 C C . ILE B 1 18 ? 13.438 -17.953 -15.82 1 89.75 18 ILE B C 1
ATOM 2962 O O . ILE B 1 18 ? 14.648 -18 -15.609 1 89.75 18 ILE B O 1
ATOM 2966 N N . VAL B 1 19 ? 12.719 -17.016 -15.312 1 81.88 19 VAL B N 1
ATOM 2967 C CA . VAL B 1 19 ? 13.211 -16.141 -14.258 1 81.88 19 VAL B CA 1
ATOM 2968 C C . VAL B 1 19 ? 13.008 -16.797 -12.898 1 81.88 19 VAL B C 1
ATOM 2970 O O . VAL B 1 19 ? 11.875 -17.047 -12.484 1 81.88 19 VAL B O 1
ATOM 2973 N N . GLY B 1 20 ? 14.078 -17.234 -12.422 1 69.94 20 GLY B N 1
ATOM 2974 C CA . GLY B 1 20 ? 14.055 -18 -11.188 1 69.94 20 GLY B CA 1
ATOM 2975 C C . GLY B 1 20 ? 14.055 -17.109 -9.945 1 69.94 20 GLY B C 1
ATOM 2976 O O . GLY B 1 20 ? 14.734 -16.094 -9.906 1 69.94 20 GLY B O 1
ATOM 2977 N N . ALA B 1 21 ? 12.953 -17.062 -9.172 1 66.31 21 ALA B N 1
ATOM 2978 C CA . ALA B 1 21 ? 13 -16.547 -7.805 1 66.31 21 ALA B CA 1
ATOM 2979 C C . ALA B 1 21 ? 12.305 -17.484 -6.832 1 66.31 21 ALA B C 1
ATOM 2981 O O . ALA B 1 21 ? 11.344 -18.172 -7.199 1 66.31 21 ALA B O 1
ATOM 2982 N N . SER B 1 22 ? 13.078 -17.875 -5.844 1 68.38 22 SER B N 1
ATOM 2983 C CA . SER B 1 22 ? 12.508 -18.625 -4.734 1 68.38 22 SER B CA 1
ATOM 2984 C C . SER B 1 22 ? 12.32 -17.75 -3.504 1 68.38 22 SER B C 1
ATOM 2986 O O . SER B 1 22 ? 13.133 -16.859 -3.232 1 68.38 22 SER B O 1
ATOM 2988 N N . HIS B 1 23 ? 11.195 -17.922 -2.912 1 71.44 23 HIS B N 1
ATOM 2989 C CA . HIS B 1 23 ? 10.938 -17.172 -1.684 1 71.44 23 HIS B CA 1
ATOM 2990 C C . HIS B 1 23 ? 12.078 -17.344 -0.687 1 71.44 23 HIS B C 1
ATOM 2992 O O . HIS B 1 23 ? 12.461 -16.391 -0.007 1 71.44 23 HIS B O 1
ATOM 2998 N N . ALA B 1 24 ? 12.641 -18.453 -0.737 1 66.88 24 ALA B N 1
ATOM 2999 C CA . ALA B 1 24 ? 13.664 -18.766 0.25 1 66.88 24 ALA B CA 1
ATOM 3000 C C . ALA B 1 24 ? 15.047 -18.344 -0.232 1 66.88 24 ALA B C 1
ATOM 3002 O O . ALA B 1 24 ? 15.992 -18.281 0.552 1 66.88 24 ALA B O 1
ATOM 3003 N N . SER B 1 25 ? 15.062 -18 -1.539 1 73.19 25 SER B N 1
ATOM 3004 C CA . SER B 1 25 ? 16.375 -17.766 -2.121 1 73.19 25 SER B CA 1
ATOM 3005 C C . SER B 1 25 ? 16.969 -16.438 -1.646 1 73.19 25 SER B C 1
ATOM 3007 O O . SER B 1 25 ? 16.234 -15.453 -1.474 1 73.19 25 SER B O 1
ATOM 3009 N N . THR B 1 26 ? 18.281 -16.531 -1.435 1 71.25 26 THR B N 1
ATOM 3010 C CA . THR B 1 26 ? 19.016 -15.312 -1.1 1 71.25 26 THR B CA 1
ATOM 3011 C C . THR B 1 26 ? 19.531 -14.625 -2.361 1 71.25 26 THR B C 1
ATOM 3013 O O . THR B 1 26 ? 20.234 -13.609 -2.283 1 71.25 26 THR B O 1
ATOM 3016 N N . HIS B 1 27 ? 19.156 -15.312 -3.432 1 70.75 27 HIS B N 1
ATOM 3017 C CA . HIS B 1 27 ? 19.641 -14.75 -4.691 1 70.75 27 HIS B CA 1
ATOM 3018 C C . HIS B 1 27 ? 18.516 -14.625 -5.707 1 70.75 27 HIS B C 1
ATOM 3020 O O . HIS B 1 27 ? 17.641 -15.492 -5.777 1 70.75 27 HIS B O 1
ATOM 3026 N N . HIS B 1 28 ? 18.641 -13.469 -6.312 1 74.12 28 HIS B N 1
ATOM 3027 C CA . HIS B 1 28 ? 17.781 -13.234 -7.465 1 74.12 28 HIS B CA 1
ATOM 3028 C C . HIS B 1 28 ? 18.516 -13.523 -8.766 1 74.12 28 HIS B C 1
ATOM 3030 O O . HIS B 1 28 ? 19.469 -12.82 -9.117 1 74.12 28 HIS B O 1
ATOM 3036 N N . THR B 1 29 ? 18.203 -14.586 -9.422 1 76.5 29 THR B N 1
ATOM 3037 C CA . THR B 1 29 ? 18.875 -14.906 -10.68 1 76.5 29 THR B CA 1
ATOM 3038 C C . THR B 1 29 ? 18.297 -14.078 -11.828 1 76.5 29 THR B C 1
ATOM 3040 O O . THR B 1 29 ? 17.109 -14.148 -12.117 1 76.5 29 THR B O 1
ATOM 3043 N N . VAL B 1 30 ? 19.172 -13.344 -12.461 1 80.5 30 VAL B N 1
ATOM 3044 C CA . VAL B 1 30 ? 18.781 -12.461 -13.562 1 80.5 30 VAL B CA 1
ATOM 3045 C C . VAL B 1 30 ? 19.328 -13.016 -14.883 1 80.5 30 VAL B C 1
ATOM 3047 O O . VAL B 1 30 ? 20.547 -12.977 -15.117 1 80.5 30 VAL B O 1
ATOM 3050 N N . PRO B 1 31 ? 18.453 -13.555 -15.68 1 84.62 31 PRO B N 1
ATOM 3051 C CA . PRO B 1 31 ? 18.906 -14.117 -16.953 1 84.62 31 PRO B CA 1
ATOM 3052 C C . PRO B 1 31 ? 19.25 -13.031 -17.984 1 84.62 31 PRO B C 1
ATOM 3054 O O . PRO B 1 31 ? 19.016 -11.852 -17.734 1 84.62 31 PRO B O 1
ATOM 3057 N N . GLU B 1 32 ? 19.859 -13.586 -19.078 1 86.25 32 GLU B N 1
ATOM 3058 C CA . GLU B 1 32 ? 20.047 -12.695 -20.219 1 86.25 32 GLU B CA 1
ATOM 3059 C C . GLU B 1 32 ? 18.719 -12.219 -20.781 1 86.25 32 GLU B C 1
ATOM 3061 O O . GLU B 1 32 ? 17.75 -12.992 -20.844 1 86.25 32 GLU B O 1
ATOM 3066 N N . GLY B 1 33 ? 18.641 -11.023 -21.156 1 91.62 33 GLY B N 1
ATOM 3067 C CA . GLY B 1 33 ? 17.406 -10.492 -21.688 1 91.62 33 GLY B CA 1
ATOM 3068 C C . GLY B 1 33 ? 16.375 -10.188 -20.625 1 91.62 33 GLY B C 1
ATOM 3069 O O . GLY B 1 33 ? 15.172 -10.141 -20.906 1 91.62 33 GLY B O 1
ATOM 3070 N N . TYR B 1 34 ? 16.828 -10 -19.469 1 93.62 34 TYR B N 1
ATOM 3071 C CA . TYR B 1 34 ? 15.992 -9.703 -18.328 1 93.62 34 TYR B CA 1
ATOM 3072 C C . TYR B 1 34 ? 15.211 -8.406 -18.531 1 93.62 34 TYR B C 1
ATOM 3074 O O . TYR B 1 34 ? 15.773 -7.414 -19.016 1 93.62 34 TYR B O 1
ATOM 3082 N N . ARG B 1 35 ? 13.945 -8.453 -18.281 1 96.62 35 ARG B N 1
ATOM 3083 C CA . ARG B 1 35 ? 13.086 -7.277 -18.266 1 96.62 35 ARG B CA 1
ATOM 3084 C C . ARG B 1 35 ? 12.758 -6.855 -16.844 1 96.62 35 ARG B C 1
ATOM 3086 O O . ARG B 1 35 ? 12.086 -7.59 -16.109 1 96.62 35 ARG B O 1
ATOM 3093 N N . GLU B 1 36 ? 13.25 -5.715 -16.484 1 95.38 36 GLU B N 1
ATOM 3094 C CA . GLU B 1 36 ? 12.969 -5.195 -15.148 1 95.38 36 GLU B CA 1
ATOM 3095 C C . GLU B 1 36 ? 11.469 -4.961 -14.953 1 95.38 36 GLU B C 1
ATOM 3097 O O . GLU B 1 36 ? 10.781 -4.543 -15.883 1 95.38 36 GLU B O 1
ATOM 3102 N N . PRO B 1 37 ? 10.984 -5.207 -13.766 1 96.5 37 PRO B N 1
ATOM 3103 C CA . PRO B 1 37 ? 9.562 -5.004 -13.508 1 96.5 37 PRO B CA 1
ATOM 3104 C C . PRO B 1 37 ? 9.211 -3.539 -13.234 1 96.5 37 PRO B C 1
ATOM 3106 O O . PRO B 1 37 ? 8.617 -3.223 -12.203 1 96.5 37 PRO B O 1
ATOM 3109 N N . SER B 1 38 ? 9.555 -2.705 -14.203 1 96.88 38 SER B N 1
ATOM 3110 C CA . SER B 1 38 ? 9.172 -1.298 -14.125 1 96.88 38 SER B CA 1
ATOM 3111 C C . SER B 1 38 ? 7.664 -1.123 -14.289 1 96.88 38 SER B C 1
ATOM 3113 O O . SER B 1 38 ? 6.992 -1.983 -14.859 1 96.88 38 SER B O 1
ATOM 3115 N N . LEU B 1 39 ? 7.164 -0.051 -13.805 1 97.69 39 LEU B N 1
ATOM 3116 C CA . LEU B 1 39 ? 5.742 0.225 -13.992 1 97.69 39 LEU B CA 1
ATOM 3117 C C . LEU B 1 39 ? 5.387 0.261 -15.469 1 97.69 39 LEU B C 1
ATOM 3119 O O . LEU B 1 39 ? 4.293 -0.157 -15.859 1 97.69 39 LEU B O 1
ATOM 3123 N N . ARG B 1 40 ? 6.309 0.75 -16.297 1 97.19 40 ARG B N 1
ATOM 3124 C CA . ARG B 1 40 ? 6.09 0.814 -17.734 1 97.19 40 ARG B CA 1
ATOM 3125 C C . ARG B 1 40 ? 5.887 -0.58 -18.312 1 97.19 40 ARG B C 1
ATOM 3127 O O . ARG B 1 40 ? 4.91 -0.823 -19.031 1 97.19 40 ARG B O 1
ATOM 3134 N N . TYR B 1 41 ? 6.777 -1.507 -17.953 1 98.25 41 TYR B N 1
ATOM 3135 C CA . TYR B 1 41 ? 6.664 -2.848 -18.516 1 98.25 41 TYR B CA 1
ATOM 3136 C C . TYR B 1 41 ? 5.457 -3.582 -17.953 1 98.25 41 TYR B C 1
ATOM 3138 O O . TYR B 1 41 ? 4.719 -4.238 -18.688 1 98.25 41 TYR B O 1
ATOM 3146 N N . LEU B 1 42 ? 5.289 -3.473 -16.656 1 98.75 42 LEU B N 1
ATOM 3147 C CA . LEU B 1 42 ? 4.133 -4.113 -16.047 1 98.75 42 LEU B CA 1
ATOM 3148 C C . LEU B 1 42 ? 2.834 -3.572 -16.625 1 98.75 42 LEU B C 1
ATOM 3150 O O . LEU B 1 42 ? 1.854 -4.312 -16.766 1 98.75 42 LEU B O 1
ATOM 3154 N N . GLY B 1 43 ? 2.859 -2.273 -16.953 1 98.75 43 GLY B N 1
ATOM 3155 C CA . GLY B 1 43 ? 1.718 -1.688 -17.641 1 98.75 43 GLY B CA 1
ATOM 3156 C C . GLY B 1 43 ? 1.459 -2.301 -19 1 98.75 43 GLY B C 1
ATOM 3157 O O . GLY B 1 43 ? 0.305 -2.492 -19.391 1 98.75 43 GLY B O 1
ATOM 3158 N N . GLU B 1 44 ? 2.518 -2.594 -19.781 1 98.81 44 GLU B N 1
ATOM 3159 C CA . GLU B 1 44 ? 2.365 -3.262 -21.062 1 98.81 44 GLU B CA 1
ATOM 3160 C C . GLU B 1 44 ? 1.679 -4.613 -20.906 1 98.81 44 GLU B C 1
ATOM 3162 O O . GLU B 1 44 ? 0.764 -4.945 -21.672 1 98.81 44 GLU B O 1
ATOM 3167 N N . VAL B 1 45 ? 2.084 -5.355 -19.906 1 98.88 45 VAL B N 1
ATOM 3168 C CA . VAL B 1 45 ? 1.514 -6.672 -19.656 1 98.88 45 VAL B CA 1
ATOM 3169 C C . VAL B 1 45 ? 0.052 -6.531 -19.234 1 98.88 45 VAL B C 1
ATOM 3171 O O . VAL B 1 45 ? -0.818 -7.242 -19.75 1 98.88 45 VAL B O 1
ATOM 3174 N N . ALA B 1 46 ? -0.216 -5.609 -18.344 1 98.88 46 ALA B N 1
ATOM 3175 C CA . ALA B 1 46 ? -1.565 -5.418 -17.812 1 98.88 46 ALA B CA 1
ATOM 3176 C C . ALA B 1 46 ? -2.521 -4.953 -18.922 1 98.88 46 ALA B C 1
ATOM 3178 O O . ALA B 1 46 ? -3.646 -5.449 -19.016 1 98.88 46 ALA B O 1
ATOM 3179 N N . ARG B 1 47 ? -2.074 -3.992 -19.719 1 98.81 47 ARG B N 1
ATOM 3180 C CA . ARG B 1 47 ? -2.91 -3.492 -20.812 1 98.81 47 ARG B CA 1
ATOM 3181 C C . ARG B 1 47 ? -3.211 -4.594 -21.828 1 98.81 47 ARG B C 1
ATOM 3183 O O . ARG B 1 47 ? -4.332 -4.691 -22.328 1 98.81 47 ARG B O 1
ATOM 3190 N N . ALA B 1 48 ? -2.205 -5.383 -22.109 1 98.88 48 ALA B N 1
ATOM 3191 C CA . ALA B 1 48 ? -2.428 -6.504 -23.016 1 98.88 48 ALA B CA 1
ATOM 3192 C C . ALA B 1 48 ? -3.453 -7.477 -22.438 1 98.88 48 ALA B C 1
ATOM 3194 O O . ALA B 1 48 ? -4.398 -7.871 -23.125 1 98.88 48 ALA B O 1
ATOM 3195 N N . ALA B 1 49 ? -3.254 -7.848 -21.188 1 98.88 49 ALA B N 1
ATOM 3196 C CA . ALA B 1 49 ? -4.188 -8.766 -20.531 1 98.88 49 ALA B CA 1
ATOM 3197 C C . ALA B 1 49 ? -5.605 -8.195 -20.547 1 98.88 49 ALA B C 1
ATOM 3199 O O . ALA B 1 49 ? -6.57 -8.93 -20.797 1 98.88 49 ALA B O 1
ATOM 3200 N N . ASP B 1 50 ? -5.707 -6.926 -20.297 1 98.75 50 ASP B N 1
ATOM 3201 C CA . ASP B 1 50 ? -6.992 -6.238 -20.297 1 98.75 50 ASP B CA 1
ATOM 3202 C C . ASP B 1 50 ? -7.668 -6.32 -21.656 1 98.75 50 ASP B C 1
ATOM 3204 O O . ASP B 1 50 ? -8.828 -6.711 -21.766 1 98.75 50 ASP B O 1
ATOM 3208 N N . ARG B 1 51 ? -6.941 -6.023 -22.703 1 98.19 51 ARG B N 1
ATOM 3209 C CA . ARG B 1 51 ? -7.465 -5.992 -24.062 1 98.19 51 ARG B CA 1
ATOM 3210 C C . ARG B 1 51 ? -7.801 -7.398 -24.547 1 98.19 51 ARG B C 1
ATOM 3212 O O . ARG B 1 51 ? -8.758 -7.586 -25.297 1 98.19 51 ARG B O 1
ATOM 3219 N N . LEU B 1 52 ? -7.035 -8.359 -24.078 1 98.38 52 LEU B N 1
ATOM 3220 C CA . LEU B 1 52 ? -7.148 -9.727 -24.578 1 98.38 52 LEU B CA 1
ATOM 3221 C C . LEU B 1 52 ? -8.289 -10.461 -23.891 1 98.38 52 LEU B C 1
ATOM 3223 O O . LEU B 1 52 ? -8.625 -11.586 -24.266 1 98.38 52 LEU B O 1
ATOM 3227 N N . GLY B 1 53 ? -8.812 -9.852 -22.828 1 96.19 53 GLY B N 1
ATOM 3228 C CA . GLY B 1 53 ? -10.031 -10.391 -22.25 1 96.19 53 GLY B CA 1
ATOM 3229 C C . GLY B 1 53 ? -9.781 -11.219 -21 1 96.19 53 GLY B C 1
ATOM 3230 O O . GLY B 1 53 ? -10.68 -11.922 -20.531 1 96.19 53 GLY B O 1
ATOM 3231 N N . PHE B 1 54 ? -8.594 -11.211 -20.484 1 98.56 54 PHE B N 1
ATOM 3232 C CA . PHE B 1 54 ? -8.359 -11.859 -19.203 1 98.56 54 PHE B CA 1
ATOM 3233 C C . PHE B 1 54 ? -9.172 -11.188 -18.094 1 98.56 54 PHE B C 1
ATOM 3235 O O . PHE B 1 54 ? -9.352 -9.969 -18.094 1 98.56 54 PHE B O 1
ATOM 3242 N N . GLU B 1 55 ? -9.602 -11.969 -17.141 1 98.25 55 GLU B N 1
ATOM 3243 C CA . GLU B 1 55 ? -10.406 -11.492 -16.016 1 98.25 55 GLU B CA 1
ATOM 3244 C C . GLU B 1 55 ? -9.578 -10.594 -15.094 1 98.25 55 GLU B C 1
ATOM 3246 O O . GLU B 1 55 ? -10.094 -9.609 -14.562 1 98.25 55 GLU B O 1
ATOM 3251 N N . GLY B 1 56 ? -8.398 -10.953 -14.883 1 98.75 56 GLY B N 1
ATOM 3252 C CA . GLY B 1 56 ? -7.504 -10.242 -13.984 1 98.75 56 GLY B CA 1
ATOM 3253 C C . GLY B 1 56 ? -6.066 -10.719 -14.062 1 98.75 56 GLY B C 1
ATOM 3254 O O . GLY B 1 56 ? -5.73 -11.547 -14.914 1 98.75 56 GLY B O 1
ATOM 3255 N N . VAL B 1 57 ? -5.238 -10.148 -13.266 1 98.94 57 VAL B N 1
ATOM 3256 C CA . VAL B 1 57 ? -3.834 -10.531 -13.18 1 98.94 57 VAL B CA 1
ATOM 3257 C C . VAL B 1 57 ? -3.457 -10.805 -11.727 1 98.94 57 VAL B C 1
ATOM 3259 O O . VAL B 1 57 ? -3.758 -10 -10.836 1 98.94 57 VAL B O 1
ATOM 3262 N N . LEU B 1 58 ? -2.85 -11.969 -11.492 1 98.75 58 LEU B N 1
ATOM 3263 C CA . LEU B 1 58 ? -2.242 -12.203 -10.188 1 98.75 58 LEU B CA 1
ATOM 3264 C C . LEU B 1 58 ? -0.998 -11.344 -10 1 98.75 58 LEU B C 1
ATOM 3266 O O . LEU B 1 58 ? -0.114 -11.328 -10.859 1 98.75 58 LEU B O 1
ATOM 3270 N N . THR B 1 59 ? -0.981 -10.602 -8.953 1 98.5 59 THR B N 1
ATOM 3271 C CA . THR B 1 59 ? 0.167 -9.797 -8.555 1 98.5 59 THR B CA 1
ATOM 3272 C C . THR B 1 59 ? 0.859 -10.406 -7.34 1 98.5 59 THR B C 1
ATOM 3274 O O . THR B 1 59 ? 0.403 -10.234 -6.207 1 98.5 59 THR B O 1
ATOM 3277 N N . PRO B 1 60 ? 1.967 -11.062 -7.543 1 96.31 60 PRO B N 1
ATOM 3278 C CA . PRO B 1 60 ? 2.564 -11.898 -6.496 1 96.31 60 PRO B CA 1
ATOM 3279 C C . PRO B 1 60 ? 3.236 -11.078 -5.398 1 96.31 60 PRO B C 1
ATOM 3281 O O . PRO B 1 60 ? 3.4 -9.859 -5.547 1 96.31 60 PRO B O 1
ATOM 3284 N N . THR B 1 61 ? 3.557 -11.68 -4.312 1 94.69 61 THR B N 1
ATOM 3285 C CA . THR B 1 61 ? 4.297 -11.086 -3.201 1 94.69 61 THR B CA 1
ATOM 3286 C C . THR B 1 61 ? 5.562 -11.891 -2.91 1 94.69 61 THR B C 1
ATOM 3288 O O . THR B 1 61 ? 5.691 -13.039 -3.342 1 94.69 61 THR B O 1
ATOM 3291 N N . GLY B 1 62 ? 6.512 -11.281 -2.223 1 92.75 62 GLY B N 1
ATOM 3292 C CA . GLY B 1 62 ? 7.762 -11.914 -1.838 1 92.75 62 GLY B CA 1
ATOM 3293 C C . GLY B 1 62 ? 8.945 -10.961 -1.853 1 92.75 62 GLY B C 1
ATOM 3294 O O . GLY B 1 62 ? 8.828 -9.836 -2.332 1 92.75 62 GLY B O 1
ATOM 3295 N N . THR B 1 63 ? 10.07 -11.469 -1.429 1 92.75 63 THR B N 1
ATOM 3296 C CA . THR B 1 63 ? 11.281 -10.68 -1.229 1 92.75 63 THR B CA 1
ATOM 3297 C C . THR B 1 63 ? 11.727 -10.031 -2.539 1 92.75 63 THR B C 1
ATOM 3299 O O . THR B 1 63 ? 12.164 -8.883 -2.551 1 92.75 63 THR B O 1
ATOM 3302 N N . TRP B 1 64 ? 11.523 -10.727 -3.6 1 93.25 64 TRP B N 1
ATOM 3303 C CA . TRP B 1 64 ? 12.141 -10.281 -4.844 1 93.25 64 TRP B CA 1
ATOM 3304 C C . TRP B 1 64 ? 11.117 -9.586 -5.738 1 93.25 64 TRP B C 1
ATOM 3306 O O . TRP B 1 64 ? 11.43 -9.211 -6.871 1 93.25 64 TRP B O 1
ATOM 3316 N N . CYS B 1 65 ? 9.859 -9.492 -5.266 1 95.31 65 CYS B N 1
ATOM 3317 C CA . CYS B 1 65 ? 8.789 -8.867 -6.039 1 95.31 65 CYS B CA 1
ATOM 3318 C C . CYS B 1 65 ? 8.656 -7.387 -5.695 1 95.31 65 CYS B C 1
ATOM 3320 O O . CYS B 1 65 ? 8.898 -6.988 -4.555 1 95.31 65 CYS B O 1
ATOM 3322 N N . GLU B 1 66 ? 8.281 -6.598 -6.688 1 97.38 66 GLU B N 1
ATOM 3323 C CA . GLU B 1 66 ? 7.676 -5.309 -6.359 1 97.38 66 GLU B CA 1
ATOM 3324 C C . GLU B 1 66 ? 6.402 -5.492 -5.535 1 97.38 66 GLU B C 1
ATOM 3326 O O . GLU B 1 66 ? 5.711 -6.504 -5.664 1 97.38 66 GLU B O 1
ATOM 3331 N N . ASP B 1 67 ? 6.145 -4.512 -4.695 1 98.19 67 ASP B N 1
ATOM 3332 C CA . ASP B 1 67 ? 4.992 -4.613 -3.807 1 98.19 67 ASP B CA 1
ATOM 3333 C C . ASP B 1 67 ? 3.697 -4.773 -4.602 1 98.19 67 ASP B C 1
ATOM 3335 O O . ASP B 1 67 ? 3.428 -4.004 -5.523 1 98.19 67 ASP B O 1
ATOM 3339 N N . ALA B 1 68 ? 2.916 -5.691 -4.242 1 98.5 68 ALA B N 1
ATOM 3340 C CA . ALA B 1 68 ? 1.734 -6.074 -5.012 1 98.5 68 ALA B CA 1
ATOM 3341 C C . ALA B 1 68 ? 0.657 -4.996 -4.934 1 98.5 68 ALA B C 1
ATOM 3343 O O . ALA B 1 68 ? 0.014 -4.68 -5.938 1 98.5 68 ALA B O 1
ATOM 3344 N N . TRP B 1 69 ? 0.422 -4.418 -3.732 1 98.69 69 TRP B N 1
ATOM 3345 C CA . TRP B 1 69 ? -0.587 -3.381 -3.545 1 98.69 69 TRP B CA 1
ATOM 3346 C C . TRP B 1 69 ? -0.273 -2.156 -4.398 1 98.69 69 TRP B C 1
ATOM 3348 O O . TRP B 1 69 ? -1.141 -1.65 -5.113 1 98.69 69 TRP B O 1
ATOM 3358 N N . LEU B 1 70 ? 0.947 -1.762 -4.309 1 98.81 70 LEU B N 1
ATOM 3359 C CA . LEU B 1 70 ? 1.367 -0.546 -4.996 1 98.81 70 LEU B CA 1
ATOM 3360 C C . LEU B 1 70 ? 1.361 -0.747 -6.508 1 98.81 70 LEU B C 1
ATOM 3362 O O . LEU B 1 70 ? 1.015 0.168 -7.262 1 98.81 70 LEU B O 1
ATOM 3366 N N . THR B 1 71 ? 1.747 -1.947 -6.953 1 98.81 71 THR B N 1
ATOM 3367 C CA . THR B 1 71 ? 1.691 -2.264 -8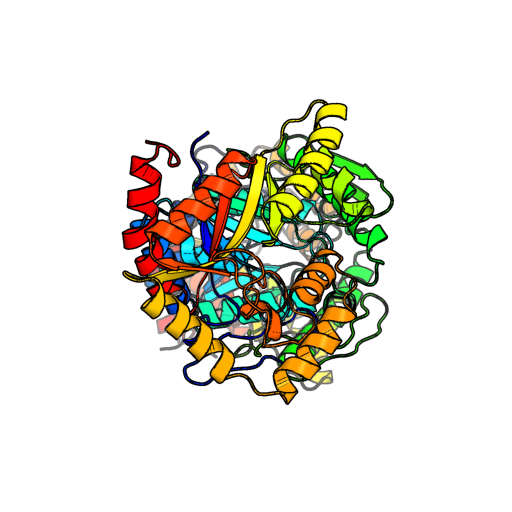.375 1 98.81 71 THR B CA 1
ATOM 3368 C C . THR B 1 71 ? 0.257 -2.186 -8.891 1 98.81 71 THR B C 1
ATOM 3370 O O . THR B 1 71 ? -0.008 -1.548 -9.914 1 98.81 71 THR B O 1
ATOM 3373 N N . ALA B 1 72 ? -0.633 -2.799 -8.164 1 98.88 72 ALA B N 1
ATOM 3374 C CA . ALA B 1 72 ? -2.037 -2.787 -8.57 1 98.88 72 ALA B CA 1
ATOM 3375 C C . ALA B 1 72 ? -2.58 -1.361 -8.625 1 98.88 72 ALA B C 1
ATOM 3377 O O . ALA B 1 72 ? -3.205 -0.965 -9.609 1 98.88 72 ALA B O 1
ATOM 3378 N N . ALA B 1 73 ? -2.295 -0.593 -7.613 1 98.81 73 ALA B N 1
ATOM 3379 C CA . ALA B 1 73 ? -2.779 0.784 -7.555 1 98.81 73 ALA B CA 1
ATOM 3380 C C . ALA B 1 73 ? -2.203 1.615 -8.695 1 98.81 73 ALA B C 1
ATOM 3382 O O . ALA B 1 73 ? -2.912 2.42 -9.305 1 98.81 73 ALA B O 1
ATOM 3383 N N . GLY B 1 74 ? -0.953 1.434 -8.984 1 98.69 74 GLY B N 1
ATOM 3384 C CA . GLY B 1 74 ? -0.267 2.193 -10.016 1 98.69 74 GLY B CA 1
ATOM 3385 C C . GLY B 1 74 ? -0.765 1.884 -11.422 1 98.69 74 GLY B C 1
ATOM 3386 O O . GLY B 1 74 ? -0.52 2.648 -12.352 1 98.69 74 GLY B O 1
ATOM 3387 N N . LEU B 1 75 ? -1.473 0.743 -11.57 1 98.69 75 LEU B N 1
ATOM 3388 C CA . LEU B 1 75 ? -1.875 0.302 -12.898 1 98.69 75 LEU B CA 1
ATOM 3389 C C . LEU B 1 75 ? -3.367 0.532 -13.117 1 98.69 75 LEU B C 1
ATOM 3391 O O . LEU B 1 75 ? -3.896 0.214 -14.188 1 98.69 75 LEU B O 1
ATOM 3395 N N . LEU B 1 76 ? -4.059 1.099 -12.133 1 98.12 76 LEU B N 1
ATOM 3396 C CA . LEU B 1 76 ? -5.508 1.256 -12.211 1 98.12 76 LEU B CA 1
ATOM 3397 C C . LEU B 1 76 ? -5.898 2.082 -13.43 1 98.12 76 LEU B C 1
ATOM 3399 O O . LEU B 1 76 ? -6.773 1.681 -14.203 1 98.12 76 LEU B O 1
ATOM 3403 N N . ASP B 1 77 ? -5.172 3.184 -13.68 1 95.69 77 ASP B N 1
ATOM 3404 C CA . ASP B 1 77 ? -5.562 4.113 -14.734 1 95.69 77 ASP B CA 1
ATOM 3405 C C . ASP B 1 77 ? -5.07 3.633 -16.094 1 95.69 77 ASP B C 1
ATOM 3407 O O . ASP B 1 77 ? -5.391 4.23 -17.125 1 95.69 77 ASP B O 1
ATOM 3411 N N . GLN B 1 78 ? -4.348 2.557 -16.109 1 97.19 78 GLN B N 1
ATOM 3412 C CA . GLN B 1 78 ? -3.811 2.033 -17.359 1 97.19 78 GLN B CA 1
ATOM 3413 C C . GLN B 1 78 ? -4.688 0.91 -17.906 1 97.19 78 GLN B C 1
ATOM 3415 O O . GLN B 1 78 ? -4.445 0.41 -19 1 97.19 78 GLN B O 1
ATOM 3420 N N . THR B 1 79 ? -5.656 0.488 -17.078 1 98.12 79 THR B N 1
ATOM 3421 C CA . THR B 1 79 ? -6.539 -0.611 -17.453 1 98.12 79 THR B CA 1
ATOM 3422 C C . THR B 1 79 ? -8 -0.215 -17.281 1 98.12 79 THR B C 1
ATOM 3424 O O . THR B 1 79 ? -8.305 0.768 -16.594 1 98.12 79 THR B O 1
ATOM 3427 N N . GLU B 1 80 ? -8.891 -0.959 -17.875 1 97.06 80 GLU B N 1
ATOM 3428 C CA . GLU B 1 80 ? -10.297 -0.586 -17.859 1 97.06 80 GLU B CA 1
ATOM 3429 C C . GLU B 1 80 ? -11.133 -1.586 -17.062 1 97.06 80 GLU B C 1
ATOM 3431 O O . GLU B 1 80 ? -11.945 -1.195 -16.219 1 97.06 80 GLU B O 1
ATOM 3436 N N . ARG B 1 81 ? -10.93 -2.865 -17.312 1 97.69 81 ARG B N 1
ATOM 3437 C CA . ARG B 1 81 ? -11.789 -3.883 -16.703 1 97.69 81 ARG B CA 1
ATOM 3438 C C . ARG B 1 81 ? -10.969 -4.902 -15.93 1 97.69 81 ARG B C 1
ATOM 3440 O O . ARG B 1 81 ? -11.516 -5.672 -15.133 1 97.69 81 ARG B O 1
ATOM 3447 N N . LEU B 1 82 ? -9.719 -4.91 -16.156 1 98.75 82 LEU B N 1
ATOM 3448 C CA . LEU B 1 82 ? -8.812 -5.91 -15.602 1 98.75 82 LEU B CA 1
ATOM 3449 C C . LEU B 1 82 ? -8.859 -5.891 -14.078 1 98.75 82 LEU B C 1
ATOM 3451 O O . LEU B 1 82 ? -8.68 -4.836 -13.461 1 98.75 82 LEU B O 1
ATOM 3455 N N . LYS B 1 83 ? -9.164 -6.984 -13.477 1 98.88 83 LYS B N 1
ATOM 3456 C CA . LYS B 1 83 ? -9.102 -7.098 -12.023 1 98.88 83 LYS B CA 1
ATOM 3457 C C . LYS B 1 83 ? -7.676 -7.387 -11.555 1 98.88 83 LYS B C 1
ATOM 3459 O O . LYS B 1 83 ? -6.852 -7.883 -12.328 1 98.88 83 LYS B O 1
ATOM 3464 N N . PHE B 1 84 ? -7.426 -7.035 -10.367 1 98.88 84 PHE B N 1
ATOM 3465 C CA . PHE B 1 84 ? -6.125 -7.285 -9.758 1 98.88 84 PHE B CA 1
ATOM 3466 C C . PHE B 1 84 ? -6.25 -8.258 -8.594 1 98.88 84 PHE B C 1
ATOM 3468 O O . PHE B 1 84 ? -6.902 -7.957 -7.59 1 98.88 84 PHE B O 1
ATOM 3475 N N . LEU B 1 85 ? -5.742 -9.445 -8.727 1 98.88 85 LEU B N 1
ATOM 3476 C CA . LEU B 1 85 ? -5.625 -10.438 -7.664 1 98.88 85 LEU B CA 1
ATOM 3477 C C . LEU B 1 85 ? -4.348 -10.219 -6.855 1 98.88 85 LEU B C 1
ATOM 3479 O O . LEU B 1 85 ? -3.295 -10.766 -7.188 1 98.88 85 LEU B O 1
ATOM 3483 N N . VAL B 1 86 ? -4.453 -9.43 -5.805 1 98.81 86 VAL B N 1
ATOM 3484 C CA . VAL B 1 86 ? -3.312 -8.938 -5.039 1 98.81 86 VAL B CA 1
ATOM 3485 C C . VAL B 1 86 ? -2.908 -9.961 -3.986 1 98.81 86 VAL B C 1
ATOM 3487 O O . VAL B 1 86 ? -3.688 -10.273 -3.082 1 98.81 86 VAL B O 1
ATOM 3490 N N . ALA B 1 87 ? -1.705 -10.5 -4.125 1 97.75 87 ALA B N 1
ATOM 3491 C CA . ALA B 1 87 ? -1.177 -11.398 -3.098 1 97.75 87 ALA B CA 1
ATOM 3492 C C . ALA B 1 87 ? -0.651 -10.609 -1.9 1 97.75 87 ALA B C 1
ATOM 3494 O O . ALA B 1 87 ? 0.111 -9.656 -2.062 1 97.75 87 ALA B O 1
ATOM 3495 N N . PHE B 1 88 ? -1.087 -10.969 -0.744 1 94.31 88 PHE B N 1
ATOM 3496 C CA . PHE B 1 88 ? -0.612 -10.297 0.462 1 94.31 88 PHE B CA 1
ATOM 3497 C C . PHE B 1 88 ? -0.499 -11.281 1.619 1 94.31 88 PHE B C 1
ATOM 3499 O O . PHE B 1 88 ? -1.066 -12.375 1.567 1 94.31 88 PHE B O 1
ATOM 3506 N N . ARG B 1 89 ? 0.218 -11 2.637 1 95.44 89 ARG B N 1
ATOM 3507 C CA . ARG B 1 89 ? 0.525 -11.898 3.75 1 95.44 89 ARG B CA 1
ATOM 3508 C C . ARG B 1 89 ? -0.124 -11.406 5.039 1 95.44 89 ARG B C 1
ATOM 3510 O O . ARG B 1 89 ? 0.272 -10.375 5.586 1 95.44 89 ARG B O 1
ATOM 3517 N N . PRO B 1 90 ? -0.98 -12.359 5.453 1 93.25 90 PRO B N 1
ATOM 3518 C CA . PRO B 1 90 ? -1.474 -12.062 6.797 1 93.25 90 PRO B CA 1
ATOM 3519 C C . PRO B 1 90 ? -0.366 -12.086 7.852 1 93.25 90 PRO B C 1
ATOM 3521 O O . PRO B 1 90 ? 0.561 -12.891 7.758 1 93.25 90 PRO B O 1
ATOM 3524 N N . GLY B 1 91 ? -0.013 -11.172 8.531 1 92 91 GLY B N 1
ATOM 3525 C CA . GLY B 1 91 ? 1.018 -11.086 9.555 1 92 91 GLY B CA 1
ATOM 3526 C C . GLY B 1 91 ? 1.939 -9.891 9.367 1 92 91 GLY B C 1
ATOM 3527 O O . GLY B 1 91 ? 2.643 -9.492 10.297 1 92 91 GLY B O 1
ATOM 3528 N N . LEU B 1 92 ? 1.931 -9.562 8.125 1 96.06 92 LEU B N 1
ATOM 3529 C CA . LEU B 1 92 ? 2.842 -8.453 7.875 1 96.06 92 LEU B CA 1
ATOM 3530 C C . LEU B 1 92 ? 2.113 -7.117 7.977 1 96.06 92 LEU B C 1
ATOM 3532 O O . LEU B 1 92 ? 2.744 -6.059 7.969 1 96.06 92 LEU B O 1
ATOM 3536 N N . VAL B 1 93 ? 0.849 -7.164 8.078 1 96.5 93 VAL B N 1
ATOM 3537 C CA . VAL B 1 93 ? 0.015 -5.996 8.344 1 96.5 93 VAL B CA 1
ATOM 3538 C C . VAL B 1 93 ? -1.11 -6.375 9.305 1 96.5 93 VAL B C 1
ATOM 3540 O O . VAL B 1 93 ? -1.646 -7.484 9.242 1 96.5 93 VAL B O 1
ATOM 3543 N N . PRO B 1 94 ? -1.491 -5.488 10.188 1 97.69 94 PRO B N 1
ATOM 3544 C CA . PRO B 1 94 ? -2.648 -5.816 11.023 1 97.69 94 PRO B CA 1
ATOM 3545 C C . PRO B 1 94 ? -3.949 -5.887 10.227 1 97.69 94 PRO B C 1
ATOM 3547 O O . PRO B 1 94 ? -4.082 -5.23 9.195 1 97.69 94 PRO B O 1
ATOM 3550 N N . PRO B 1 95 ? -4.914 -6.645 10.75 1 98.38 95 PRO B N 1
ATOM 3551 C CA . PRO B 1 95 ? -6.156 -6.848 10.008 1 98.38 95 PRO B CA 1
ATOM 3552 C C . PRO B 1 95 ? -6.895 -5.543 9.727 1 98.38 95 PRO B C 1
ATOM 3554 O O . PRO B 1 95 ? -7.5 -5.387 8.664 1 98.38 95 PRO B O 1
ATOM 3557 N N . THR B 1 96 ? -6.809 -4.57 10.648 1 98.31 96 THR B N 1
ATOM 3558 C CA . THR B 1 96 ? -7.504 -3.307 10.445 1 98.31 96 THR B CA 1
ATOM 3559 C C . THR B 1 96 ? -6.906 -2.545 9.266 1 98.31 96 THR B C 1
ATOM 3561 O O . THR B 1 96 ? -7.637 -2.008 8.43 1 98.31 96 THR B O 1
ATOM 3564 N N . LEU B 1 97 ? -5.602 -2.504 9.188 1 98.12 97 LEU B N 1
ATOM 3565 C CA . LEU B 1 97 ? -4.957 -1.821 8.07 1 98.12 97 LEU B CA 1
ATOM 3566 C C . LEU B 1 97 ? -5.242 -2.541 6.758 1 98.12 97 LEU B C 1
ATOM 3568 O O . LEU B 1 97 ? -5.5 -1.897 5.738 1 98.12 97 LEU B O 1
ATOM 3572 N N . ALA B 1 98 ? -5.184 -3.852 6.785 1 98.38 98 ALA B N 1
ATOM 3573 C CA . ALA B 1 98 ? -5.504 -4.621 5.586 1 98.38 98 ALA B CA 1
ATOM 3574 C C . ALA B 1 98 ? -6.926 -4.328 5.109 1 98.38 98 ALA B C 1
ATOM 3576 O O . ALA B 1 98 ? -7.164 -4.168 3.91 1 98.38 98 ALA B O 1
ATOM 3577 N N . ALA B 1 99 ? -7.832 -4.305 6.055 1 98.5 99 ALA B N 1
ATOM 3578 C CA . ALA B 1 99 ? -9.219 -3.98 5.73 1 98.5 99 ALA B CA 1
ATOM 3579 C C . ALA B 1 99 ? -9.328 -2.598 5.094 1 98.5 99 ALA B C 1
ATOM 3581 O O . ALA B 1 99 ? -10.078 -2.406 4.133 1 98.5 99 ALA B O 1
ATOM 3582 N N . GLN B 1 100 ? -8.562 -1.663 5.605 1 97.88 100 GLN B N 1
ATOM 3583 C CA . GLN B 1 100 ? -8.578 -0.296 5.098 1 97.88 100 GLN B CA 1
ATOM 3584 C C . GLN B 1 100 ? -7.945 -0.22 3.711 1 97.88 100 GLN B C 1
ATOM 3586 O O . GLN B 1 100 ? -8.492 0.419 2.809 1 97.88 100 GLN B O 1
ATOM 3591 N N . GLN B 1 101 ? -6.816 -0.857 3.523 1 98.5 101 GLN B N 1
ATOM 3592 C CA . GLN B 1 101 ? -6.156 -0.886 2.223 1 98.5 101 GLN B CA 1
ATOM 3593 C C . GLN B 1 101 ? -7.062 -1.501 1.16 1 98.5 101 GLN B C 1
ATOM 3595 O O . GLN B 1 101 ? -7.18 -0.971 0.053 1 98.5 101 GLN B O 1
ATOM 3600 N N . ALA B 1 102 ? -7.719 -2.559 1.544 1 98.75 102 ALA B N 1
ATOM 3601 C CA . ALA B 1 102 ? -8.633 -3.225 0.62 1 98.75 102 ALA B CA 1
ATOM 3602 C C . ALA B 1 102 ? -9.812 -2.324 0.277 1 98.75 102 ALA B C 1
ATOM 3604 O O . ALA B 1 102 ? -10.219 -2.232 -0.886 1 98.75 102 ALA B O 1
ATOM 3605 N N . ALA B 1 103 ? -10.336 -1.685 1.267 1 98.44 103 ALA B N 1
ATOM 3606 C CA . ALA B 1 103 ? -11.461 -0.782 1.025 1 98.44 103 ALA B CA 1
ATOM 3607 C C . ALA B 1 103 ? -11.055 0.358 0.094 1 98.44 103 ALA B C 1
ATOM 3609 O O . ALA B 1 103 ? -11.781 0.684 -0.848 1 98.44 103 ALA B O 1
ATOM 3610 N N . THR B 1 104 ? -9.922 0.939 0.352 1 98.56 104 THR B N 1
ATOM 3611 C CA . THR B 1 104 ? -9.398 2.018 -0.481 1 98.56 104 THR B CA 1
ATOM 3612 C C . THR B 1 104 ? -9.242 1.554 -1.926 1 98.56 104 THR B C 1
ATOM 3614 O O . THR B 1 104 ? -9.766 2.184 -2.848 1 98.56 104 THR B O 1
ATOM 3617 N N . LEU B 1 105 ? -8.539 0.441 -2.129 1 98.75 105 LEU B N 1
ATOM 3618 C CA . LEU B 1 105 ? -8.25 -0.007 -3.488 1 98.75 105 LEU B CA 1
ATOM 3619 C C . LEU B 1 105 ? -9.531 -0.436 -4.199 1 98.75 105 LEU B C 1
ATOM 3621 O O . LEU B 1 105 ? -9.664 -0.244 -5.41 1 98.75 105 LEU B O 1
ATOM 3625 N N . GLN B 1 106 ? -10.453 -1.012 -3.469 1 98.62 106 GLN B N 1
ATOM 3626 C CA . GLN B 1 106 ? -11.734 -1.376 -4.051 1 98.62 106 GLN B CA 1
ATOM 3627 C C . GLN B 1 106 ? -12.477 -0.145 -4.57 1 98.62 106 GLN B C 1
ATOM 3629 O O . GLN B 1 106 ? -13.016 -0.16 -5.676 1 98.62 106 GLN B O 1
ATOM 3634 N N . ARG B 1 107 ? -12.484 0.919 -3.822 1 97.81 107 ARG B N 1
ATOM 3635 C CA . ARG B 1 107 ? -13.125 2.162 -4.242 1 97.81 107 ARG B CA 1
ATOM 3636 C C . ARG B 1 107 ? -12.383 2.793 -5.414 1 97.81 107 ARG B C 1
ATOM 3638 O O . ARG B 1 107 ? -13 3.18 -6.41 1 97.81 107 ARG B O 1
ATOM 3645 N N . PHE B 1 108 ? -11.062 2.824 -5.277 1 98.38 108 PHE B N 1
ATOM 3646 C CA . PHE B 1 108 ? -10.242 3.459 -6.305 1 98.38 108 PHE B CA 1
ATOM 3647 C C . PHE B 1 108 ? -10.367 2.713 -7.629 1 98.38 108 PHE B C 1
ATOM 3649 O O . PHE B 1 108 ? -10.281 3.32 -8.703 1 98.38 108 PHE B O 1
ATOM 3656 N N . SER B 1 109 ? -10.594 1.393 -7.609 1 98.19 109 SER B N 1
ATOM 3657 C CA . SER B 1 109 ? -10.602 0.565 -8.812 1 98.19 109 SER B CA 1
ATOM 3658 C C . SER B 1 109 ? -12.023 0.367 -9.328 1 98.19 109 SER B C 1
ATOM 3660 O O . SER B 1 109 ? -12.227 -0.258 -10.375 1 98.19 109 SER B O 1
ATOM 3662 N N . ASN B 1 110 ? -12.984 0.879 -8.594 1 97.31 110 ASN B N 1
ATOM 3663 C CA . ASN B 1 110 ? -14.391 0.666 -8.906 1 97.31 110 ASN B CA 1
ATOM 3664 C C . ASN B 1 110 ? -14.734 -0.819 -8.945 1 97.31 110 ASN B C 1
ATOM 3666 O O . ASN B 1 110 ? -15.344 -1.295 -9.906 1 97.31 110 ASN B O 1
ATOM 3670 N N . GLY B 1 111 ? -14.211 -1.568 -7.945 1 98.06 111 GLY B N 1
ATOM 3671 C CA . GLY B 1 111 ? -14.664 -2.934 -7.727 1 98.06 111 GLY B CA 1
ATOM 3672 C C . GLY B 1 111 ? -13.773 -3.969 -8.383 1 98.06 111 GLY B C 1
ATOM 3673 O O . GLY B 1 111 ? -14.211 -5.09 -8.656 1 98.06 111 GLY B O 1
ATOM 3674 N N . ARG B 1 112 ? -12.516 -3.723 -8.672 1 98.62 112 ARG B N 1
ATOM 3675 C CA . ARG B 1 112 ? -11.672 -4.613 -9.461 1 98.62 112 ARG B CA 1
ATOM 3676 C C . ARG B 1 112 ? -10.656 -5.332 -8.578 1 98.62 112 ARG B C 1
ATOM 3678 O O . ARG B 1 112 ? -9.742 -5.984 -9.086 1 98.62 112 ARG B O 1
ATOM 3685 N N . LEU B 1 113 ? -10.781 -5.227 -7.23 1 98.75 113 LEU B N 1
ATOM 3686 C CA . LEU B 1 113 ? -9.812 -5.84 -6.324 1 98.75 113 LEU B CA 1
ATOM 3687 C C . LEU B 1 113 ? -10.227 -7.262 -5.961 1 98.75 113 LEU B C 1
ATOM 3689 O O . LEU B 1 113 ? -11.383 -7.504 -5.605 1 98.75 113 LEU B O 1
ATOM 3693 N N . LEU B 1 114 ? -9.344 -8.188 -6.129 1 98.81 114 LEU B N 1
ATOM 3694 C CA . LEU B 1 114 ? -9.359 -9.523 -5.543 1 98.81 114 LEU B CA 1
ATOM 3695 C C . LEU B 1 114 ? -8.164 -9.727 -4.621 1 98.81 114 LEU B C 1
ATOM 3697 O O . LEU B 1 114 ? -7.117 -9.094 -4.801 1 98.81 114 LEU B O 1
ATOM 3701 N N . LEU B 1 115 ? -8.32 -10.562 -3.607 1 98.69 115 LEU B N 1
ATOM 3702 C CA . LEU B 1 115 ? -7.254 -10.719 -2.627 1 98.69 115 LEU B CA 1
ATOM 3703 C C . LEU B 1 115 ? -6.773 -12.172 -2.576 1 98.69 115 LEU B C 1
ATOM 3705 O O . LEU B 1 115 ? -7.562 -13.078 -2.326 1 98.69 115 LEU B O 1
ATOM 3709 N N . ASN B 1 116 ? -5.504 -12.375 -2.867 1 98.38 116 ASN B N 1
ATOM 3710 C CA . ASN B 1 116 ? -4.875 -13.688 -2.736 1 98.38 116 ASN B CA 1
ATOM 3711 C C . ASN B 1 116 ? -4.109 -13.812 -1.422 1 98.38 116 ASN B C 1
ATOM 3713 O O . ASN B 1 116 ? -2.986 -13.32 -1.304 1 98.38 116 ASN B O 1
ATOM 3717 N N . VAL B 1 117 ? -4.684 -14.523 -0.473 1 97.69 117 VAL B N 1
ATOM 3718 C CA . VAL B 1 117 ? -4.121 -14.641 0.868 1 97.69 117 VAL B CA 1
ATOM 3719 C C . VAL B 1 117 ? -2.963 -15.641 0.857 1 97.69 117 VAL B C 1
ATOM 3721 O O . VAL B 1 117 ? -3.152 -16.812 0.535 1 97.69 117 VAL B O 1
ATOM 3724 N N . VAL B 1 118 ? -1.824 -15.102 1.23 1 94.75 118 VAL B N 1
ATOM 3725 C CA . VAL B 1 118 ? -0.615 -15.914 1.278 1 94.75 118 VAL B CA 1
ATOM 3726 C C . VAL B 1 118 ? -0.079 -15.961 2.707 1 94.75 118 VAL B C 1
ATOM 3728 O O . VAL B 1 118 ? 0.589 -15.031 3.158 1 94.75 118 VAL B O 1
ATOM 3731 N N . SER B 1 119 ? -0.238 -16.969 3.441 1 91 119 SER B N 1
ATOM 3732 C CA . SER B 1 119 ? 0.095 -17.047 4.859 1 91 119 SER B CA 1
ATOM 3733 C C . SER B 1 119 ? 1.604 -17.109 5.07 1 91 119 SER B C 1
ATOM 3735 O O . SER B 1 119 ? 2.102 -16.734 6.137 1 91 119 SER B O 1
ATOM 3737 N N . GLY B 1 120 ? 2.338 -17.422 4.074 1 82.5 120 GLY B N 1
ATOM 3738 C CA . GLY B 1 120 ? 3.777 -17.578 4.195 1 82.5 120 GLY B CA 1
ATOM 3739 C C . GLY B 1 120 ? 4.199 -19.031 4.363 1 82.5 120 GLY B C 1
ATOM 3740 O O . GLY B 1 120 ? 3.682 -19.734 5.234 1 82.5 120 GLY B O 1
ATOM 3741 N N . GLY B 1 121 ? 5.074 -19.531 3.492 1 77.88 121 GLY B N 1
ATOM 3742 C CA . GLY B 1 121 ? 5.418 -20.953 3.52 1 77.88 121 GLY B CA 1
ATOM 3743 C C . GLY B 1 121 ? 6.902 -21.203 3.723 1 77.88 121 GLY B C 1
ATOM 3744 O O . GLY B 1 121 ? 7.34 -22.344 3.787 1 77.88 121 GLY B O 1
ATOM 3745 N N . ASP B 1 122 ? 7.625 -20.141 3.824 1 86.94 122 ASP B N 1
ATOM 3746 C CA . ASP B 1 122 ? 9.07 -20.312 3.965 1 86.94 122 ASP B CA 1
ATOM 3747 C C . ASP B 1 122 ? 9.594 -19.547 5.176 1 86.94 122 ASP B C 1
ATOM 3749 O O . ASP B 1 122 ? 9.516 -18.312 5.223 1 86.94 122 ASP B O 1
ATOM 3753 N N . ASP B 1 123 ? 10.195 -20.281 6.055 1 90.75 123 ASP B N 1
ATOM 3754 C CA . ASP B 1 123 ? 10.664 -19.688 7.305 1 90.75 123 ASP B CA 1
ATOM 3755 C C . ASP B 1 123 ? 11.719 -18.609 7.047 1 90.75 123 ASP B C 1
ATOM 3757 O O . ASP B 1 123 ? 11.719 -17.562 7.688 1 90.75 123 ASP B O 1
ATOM 3761 N N . ALA B 1 124 ? 12.609 -18.953 6.164 1 90.56 124 ALA B N 1
ATOM 3762 C CA . ALA B 1 124 ? 13.695 -18.016 5.895 1 90.56 124 ALA B CA 1
ATOM 3763 C C . ALA B 1 124 ? 13.156 -16.688 5.41 1 90.56 124 ALA B C 1
ATOM 3765 O O . ALA B 1 124 ? 13.586 -15.625 5.887 1 90.56 124 ALA B O 1
ATOM 3766 N N . GLU B 1 125 ? 12.219 -16.688 4.527 1 92.44 125 GLU B N 1
ATOM 3767 C CA . GLU B 1 125 ? 11.656 -15.438 4.027 1 92.44 125 GLU B CA 1
ATOM 3768 C C . GLU B 1 125 ? 10.828 -14.742 5.098 1 92.44 125 GLU B C 1
ATOM 3770 O O . GLU B 1 125 ? 10.875 -13.516 5.23 1 92.44 125 GLU B O 1
ATOM 3775 N N . GLN B 1 126 ? 10.055 -15.539 5.832 1 95.12 126 GLN B N 1
ATOM 3776 C CA . GLN B 1 126 ? 9.234 -14.953 6.883 1 95.12 126 GLN B CA 1
ATOM 3777 C C . GLN B 1 126 ? 10.094 -14.211 7.906 1 95.12 126 GLN B C 1
ATOM 3779 O O . GLN B 1 126 ? 9.727 -13.133 8.367 1 95.12 126 GLN B O 1
ATOM 3784 N N . ARG B 1 127 ? 11.219 -14.742 8.188 1 96 127 ARG B N 1
ATOM 3785 C CA . ARG B 1 127 ? 12.102 -14.148 9.188 1 96 127 ARG B CA 1
ATOM 3786 C C . ARG B 1 127 ? 12.758 -12.875 8.656 1 96 127 ARG B C 1
ATOM 3788 O O . ARG B 1 127 ? 13.086 -11.977 9.422 1 96 127 ARG B O 1
ATOM 3795 N N . ARG B 1 128 ? 12.914 -12.758 7.285 1 96.25 128 ARG B N 1
ATOM 3796 C CA . ARG B 1 128 ? 13.352 -11.5 6.684 1 96.25 128 ARG B CA 1
ATOM 3797 C C . ARG B 1 128 ? 12.414 -10.359 7.051 1 96.25 128 ARG B C 1
ATOM 3799 O O . ARG B 1 128 ? 12.844 -9.211 7.203 1 96.25 128 ARG B O 1
ATOM 3806 N N . PHE B 1 129 ? 11.156 -10.805 7.266 1 97.06 129 PHE B N 1
ATOM 3807 C CA . PHE B 1 129 ? 10.125 -9.812 7.527 1 97.06 129 PHE B CA 1
ATOM 3808 C C . PHE B 1 129 ? 9.781 -9.766 9.016 1 97.06 129 PHE B C 1
ATOM 3810 O O . PHE B 1 129 ? 8.836 -9.086 9.414 1 97.06 129 PHE B O 1
ATOM 3817 N N . GLY B 1 130 ? 10.461 -10.508 9.805 1 96.94 130 GLY B N 1
ATOM 3818 C CA . GLY B 1 130 ? 10.305 -10.461 11.25 1 96.94 130 GLY B CA 1
ATOM 3819 C C . GLY B 1 130 ? 9.195 -11.359 11.766 1 96.94 130 GLY B C 1
ATOM 3820 O O . GLY B 1 130 ? 8.703 -11.172 12.883 1 96.94 130 GLY B O 1
ATOM 3821 N N . ASP B 1 131 ? 8.703 -12.242 10.93 1 96.62 131 ASP B N 1
ATOM 3822 C CA . ASP B 1 131 ? 7.699 -13.219 11.344 1 96.62 131 ASP B CA 1
ATOM 3823 C C . ASP B 1 131 ? 8.359 -14.531 11.773 1 96.62 131 ASP B C 1
ATOM 3825 O O . ASP B 1 131 ? 8.867 -15.273 10.938 1 96.62 131 ASP B O 1
ATOM 3829 N N . TRP B 1 132 ? 8.281 -14.867 12.977 1 96.94 132 TRP B N 1
ATOM 3830 C CA . TRP B 1 132 ? 9 -16 13.539 1 96.94 132 TRP B CA 1
ATOM 3831 C C . TRP B 1 132 ? 8.047 -17.125 13.922 1 96.94 132 TRP B C 1
ATOM 3833 O O . TRP B 1 132 ? 8.438 -18.078 14.594 1 96.94 132 TRP B O 1
ATOM 3843 N N . LEU B 1 133 ? 6.789 -17.031 13.555 1 96.75 133 LEU B N 1
ATOM 3844 C CA . LEU B 1 133 ? 5.805 -18.078 13.828 1 96.75 133 LEU B CA 1
ATOM 3845 C C . LEU B 1 133 ? 6.102 -19.328 13.016 1 96.75 133 LEU B C 1
ATOM 3847 O O . LEU B 1 133 ? 6.68 -19.25 11.93 1 96.75 133 LEU B O 1
ATOM 3851 N N . THR B 1 134 ? 5.625 -20.438 13.57 1 95.06 134 THR B N 1
ATOM 3852 C CA . THR B 1 134 ? 5.723 -21.703 12.852 1 95.06 134 THR B CA 1
ATOM 3853 C C . THR B 1 134 ? 4.68 -21.766 11.742 1 95.06 134 THR B C 1
ATOM 3855 O O . THR B 1 134 ? 3.754 -20.953 11.695 1 95.06 134 THR B O 1
ATOM 3858 N N . HIS B 1 135 ? 4.852 -22.703 10.852 1 93.12 135 HIS B N 1
ATOM 3859 C CA . HIS B 1 135 ? 3.943 -22.938 9.742 1 93.12 135 HIS B CA 1
ATOM 3860 C C . HIS B 1 135 ? 2.496 -23.016 10.219 1 93.12 135 HIS B C 1
ATOM 3862 O O . HIS B 1 135 ? 1.636 -22.281 9.734 1 93.12 135 HIS B O 1
ATOM 3868 N N . ASP B 1 136 ? 2.24 -23.844 11.203 1 94.5 136 ASP B N 1
ATOM 3869 C CA . ASP B 1 136 ? 0.872 -24.031 11.672 1 94.5 136 ASP B CA 1
ATOM 3870 C C . ASP B 1 136 ? 0.347 -22.781 12.367 1 94.5 136 ASP B C 1
ATOM 3872 O O . ASP B 1 136 ? -0.823 -22.422 12.211 1 94.5 136 ASP B O 1
ATOM 3876 N N . GLU B 1 137 ? 1.21 -22.125 13.133 1 96.12 137 GLU B N 1
ATOM 3877 C CA . GLU B 1 137 ? 0.809 -20.891 13.805 1 96.12 137 GLU B CA 1
ATOM 3878 C C . GLU B 1 137 ? 0.445 -19.797 12.805 1 96.12 137 GLU B C 1
ATOM 3880 O O . GLU B 1 137 ? -0.448 -18.984 13.055 1 96.12 137 GLU B O 1
ATOM 3885 N N . ARG B 1 138 ? 1.13 -19.75 11.711 1 96.38 138 ARG B N 1
ATOM 3886 C CA . ARG B 1 138 ? 0.825 -18.766 10.68 1 96.38 138 ARG B CA 1
ATOM 3887 C C . ARG B 1 138 ? -0.574 -18.984 10.117 1 96.38 138 ARG B C 1
ATOM 3889 O O . ARG B 1 138 ? -1.283 -18.016 9.812 1 96.38 138 ARG B O 1
ATOM 3896 N N . TYR B 1 139 ? -0.959 -20.203 9.977 1 95.44 139 TYR B N 1
ATOM 3897 C CA . TYR B 1 139 ? -2.307 -20.484 9.492 1 95.44 139 TYR B CA 1
ATOM 3898 C C . TYR B 1 139 ? -3.35 -20.156 10.555 1 95.44 139 TYR B C 1
ATOM 3900 O O . TYR B 1 139 ? -4.426 -19.641 10.242 1 95.44 139 TYR B O 1
ATOM 3908 N N . GLU B 1 140 ? -3.004 -20.469 11.859 1 96.5 140 GLU B N 1
ATOM 3909 C CA . GLU B 1 140 ? -3.891 -20.062 12.945 1 96.5 140 GLU B CA 1
ATOM 3910 C C . GLU B 1 140 ? -4.109 -18.547 12.93 1 96.5 140 GLU B C 1
ATOM 3912 O O . GLU B 1 140 ? -5.246 -18.078 13.039 1 96.5 140 GLU B O 1
ATOM 3917 N N . ARG B 1 141 ? -3.047 -17.875 12.742 1 97.75 141 ARG B N 1
ATOM 3918 C CA . ARG B 1 141 ? -3.105 -16.422 12.672 1 97.75 141 ARG B CA 1
ATOM 3919 C C . ARG B 1 141 ? -3.943 -15.961 11.484 1 97.75 141 ARG B C 1
ATOM 3921 O O . ARG B 1 141 ? -4.703 -14.992 11.594 1 97.75 141 ARG B O 1
ATOM 3928 N N . THR B 1 142 ? -3.783 -16.609 10.352 1 97.88 142 THR B N 1
ATOM 3929 C CA . THR B 1 142 ? -4.535 -16.266 9.156 1 97.88 142 THR B CA 1
ATOM 3930 C C . THR B 1 142 ? -6.035 -16.391 9.406 1 97.88 142 THR B C 1
ATOM 3932 O O . THR B 1 142 ? -6.816 -15.547 8.945 1 97.88 142 THR B O 1
ATOM 3935 N N . GLY B 1 143 ? -6.418 -17.391 10.109 1 97.56 143 GLY B N 1
ATOM 3936 C CA . GLY B 1 143 ? -7.824 -17.547 10.453 1 97.56 143 GLY B CA 1
ATOM 3937 C C . GLY B 1 143 ? -8.383 -16.359 11.227 1 97.56 143 GLY B C 1
ATOM 3938 O O . GLY B 1 143 ? -9.422 -15.812 10.867 1 97.56 143 GLY B O 1
ATOM 3939 N N . GLU B 1 144 ? -7.676 -15.953 12.328 1 98.25 144 GLU B N 1
ATOM 3940 C CA . GLU B 1 144 ? -8.102 -14.789 13.102 1 98.25 144 GLU B CA 1
ATOM 3941 C C . GLU B 1 144 ? -8.125 -13.531 12.242 1 98.25 144 GLU B C 1
ATOM 3943 O O . GLU B 1 144 ? -9.062 -12.734 12.336 1 98.25 144 GLU B O 1
ATOM 3948 N N . PHE B 1 145 ? -7.109 -13.422 11.438 1 98.56 145 PHE B N 1
ATOM 3949 C CA . PHE B 1 145 ? -6.953 -12.273 10.555 1 98.56 145 PHE B CA 1
ATOM 3950 C C . PHE B 1 145 ? -8.164 -12.109 9.648 1 98.56 145 PHE B C 1
ATOM 3952 O O . PHE B 1 145 ? -8.766 -11.039 9.594 1 98.56 145 PHE B O 1
ATOM 3959 N N . LEU B 1 146 ? -8.516 -13.156 8.984 1 98.25 146 LEU B N 1
ATOM 3960 C CA . LEU B 1 146 ? -9.609 -13.117 8.023 1 98.25 146 LEU B CA 1
ATOM 3961 C C . LEU B 1 146 ? -10.945 -12.898 8.719 1 98.25 146 LEU B C 1
ATOM 3963 O O . LEU B 1 146 ? -11.828 -12.219 8.188 1 98.25 146 LEU B O 1
ATOM 3967 N N . GLN B 1 147 ? -11.078 -13.43 9.883 1 97.81 147 GLN B N 1
ATOM 3968 C CA . GLN B 1 147 ? -12.289 -13.188 10.664 1 97.81 147 GLN B CA 1
ATOM 3969 C C . GLN B 1 147 ? -12.453 -11.703 10.977 1 97.81 147 GLN B C 1
ATOM 3971 O O . GLN B 1 147 ? -13.523 -11.133 10.766 1 97.81 147 GLN B O 1
ATOM 3976 N N . ILE B 1 148 ? -11.406 -11.094 11.453 1 98.44 148 ILE B N 1
ATOM 3977 C CA . ILE B 1 148 ? -11.445 -9.68 11.828 1 98.44 148 ILE B CA 1
ATOM 3978 C C . ILE B 1 148 ? -11.734 -8.828 10.594 1 98.44 148 ILE B C 1
ATOM 3980 O O . ILE B 1 148 ? -12.594 -7.941 10.633 1 98.44 148 ILE B O 1
ATOM 3984 N N . VAL B 1 149 ? -11.031 -9.094 9.469 1 98.31 149 VAL B N 1
ATOM 3985 C CA . VAL B 1 149 ? -11.195 -8.32 8.242 1 98.31 149 VAL B CA 1
ATOM 3986 C C . VAL B 1 149 ? -12.648 -8.398 7.777 1 98.31 149 VAL B C 1
ATOM 3988 O O . VAL B 1 149 ? -13.266 -7.371 7.473 1 98.31 149 VAL B O 1
ATOM 3991 N N . ARG B 1 150 ? -13.188 -9.555 7.719 1 97 150 ARG B N 1
ATOM 3992 C CA . ARG B 1 150 ? -14.555 -9.75 7.258 1 97 150 ARG B CA 1
ATOM 3993 C C . ARG B 1 150 ? -15.547 -9.062 8.195 1 97 150 ARG B C 1
ATOM 3995 O O . ARG B 1 150 ? -16.531 -8.469 7.738 1 97 150 ARG B O 1
ATOM 4002 N N . ASP B 1 151 ? -15.281 -9.148 9.508 1 97.81 151 ASP B N 1
ATOM 4003 C CA . ASP B 1 151 ? -16.141 -8.477 10.477 1 97.81 151 ASP B CA 1
ATOM 4004 C C . ASP B 1 151 ? -16.109 -6.965 10.297 1 97.81 151 ASP B C 1
ATOM 4006 O O . ASP B 1 151 ? -17.141 -6.301 10.359 1 97.81 151 ASP B O 1
ATOM 4010 N N . ILE B 1 152 ? -14.938 -6.426 10.078 1 98 152 ILE B N 1
ATOM 4011 C CA . ILE B 1 152 ? -14.789 -4.992 9.852 1 98 152 ILE B CA 1
ATOM 4012 C C . ILE B 1 152 ? -15.586 -4.582 8.617 1 98 152 ILE B C 1
ATOM 4014 O O . ILE B 1 152 ? -16.266 -3.555 8.625 1 98 152 ILE B O 1
ATOM 4018 N N . TRP B 1 153 ? -15.539 -5.387 7.535 1 97.62 153 TRP B N 1
ATOM 4019 C CA . TRP B 1 153 ? -16.172 -5.059 6.262 1 97.62 153 TRP B CA 1
ATOM 4020 C C . TRP B 1 153 ? -17.688 -5.152 6.363 1 97.62 153 TRP B C 1
ATOM 4022 O O . TRP B 1 153 ? -18.406 -4.672 5.484 1 97.62 153 TRP B O 1
ATOM 4032 N N . ARG 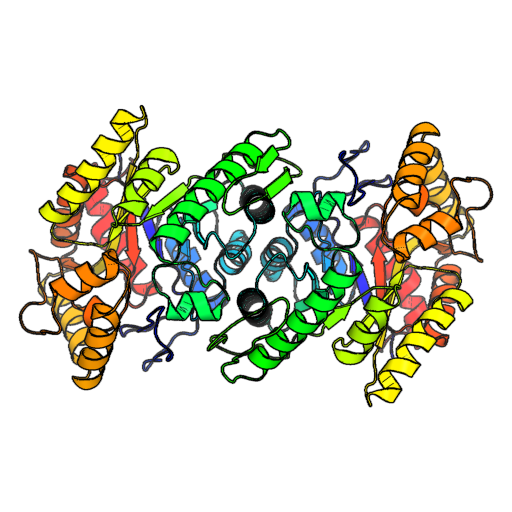B 1 154 ? -18.188 -5.715 7.379 1 93.5 154 ARG B N 1
ATOM 4033 C CA . ARG B 1 154 ? -19.625 -5.766 7.59 1 93.5 154 ARG B CA 1
ATOM 4034 C C . ARG B 1 154 ? -20.156 -4.434 8.109 1 93.5 154 ARG B C 1
ATOM 4036 O O . ARG B 1 154 ? -21.359 -4.203 8.133 1 93.5 154 ARG B O 1
ATOM 4043 N N . GLY B 1 155 ? -19.281 -3.566 8.594 1 88.69 155 GLY B N 1
ATOM 4044 C CA . GLY B 1 155 ? -19.672 -2.18 8.781 1 88.69 155 GLY B CA 1
ATOM 4045 C C . GLY B 1 155 ? -19.75 -1.778 10.242 1 88.69 155 GLY B C 1
ATOM 4046 O O . GLY B 1 155 ? -19.906 -0.597 10.562 1 88.69 155 GLY B O 1
ATOM 4047 N N . SER B 1 156 ? -19.641 -2.646 11.227 1 89.5 156 SER B N 1
ATOM 4048 C CA . SER B 1 156 ? -19.656 -2.295 12.648 1 89.5 156 SER B CA 1
ATOM 4049 C C . SER B 1 156 ? -18.266 -2.385 13.25 1 89.5 156 SER B C 1
ATOM 4051 O O . SER B 1 156 ? -17.453 -3.193 12.82 1 89.5 156 SER B O 1
ATOM 4053 N N . PRO B 1 157 ? -18.047 -1.507 14.227 1 94.06 157 PRO B N 1
ATOM 4054 C CA . PRO B 1 157 ? -16.75 -1.617 14.922 1 94.06 157 PRO B CA 1
ATOM 4055 C C . PRO B 1 157 ? -16.531 -3.006 15.516 1 94.06 157 PRO B C 1
ATOM 4057 O O . PRO B 1 157 ? -17.469 -3.635 16 1 94.06 157 PRO B O 1
ATOM 4060 N N . VAL B 1 158 ? -15.328 -3.488 15.461 1 97.94 158 VAL B N 1
ATOM 4061 C CA . VAL B 1 158 ? -15.016 -4.859 15.852 1 97.94 158 VAL B CA 1
ATOM 4062 C C . VAL B 1 158 ? -14.102 -4.852 17.078 1 97.94 158 VAL B C 1
ATOM 4064 O O . VAL B 1 158 ? -13.078 -4.164 17.094 1 97.94 158 VAL B O 1
ATOM 4067 N N . ASP B 1 159 ? -14.508 -5.484 18.141 1 98.5 159 ASP B N 1
ATOM 4068 C CA . ASP B 1 159 ? -13.641 -5.895 19.234 1 98.5 159 ASP B CA 1
ATOM 4069 C C . ASP B 1 159 ? -13.273 -7.375 19.125 1 98.5 159 ASP B C 1
ATOM 4071 O O . ASP B 1 159 ? -14.141 -8.219 18.859 1 98.5 159 ASP B O 1
ATOM 4075 N N . PHE B 1 160 ? -12.031 -7.668 19.203 1 98.62 160 PHE B N 1
ATOM 4076 C CA . PHE B 1 160 ? -11.562 -9.039 19.062 1 98.62 160 PHE B CA 1
ATOM 4077 C C . PHE B 1 160 ? -10.375 -9.305 19.969 1 98.62 160 PHE B C 1
ATOM 4079 O O . PHE B 1 160 ? -9.484 -8.461 20.094 1 98.62 160 PHE B O 1
ATOM 4086 N N . SER B 1 161 ? -10.383 -10.352 20.672 1 98.62 161 SER B N 1
ATOM 4087 C CA . SER B 1 161 ? -9.273 -10.828 21.5 1 98.62 161 SER B CA 1
ATOM 4088 C C . SER B 1 161 ? -9.008 -12.305 21.266 1 98.62 161 SER B C 1
ATOM 4090 O O . SER B 1 161 ? -9.766 -13.164 21.734 1 98.62 161 SER B O 1
ATOM 4092 N N . GLY B 1 162 ? -8.016 -12.586 20.469 1 98.44 162 GLY B N 1
ATOM 4093 C CA . GLY B 1 162 ? -7.633 -13.953 20.188 1 98.44 162 GLY B CA 1
ATOM 4094 C C . GLY B 1 162 ? -6.199 -14.273 20.562 1 98.44 162 GLY B C 1
ATOM 4095 O O . GLY B 1 162 ? -5.602 -13.57 21.375 1 98.44 162 GLY B O 1
ATOM 4096 N N . LYS B 1 163 ? -5.637 -15.32 20.078 1 98 163 LYS B N 1
ATOM 4097 C CA . LYS B 1 163 ? -4.27 -15.75 20.359 1 98 163 LYS B CA 1
ATOM 4098 C C . LYS B 1 163 ? -3.256 -14.82 19.688 1 98 163 LYS B C 1
ATOM 4100 O O . LYS B 1 163 ? -2.203 -14.531 20.25 1 98 163 LYS B O 1
ATOM 4105 N N . HIS B 1 164 ? -3.6 -14.344 18.484 1 97.94 164 HIS B N 1
ATOM 4106 C CA . HIS B 1 164 ? -2.615 -13.641 17.672 1 97.94 164 HIS B CA 1
ATOM 4107 C C . HIS B 1 164 ? -2.939 -12.156 17.562 1 97.94 164 HIS B C 1
ATOM 4109 O O . HIS B 1 164 ? -2.045 -11.328 17.359 1 97.94 164 HIS B O 1
ATOM 4115 N N . TYR B 1 165 ? -4.238 -11.82 17.703 1 98.31 165 TYR B N 1
ATOM 4116 C CA . TYR B 1 165 ? -4.617 -10.422 17.531 1 98.31 165 TYR B CA 1
ATOM 4117 C C . TYR B 1 165 ? -5.523 -9.953 18.656 1 98.31 165 TYR B C 1
ATOM 4119 O O . TYR B 1 165 ? -6.348 -10.719 19.156 1 98.31 165 TYR B O 1
ATOM 4127 N N . THR B 1 166 ? -5.336 -8.703 19.062 1 98.56 166 THR B N 1
ATOM 4128 C CA . THR B 1 166 ? -6.254 -7.941 19.906 1 98.56 166 THR B CA 1
ATOM 4129 C C . THR B 1 166 ? -6.512 -6.559 19.312 1 98.56 166 THR B C 1
ATOM 4131 O O . THR B 1 166 ? -5.574 -5.789 19.094 1 98.56 166 THR B O 1
ATOM 4134 N N . VAL B 1 167 ? -7.746 -6.297 18.984 1 98.38 167 VAL B N 1
ATOM 4135 C CA . VAL B 1 167 ? -8.141 -4.988 18.484 1 98.38 167 VAL B CA 1
ATOM 4136 C C . VAL B 1 167 ? -9.406 -4.516 19.188 1 98.38 167 VAL B C 1
ATOM 4138 O O . VAL B 1 167 ? -10.203 -5.328 19.656 1 98.38 167 VAL B O 1
ATOM 4141 N N . THR B 1 168 ? -9.547 -3.238 19.312 1 97.75 168 THR B N 1
ATOM 4142 C CA . THR B 1 168 ? -10.758 -2.609 19.812 1 97.75 168 THR B CA 1
ATOM 4143 C C . THR B 1 168 ? -11.234 -1.507 18.875 1 97.75 168 THR B C 1
ATOM 4145 O O . THR B 1 168 ? -10.422 -0.793 18.281 1 97.75 168 THR B O 1
ATOM 4148 N N . ASP B 1 169 ? -12.477 -1.411 18.656 1 96.62 169 ASP B N 1
ATOM 4149 C CA . ASP B 1 169 ? -13.102 -0.404 17.797 1 96.62 169 ASP B CA 1
ATOM 4150 C C . ASP B 1 169 ? -12.453 -0.385 16.406 1 96.62 169 ASP B C 1
ATOM 4152 O O . ASP B 1 169 ? -12.211 0.684 15.844 1 96.62 169 ASP B O 1
ATOM 4156 N N . ALA B 1 170 ? -12.094 -1.591 15.961 1 97.69 170 ALA B N 1
ATOM 4157 C CA . ALA B 1 170 ? -11.523 -1.696 14.617 1 97.69 170 ALA B CA 1
ATOM 4158 C C . ALA B 1 170 ? -12.578 -1.418 13.547 1 97.69 170 ALA B C 1
ATOM 4160 O O . ALA B 1 170 ? -13.664 -2 13.57 1 97.69 170 ALA B O 1
ATOM 4161 N N . ARG B 1 171 ? -12.227 -0.525 12.633 1 95.81 171 ARG B N 1
ATOM 4162 C CA . ARG B 1 171 ? -13.195 -0.104 11.625 1 95.81 171 ARG B CA 1
ATOM 4163 C C . ARG B 1 171 ? -12.492 0.53 10.422 1 95.81 171 ARG B C 1
ATOM 4165 O O . ARG B 1 171 ? -11.305 0.856 10.492 1 95.81 171 ARG B O 1
ATOM 4172 N N . VAL B 1 172 ? -13.219 0.59 9.391 1 94.81 172 VAL B N 1
ATOM 4173 C CA . VAL B 1 172 ? -12.844 1.393 8.234 1 94.81 172 VAL B CA 1
ATOM 4174 C C . VAL B 1 172 ? -13.844 2.525 8.039 1 94.81 172 VAL B C 1
ATOM 4176 O O . VAL B 1 172 ? -14.953 2.484 8.586 1 94.81 172 VAL B O 1
ATOM 4179 N N . SER B 1 173 ? -13.461 3.555 7.34 1 91.25 173 SER B N 1
ATOM 4180 C CA . SER B 1 173 ? -14.352 4.688 7.109 1 91.25 173 SER B CA 1
ATOM 4181 C C . SER B 1 173 ? -15.633 4.246 6.406 1 91.25 173 SER B C 1
ATOM 4183 O O . SER B 1 173 ? -16.719 4.711 6.742 1 91.25 173 SER B O 1
ATOM 4185 N N . GLU B 1 174 ? -15.469 3.426 5.445 1 92.19 174 GLU B N 1
ATOM 4186 C CA . GLU B 1 174 ? -16.578 2.838 4.695 1 92.19 174 GLU B CA 1
ATOM 4187 C C . GLU B 1 174 ? -16.219 1.437 4.203 1 92.19 174 GLU B C 1
ATOM 4189 O O . GLU B 1 174 ? -15.148 1.225 3.629 1 92.19 174 GLU B O 1
ATOM 4194 N N . PRO B 1 175 ? -17.125 0.536 4.395 1 95.06 175 PRO B N 1
ATOM 4195 C CA . PRO B 1 175 ? -16.859 -0.807 3.873 1 95.06 175 PRO B CA 1
ATOM 4196 C C . PRO B 1 175 ? -16.688 -0.83 2.355 1 95.06 175 PRO B C 1
ATOM 4198 O O . PRO B 1 175 ? -17.297 -0.013 1.653 1 95.06 175 PRO B O 1
ATOM 4201 N N . PRO B 1 176 ? -15.883 -1.75 1.918 1 97 176 PRO B N 1
ATOM 4202 C CA . PRO B 1 176 ? -15.781 -1.884 0.463 1 97 176 PRO B CA 1
ATOM 4203 C C . PRO B 1 176 ? -17.047 -2.441 -0.168 1 97 176 PRO B C 1
ATOM 4205 O O . PRO B 1 176 ? -17.75 -3.25 0.451 1 97 176 PRO B O 1
ATOM 4208 N N . SER B 1 177 ? -17.344 -1.97 -1.358 1 95.19 177 SER B N 1
ATOM 4209 C CA . SER B 1 177 ? -18.453 -2.475 -2.152 1 95.19 177 SER B CA 1
ATOM 4210 C C . SER B 1 177 ? -18.094 -2.551 -3.631 1 95.19 177 SER B C 1
ATOM 4212 O O . SER B 1 177 ? -17.672 -1.558 -4.223 1 95.19 177 SER B O 1
ATOM 4214 N N . PRO B 1 178 ? -18.375 -3.693 -4.246 1 96.62 178 PRO B N 1
ATOM 4215 C CA . PRO B 1 178 ? -18.656 -4.988 -3.631 1 96.62 178 PRO B CA 1
ATOM 4216 C C . PRO B 1 178 ? -17.531 -5.48 -2.729 1 96.62 178 PRO B C 1
ATOM 4218 O O . PRO B 1 178 ? -16.422 -4.949 -2.781 1 96.62 178 PRO B O 1
ATOM 4221 N N . LEU B 1 179 ? -17.75 -6.418 -1.878 1 97.12 179 LEU B N 1
ATOM 4222 C CA . LEU B 1 179 ? -16.703 -7.027 -1.071 1 97.12 179 LEU B CA 1
ATOM 4223 C C . LEU B 1 179 ? -15.68 -7.734 -1.956 1 97.12 179 LEU B C 1
ATOM 4225 O O . LEU B 1 179 ? -16.047 -8.477 -2.865 1 97.12 179 LEU B O 1
ATOM 4229 N N . PRO B 1 180 ? -14.438 -7.434 -1.718 1 97.5 180 PRO B N 1
ATOM 4230 C CA . PRO B 1 180 ? -13.445 -8.195 -2.479 1 97.5 180 PRO B CA 1
ATOM 4231 C C . PRO B 1 180 ? -13.516 -9.695 -2.203 1 97.5 180 PRO B C 1
ATOM 4233 O O . PRO B 1 180 ? -13.711 -10.109 -1.058 1 97.5 180 PRO B O 1
ATOM 4236 N N . GLU B 1 181 ? -13.422 -10.445 -3.217 1 97.94 181 GLU B N 1
ATOM 4237 C CA . GLU B 1 181 ? -13.375 -11.898 -3.025 1 97.94 181 GLU B CA 1
ATOM 4238 C C . GLU B 1 181 ? -12.016 -12.336 -2.498 1 97.94 181 GLU B C 1
ATOM 4240 O O . GLU B 1 181 ? -10.992 -11.719 -2.803 1 97.94 181 GLU B O 1
ATOM 4245 N N . LEU B 1 182 ? -12.047 -13.367 -1.724 1 98.38 182 LEU B N 1
ATOM 4246 C CA . LEU B 1 182 ? -10.844 -13.891 -1.08 1 98.38 182 LEU B CA 1
ATOM 4247 C C . LEU B 1 182 ? -10.398 -15.195 -1.739 1 98.38 182 LEU B C 1
ATOM 4249 O O . LEU B 1 182 ? -11.18 -16.141 -1.839 1 98.38 182 LEU B O 1
ATOM 4253 N N . TYR B 1 183 ? -9.188 -15.188 -2.23 1 98.5 183 TYR B N 1
ATOM 4254 C CA . TYR B 1 183 ? -8.5 -16.359 -2.777 1 98.5 183 TYR B CA 1
ATOM 4255 C C . TYR B 1 183 ? -7.469 -16.891 -1.796 1 98.5 183 TYR B C 1
ATOM 4257 O O . TYR B 1 183 ? -6.906 -16.141 -1 1 98.5 183 TYR B O 1
ATOM 4265 N N . PHE B 1 184 ? -7.242 -18.125 -1.785 1 96.06 184 PHE B N 1
ATOM 4266 C CA . PHE B 1 184 ? -6.336 -18.75 -0.83 1 96.06 184 PHE B CA 1
ATOM 4267 C C . PHE B 1 184 ? -5.816 -20.078 -1.367 1 96.06 184 PHE B C 1
ATOM 4269 O O . PHE B 1 184 ? -6.543 -20.812 -2.035 1 96.06 184 PHE B O 1
ATOM 4276 N N . GLY B 1 185 ? -4.602 -20.156 -1.074 1 89.75 185 GLY B N 1
ATOM 4277 C CA . GLY B 1 185 ? -3.982 -21.438 -1.364 1 89.75 185 GLY B CA 1
ATOM 4278 C C . GLY B 1 185 ? -3.328 -22.078 -0.152 1 89.75 185 GLY B C 1
ATOM 4279 O O . GLY B 1 185 ? -3.137 -21.422 0.873 1 89.75 185 GLY B O 1
ATOM 4280 N N . GLY B 1 186 ? -3.145 -23.297 -0.001 1 86.25 186 GLY B N 1
ATOM 4281 C CA . GLY B 1 186 ? -2.514 -24.109 1.025 1 86.25 186 GLY B CA 1
ATOM 4282 C C . GLY B 1 186 ? -2.963 -25.547 0.999 1 86.25 186 GLY B C 1
ATOM 4283 O O . GLY B 1 186 ? -4.156 -25.828 0.878 1 86.25 186 GLY B O 1
ATOM 4284 N N . SER B 1 187 ? -1.972 -26.344 1.023 1 85.44 187 SER B N 1
ATOM 4285 C CA . SER B 1 187 ? -2.293 -27.766 0.864 1 85.44 187 SER B CA 1
ATOM 4286 C C . SER B 1 187 ? -2.053 -28.531 2.158 1 85.44 187 SER B C 1
ATOM 4288 O O . SER B 1 187 ? -2.297 -29.734 2.223 1 85.44 187 SER B O 1
ATOM 4290 N N . SER B 1 188 ? -1.633 -27.828 3.178 1 88.5 188 SER B N 1
ATOM 4291 C CA . SER B 1 188 ? -1.369 -28.5 4.445 1 88.5 188 SER B CA 1
ATOM 4292 C C . SER B 1 188 ? -2.656 -28.719 5.23 1 88.5 188 SER B C 1
ATOM 4294 O O . SER B 1 188 ? -3.656 -28.031 5.004 1 88.5 188 SER B O 1
ATOM 4296 N N . PRO B 1 189 ? -2.607 -29.641 6.164 1 90.19 189 PRO B N 1
ATOM 4297 C CA . PRO B 1 189 ? -3.783 -29.891 7.004 1 90.19 189 PRO B CA 1
ATOM 4298 C C . PRO B 1 189 ? -4.227 -28.641 7.77 1 90.19 189 PRO B C 1
ATOM 4300 O O . PRO B 1 189 ? -5.426 -28.438 7.988 1 90.19 189 PRO B O 1
ATOM 4303 N N . ALA B 1 190 ? -3.301 -27.844 8.148 1 91.88 190 ALA B N 1
ATOM 4304 C CA . ALA B 1 190 ? -3.611 -26.625 8.898 1 91.88 190 ALA B CA 1
ATOM 4305 C C . ALA B 1 190 ? -4.297 -25.594 8.008 1 91.88 190 ALA B C 1
ATOM 4307 O O . ALA B 1 190 ? -5.059 -24.75 8.492 1 91.88 190 ALA B O 1
ATOM 4308 N N . 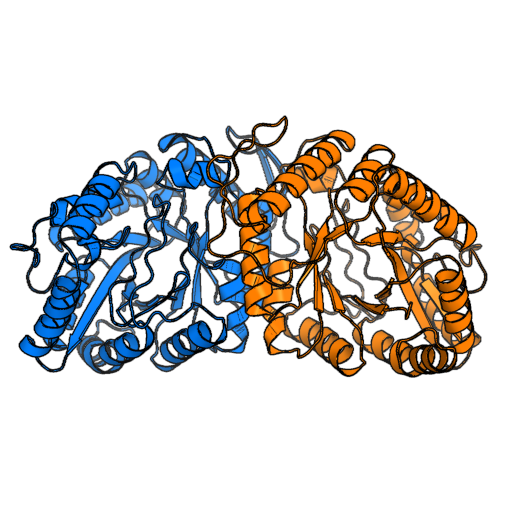ALA B 1 191 ? -4.121 -25.672 6.711 1 93.69 191 ALA B N 1
ATOM 4309 C CA . ALA B 1 191 ? -4.594 -24.672 5.762 1 93.69 191 ALA B CA 1
ATOM 4310 C C . ALA B 1 191 ? -6.027 -24.953 5.332 1 93.69 191 ALA B C 1
ATOM 4312 O O . ALA B 1 191 ? -6.809 -24.031 5.098 1 93.69 191 ALA B O 1
ATOM 4313 N N . LEU B 1 192 ? -6.391 -26.203 5.203 1 94.12 192 LEU B N 1
ATOM 4314 C CA . LEU B 1 192 ? -7.633 -26.609 4.555 1 94.12 192 LEU B CA 1
ATOM 4315 C C . LEU B 1 192 ? -8.844 -26.094 5.324 1 94.12 192 LEU B C 1
ATOM 4317 O O . LEU B 1 192 ? -9.773 -25.547 4.73 1 94.12 192 LEU B O 1
ATOM 4321 N N . PRO B 1 193 ? -8.805 -26.172 6.672 1 94.31 193 PRO B N 1
ATOM 4322 C CA . PRO B 1 193 ? -9.953 -25.625 7.398 1 94.31 193 PRO B CA 1
ATOM 4323 C C . PRO B 1 193 ? -10.102 -24.109 7.203 1 94.31 193 PRO B C 1
ATOM 4325 O O . PRO B 1 193 ? -11.219 -23.594 7.184 1 94.31 193 PRO B O 1
ATOM 4328 N N . ILE B 1 194 ? -9.016 -23.422 7.078 1 95 194 ILE B N 1
ATOM 4329 C CA . ILE B 1 194 ? -9.055 -21.984 6.859 1 95 194 ILE B CA 1
ATOM 4330 C C . ILE B 1 194 ? -9.719 -21.688 5.516 1 95 194 ILE B C 1
ATOM 4332 O O . ILE B 1 194 ? -10.578 -20.797 5.422 1 95 194 ILE B O 1
ATOM 4336 N N . ALA B 1 195 ? -9.312 -22.391 4.523 1 95.44 195 ALA B N 1
ATOM 4337 C CA . ALA B 1 195 ? -9.93 -22.25 3.207 1 95.44 195 ALA B CA 1
ATOM 4338 C C . ALA B 1 195 ? -11.438 -22.484 3.281 1 95.44 195 ALA B C 1
ATOM 4340 O O . ALA B 1 195 ? -12.227 -21.672 2.795 1 95.44 195 ALA B O 1
ATOM 4341 N N . ALA B 1 196 ? -11.812 -23.531 3.918 1 96.06 196 ALA B N 1
ATOM 4342 C CA . ALA B 1 196 ? -13.211 -23.922 4.008 1 96.06 196 ALA B CA 1
ATOM 4343 C C . ALA B 1 196 ? -14.039 -22.875 4.75 1 96.06 196 ALA B C 1
ATOM 4345 O O . ALA B 1 196 ? -15.195 -22.641 4.41 1 96.06 196 ALA B O 1
ATOM 4346 N N . ASP B 1 197 ? -13.398 -22.188 5.664 1 95.75 197 ASP B N 1
ATOM 4347 C CA . ASP B 1 197 ? -14.125 -21.297 6.559 1 95.75 197 ASP B CA 1
ATOM 4348 C C . ASP B 1 197 ? -14.203 -19.891 5.973 1 95.75 197 ASP B C 1
ATOM 4350 O O . ASP B 1 197 ? -15.156 -19.156 6.242 1 95.75 197 ASP B O 1
ATOM 4354 N N . HIS B 1 198 ? -13.227 -19.484 5.137 1 95.44 198 HIS B N 1
ATOM 4355 C CA . HIS B 1 198 ? -13.094 -18.047 5.004 1 95.44 198 HIS B CA 1
ATOM 4356 C C . HIS B 1 198 ? -13.055 -17.625 3.541 1 95.44 198 HIS B C 1
ATOM 4358 O O . HIS B 1 198 ? -13.336 -16.469 3.215 1 95.44 198 HIS B O 1
ATOM 4364 N N . VAL B 1 199 ? -12.695 -18.453 2.6 1 95.94 199 VAL B N 1
ATOM 4365 C CA . VAL B 1 199 ? -12.32 -17.891 1.307 1 95.94 199 VAL B CA 1
ATOM 4366 C C . VAL B 1 199 ? -13.383 -18.234 0.266 1 95.94 199 VAL B C 1
ATOM 4368 O O . VAL B 1 199 ? -14.25 -19.078 0.507 1 95.94 199 VAL B O 1
ATOM 4371 N N . ASP B 1 200 ? -13.359 -17.562 -0.816 1 97.69 200 ASP B N 1
ATOM 4372 C CA . ASP B 1 200 ? -14.305 -17.734 -1.91 1 97.69 200 ASP B CA 1
ATOM 4373 C C . ASP B 1 200 ? -13.766 -18.703 -2.963 1 97.69 200 ASP B C 1
ATOM 4375 O O . ASP B 1 200 ? -14.523 -19.453 -3.57 1 97.69 200 ASP B O 1
ATOM 4379 N N . VAL B 1 201 ? -12.477 -18.656 -3.137 1 98.31 201 VAL B N 1
ATOM 4380 C CA . VAL B 1 201 ? -11.836 -19.469 -4.16 1 98.31 201 VAL B CA 1
ATOM 4381 C C . VAL B 1 201 ? -10.594 -20.156 -3.578 1 98.31 201 VAL B C 1
ATOM 4383 O O . VAL B 1 201 ? -9.727 -19.484 -3.01 1 98.31 201 VAL B O 1
ATOM 4386 N N . TYR B 1 202 ? -10.531 -21.422 -3.684 1 98 202 TYR B N 1
ATOM 4387 C CA . TYR B 1 202 ? -9.344 -22.188 -3.324 1 98 202 TYR B CA 1
ATOM 4388 C C . TYR B 1 202 ? -8.461 -22.422 -4.547 1 98 202 TYR B C 1
ATOM 4390 O O . TYR B 1 202 ? -8.945 -22.891 -5.578 1 98 202 TYR B O 1
ATOM 4398 N N . LEU B 1 203 ? -7.211 -22.109 -4.395 1 97.5 203 LEU B N 1
ATOM 4399 C CA . LEU B 1 203 ? -6.266 -22.234 -5.5 1 97.5 203 LEU B CA 1
ATOM 4400 C C . LEU B 1 203 ? -5.289 -23.375 -5.246 1 97.5 203 LEU B C 1
ATOM 4402 O O . LEU B 1 203 ? -4.848 -23.578 -4.109 1 97.5 203 LEU B O 1
ATOM 4406 N N . THR B 1 204 ? -4.879 -24.031 -6.27 1 95.94 204 THR B N 1
ATOM 4407 C CA . THR B 1 204 ? -3.789 -25 -6.211 1 95.94 204 THR B CA 1
ATOM 4408 C C . THR B 1 204 ? -2.854 -24.844 -7.406 1 95.94 204 THR B C 1
ATOM 4410 O O . THR B 1 204 ? -3.18 -24.141 -8.367 1 95.94 204 THR B O 1
ATOM 4413 N N . TRP B 1 205 ? -1.674 -25.438 -7.305 1 96.25 205 TRP B N 1
ATOM 4414 C CA . TRP B 1 205 ? -0.743 -25.453 -8.43 1 96.25 205 TRP B CA 1
ATOM 4415 C C . TRP B 1 205 ? -0.98 -26.672 -9.32 1 96.25 205 TRP B C 1
ATOM 4417 O O . TRP B 1 205 ? -1.661 -27.609 -8.922 1 96.25 205 TRP B O 1
ATOM 4427 N N . GLY B 1 206 ? -0.467 -26.562 -10.453 1 96.19 206 GLY B N 1
ATOM 4428 C CA . GLY B 1 206 ? -0.755 -27.578 -11.453 1 96.19 206 GLY B CA 1
ATOM 4429 C C . GLY B 1 206 ? -0.148 -28.922 -11.125 1 96.19 206 GLY B C 1
ATOM 4430 O O . GLY B 1 206 ? 1.065 -29.031 -10.938 1 96.19 206 GLY B O 1
ATOM 4431 N N . GLU B 1 207 ? -0.957 -29.938 -11.016 1 97.25 207 GLU B N 1
ATOM 4432 C CA . GLU B 1 207 ? -0.643 -31.359 -10.922 1 97.25 207 GLU B CA 1
ATOM 4433 C C . GLU B 1 207 ? -1.457 -32.188 -11.922 1 97.25 207 GLU B C 1
ATOM 4435 O O . GLU B 1 207 ? -2.383 -31.656 -12.547 1 97.25 207 GLU B O 1
ATOM 4440 N N . PRO B 1 208 ? -0.994 -33.406 -12.141 1 97.94 208 PRO B N 1
ATOM 4441 C CA . PRO B 1 208 ? -1.866 -34.219 -13.016 1 97.94 208 PRO B CA 1
ATOM 4442 C C . PRO B 1 208 ? -3.336 -34.125 -12.602 1 97.94 208 PRO B C 1
ATOM 4444 O O . PRO B 1 208 ? -3.646 -34.094 -11.414 1 97.94 208 PRO B O 1
ATOM 4447 N N . PRO B 1 209 ? -4.262 -34.094 -13.594 1 98.12 209 PRO B N 1
ATOM 4448 C CA . PRO B 1 209 ? -5.668 -33.75 -13.336 1 98.12 209 PRO B CA 1
ATOM 4449 C C . PRO B 1 209 ? -6.266 -34.594 -12.203 1 98.12 209 PRO B C 1
ATOM 4451 O O . PRO B 1 209 ? -6.969 -34.031 -11.344 1 98.12 209 PRO B O 1
ATOM 4454 N N . ALA B 1 210 ? -5.957 -35.812 -12.078 1 97.25 210 ALA B N 1
ATOM 4455 C CA . ALA B 1 210 ? -6.531 -36.656 -11.031 1 97.25 210 ALA B CA 1
ATOM 4456 C C . ALA B 1 210 ? -6.043 -36.25 -9.656 1 97.25 210 ALA B C 1
ATOM 4458 O O . ALA B 1 210 ? -6.812 -36.219 -8.695 1 97.25 210 ALA B O 1
ATOM 4459 N N . ALA B 1 211 ? -4.762 -35.969 -9.578 1 96.25 211 ALA B N 1
ATOM 4460 C CA . ALA B 1 211 ? -4.184 -35.5 -8.32 1 96.25 211 ALA B CA 1
ATOM 4461 C C . ALA B 1 211 ? -4.758 -34.156 -7.906 1 96.25 211 ALA B C 1
ATOM 4463 O O . ALA B 1 211 ? -5.078 -33.938 -6.738 1 96.25 211 ALA B O 1
ATOM 4464 N N . ALA B 1 212 ? -4.867 -33.281 -8.859 1 96.69 212 ALA B N 1
ATOM 4465 C CA . ALA B 1 212 ? -5.445 -31.953 -8.594 1 96.69 212 ALA B CA 1
ATOM 4466 C C . ALA B 1 212 ? -6.902 -32.062 -8.156 1 96.69 212 ALA B C 1
ATOM 4468 O O . ALA B 1 212 ? -7.34 -31.391 -7.23 1 96.69 212 ALA B O 1
ATOM 4469 N N . ALA B 1 213 ? -7.621 -32.938 -8.797 1 97.25 213 ALA B N 1
ATOM 4470 C CA . ALA B 1 213 ? -9.031 -33.156 -8.484 1 97.25 213 ALA B CA 1
ATOM 4471 C C . ALA B 1 213 ? -9.203 -33.656 -7.051 1 97.25 213 ALA B C 1
ATOM 4473 O O . ALA B 1 213 ? -10.133 -33.25 -6.352 1 97.25 213 ALA B O 1
ATOM 4474 N N . ALA B 1 214 ? -8.352 -34.562 -6.652 1 96.06 214 ALA B N 1
ATOM 4475 C CA . ALA B 1 214 ? -8.422 -35.094 -5.301 1 96.06 214 ALA B CA 1
ATOM 4476 C C . ALA B 1 214 ? -8.25 -34 -4.25 1 96.06 214 ALA B C 1
ATOM 4478 O O . ALA B 1 214 ? -8.906 -34.031 -3.211 1 96.06 214 ALA B O 1
ATOM 4479 N N . LYS B 1 215 ? -7.422 -33.094 -4.516 1 93.75 215 LYS B N 1
ATOM 4480 C CA . LYS B 1 215 ? -7.16 -32 -3.584 1 93.75 215 LYS B CA 1
ATOM 4481 C C . LYS B 1 215 ? -8.391 -31.125 -3.412 1 93.75 215 LYS B C 1
ATOM 4483 O O . LYS B 1 215 ? -8.766 -30.781 -2.287 1 93.75 215 LYS B O 1
ATOM 4488 N N . ILE B 1 216 ? -9.008 -30.75 -4.52 1 95.88 216 ILE B N 1
ATOM 4489 C CA . ILE B 1 216 ? -10.117 -29.812 -4.391 1 95.88 216 ILE B CA 1
ATOM 4490 C C . ILE B 1 216 ? -11.344 -30.531 -3.842 1 95.88 216 ILE B C 1
ATOM 4492 O O . ILE B 1 216 ? -12.195 -29.922 -3.188 1 95.88 216 ILE B O 1
ATOM 4496 N N . GLU B 1 217 ? -11.43 -31.859 -4.051 1 96.56 217 GLU B N 1
ATOM 4497 C CA . GLU B 1 217 ? -12.531 -32.625 -3.467 1 96.56 217 GLU B CA 1
ATOM 4498 C C . GLU B 1 217 ? -12.453 -32.625 -1.944 1 96.56 217 GLU B C 1
ATOM 4500 O O . GLU B 1 217 ? -13.477 -32.594 -1.262 1 96.56 217 GLU B O 1
ATOM 4505 N N . ALA B 1 218 ? -11.25 -32.75 -1.444 1 95.19 218 ALA B N 1
ATOM 4506 C CA . ALA B 1 218 ? -11.062 -32.719 0.003 1 95.19 218 ALA B CA 1
ATOM 4507 C C . ALA B 1 218 ? -11.531 -31.375 0.57 1 95.19 218 ALA B C 1
ATOM 4509 O O . ALA B 1 218 ? -12.211 -31.328 1.601 1 95.19 218 ALA B O 1
ATOM 4510 N N . VAL B 1 219 ? -11.188 -30.281 -0.084 1 96.12 219 VAL B N 1
ATOM 4511 C CA . VAL B 1 219 ? -11.578 -28.953 0.356 1 96.12 219 VAL B CA 1
ATOM 4512 C C . VAL B 1 219 ? -13.086 -28.781 0.203 1 96.12 219 VAL B C 1
ATOM 4514 O O . VAL B 1 219 ? -13.742 -28.203 1.074 1 96.12 219 VAL B O 1
ATOM 4517 N N . ARG B 1 220 ? -13.625 -29.234 -0.906 1 97.06 220 ARG B N 1
ATOM 4518 C CA . ARG B 1 220 ? -15.062 -29.172 -1.169 1 97.06 220 ARG B CA 1
ATOM 4519 C C . ARG B 1 220 ? -15.852 -29.844 -0.057 1 97.06 220 ARG B C 1
ATOM 4521 O O . ARG B 1 220 ? -16.859 -29.312 0.409 1 97.06 220 ARG B O 1
ATOM 4528 N N . ALA B 1 221 ? -15.398 -31 0.333 1 97.31 221 ALA B N 1
ATOM 4529 C CA . ALA B 1 221 ? -16.078 -31.75 1.387 1 97.31 221 ALA B CA 1
ATOM 4530 C C . ALA B 1 221 ? -16.047 -30.984 2.709 1 97.31 221 ALA B C 1
ATOM 4532 O O . ALA B 1 221 ? -17.062 -30.922 3.412 1 97.31 221 ALA B O 1
ATOM 4533 N N . LEU B 1 222 ? -14.914 -30.469 3.041 1 96.81 222 LEU B N 1
ATOM 4534 C CA . LEU B 1 222 ? -14.766 -29.703 4.277 1 96.81 222 LEU B CA 1
ATOM 4535 C C . LEU B 1 222 ? -15.672 -28.469 4.266 1 96.81 222 LEU B C 1
ATOM 4537 O O . LEU B 1 222 ? -16.281 -28.141 5.285 1 96.81 222 LEU B O 1
ATOM 4541 N N . ALA B 1 223 ? -15.727 -27.781 3.129 1 97.56 223 ALA B N 1
ATOM 4542 C CA . ALA B 1 223 ? -16.578 -26.594 2.99 1 97.56 223 ALA B CA 1
ATOM 4543 C C . ALA B 1 223 ? -18.047 -26.969 3.123 1 97.56 223 ALA B C 1
ATOM 4545 O O . ALA B 1 223 ? -18.812 -26.25 3.766 1 97.56 223 ALA B O 1
ATOM 4546 N N . LYS B 1 224 ? -18.422 -28.062 2.521 1 97.5 224 LYS B N 1
ATOM 4547 C CA . LYS B 1 224 ? -19.812 -28.516 2.588 1 97.5 224 LYS B CA 1
ATOM 4548 C C . LYS B 1 224 ? -20.234 -28.766 4.031 1 97.5 224 LYS B C 1
ATOM 4550 O O . LYS B 1 224 ? -21.375 -28.453 4.406 1 97.5 224 LYS B O 1
ATOM 4555 N N . GLU B 1 225 ? -19.359 -29.297 4.809 1 97.69 225 GLU B N 1
ATOM 4556 C CA . GLU B 1 225 ? -19.641 -29.531 6.223 1 97.69 225 GLU B CA 1
ATOM 4557 C C . GLU B 1 225 ? -19.969 -28.219 6.934 1 97.69 225 GLU B C 1
ATOM 4559 O O . GLU B 1 225 ? -20.672 -28.219 7.945 1 97.69 225 GLU B O 1
ATOM 4564 N N . ARG B 1 226 ? -19.484 -27.156 6.391 1 95.69 226 ARG B N 1
ATOM 4565 C CA . ARG B 1 226 ? -19.672 -25.844 6.988 1 95.69 226 ARG B CA 1
ATOM 4566 C C . ARG B 1 226 ? -20.812 -25.078 6.301 1 95.69 226 ARG B C 1
ATOM 4568 O O . ARG B 1 226 ? -21.047 -23.906 6.586 1 95.69 226 ARG B O 1
ATOM 4575 N N . GLY B 1 227 ? -21.438 -25.672 5.281 1 97.62 227 GLY B N 1
ATOM 4576 C CA . GLY B 1 227 ? -22.516 -25.047 4.543 1 97.62 227 GLY B CA 1
ATOM 4577 C C . GLY B 1 227 ? -22.047 -24.031 3.518 1 97.62 227 GLY B C 1
ATOM 4578 O O . GLY B 1 227 ? -22.781 -23.109 3.172 1 97.62 227 GLY B O 1
ATOM 4579 N N . ARG B 1 228 ? -20.812 -24.188 3.105 1 97.5 228 ARG B N 1
ATOM 4580 C CA . ARG B 1 228 ? -20.234 -23.234 2.158 1 97.5 228 ARG B CA 1
ATOM 4581 C C . ARG B 1 228 ? -19.906 -23.922 0.83 1 97.5 228 ARG B C 1
ATOM 4583 O O . ARG B 1 228 ? -19.688 -25.125 0.783 1 97.5 228 ARG B O 1
ATOM 4590 N N . THR B 1 229 ? -20 -23.141 -0.24 1 97.06 229 THR B N 1
ATOM 4591 C CA . THR B 1 229 ? -19.578 -23.547 -1.573 1 97.06 229 THR B CA 1
ATOM 4592 C C . THR B 1 229 ? -18.422 -22.688 -2.076 1 97.06 229 THR B C 1
ATOM 4594 O O . THR B 1 229 ? -18.516 -21.453 -2.061 1 97.06 229 THR B O 1
ATOM 4597 N N . LEU B 1 230 ? -17.375 -23.297 -2.426 1 97.38 230 LEU B N 1
ATOM 4598 C CA . LEU B 1 230 ? -16.203 -22.594 -2.934 1 97.38 230 LEU B CA 1
ATOM 4599 C C . LEU B 1 230 ? -16.047 -22.812 -4.438 1 97.38 230 LEU B C 1
ATOM 4601 O O . LEU B 1 230 ? -16.531 -23.812 -4.977 1 97.38 230 LEU B O 1
ATOM 4605 N N . ARG B 1 231 ? -15.453 -21.906 -5.039 1 98.12 231 ARG B N 1
ATOM 4606 C CA . ARG B 1 231 ? -14.922 -22.125 -6.379 1 98.12 231 ARG B CA 1
ATOM 4607 C C . ARG B 1 231 ? -13.461 -22.562 -6.324 1 98.12 231 ARG B C 1
ATOM 4609 O O . ARG B 1 231 ? -12.797 -22.391 -5.297 1 98.12 231 ARG B O 1
ATOM 4616 N N . PHE B 1 232 ? -12.984 -23.109 -7.355 1 98.25 232 PHE B N 1
ATOM 4617 C CA . PHE B 1 232 ? -11.648 -23.672 -7.359 1 98.25 232 PHE B CA 1
ATOM 4618 C C . PHE B 1 232 ? -10.852 -23.188 -8.562 1 98.25 232 PHE B C 1
ATOM 4620 O O . PHE B 1 232 ? -11.383 -23.062 -9.664 1 98.25 232 PHE B O 1
ATOM 4627 N N . GLY B 1 233 ? -9.617 -22.844 -8.305 1 98.25 233 GLY B N 1
ATOM 4628 C CA . GLY B 1 233 ? -8.727 -22.391 -9.359 1 98.25 233 GLY B CA 1
ATOM 4629 C C . GLY B 1 233 ? -7.406 -23.141 -9.383 1 98.25 233 GLY B C 1
ATOM 4630 O O . GLY B 1 233 ? -7.062 -23.828 -8.43 1 98.25 233 GLY B O 1
ATOM 4631 N N . ILE B 1 234 ? -6.676 -23 -10.492 1 98.19 234 ILE B N 1
ATOM 4632 C CA . ILE B 1 234 ? -5.395 -23.672 -10.672 1 98.19 234 ILE B CA 1
ATOM 4633 C C . ILE B 1 234 ? -4.398 -22.719 -11.328 1 98.19 234 ILE B C 1
ATOM 4635 O O . ILE B 1 234 ? -4.758 -21.953 -12.227 1 98.19 234 ILE B O 1
ATOM 4639 N N . ARG B 1 235 ? -3.223 -22.625 -10.797 1 98.25 235 ARG B N 1
ATOM 4640 C CA . ARG B 1 235 ? -2.131 -21.797 -11.305 1 98.25 235 ARG B CA 1
ATOM 4641 C C . ARG B 1 235 ? -1.166 -22.625 -12.148 1 98.25 235 ARG B C 1
ATOM 4643 O O . ARG B 1 235 ? -0.643 -23.641 -11.688 1 98.25 235 ARG B O 1
ATOM 4650 N N . LEU B 1 236 ? -0.984 -22.234 -13.414 1 98.12 236 LEU B N 1
ATOM 4651 C CA . LEU B 1 236 ? -0.113 -22.922 -14.367 1 98.12 236 LEU B CA 1
ATOM 4652 C C . LEU B 1 236 ? 0.58 -21.922 -15.289 1 98.12 236 LEU B C 1
ATOM 4654 O O . LEU B 1 236 ? 0.069 -20.828 -15.516 1 98.12 236 LEU B O 1
ATOM 4658 N N . HIS B 1 237 ? 1.696 -22.344 -15.781 1 98.31 237 HIS B N 1
ATOM 4659 C CA . HIS B 1 237 ? 2.238 -21.688 -16.969 1 98.31 237 HIS B CA 1
ATOM 4660 C C . HIS B 1 237 ? 1.631 -22.266 -18.234 1 98.31 237 HIS B C 1
ATOM 4662 O O . HIS B 1 237 ? 0.952 -23.297 -18.188 1 98.31 237 HIS B O 1
ATOM 4668 N N . THR B 1 238 ? 1.81 -21.547 -19.328 1 98.75 238 THR B N 1
ATOM 4669 C CA . THR B 1 238 ? 1.335 -22.078 -20.594 1 98.75 238 THR B CA 1
ATOM 4670 C C . THR B 1 238 ? 2.342 -21.797 -21.703 1 98.75 238 THR B C 1
ATOM 4672 O O . THR B 1 238 ? 2.971 -20.734 -21.719 1 98.75 238 THR B O 1
ATOM 4675 N N . ILE B 1 239 ? 2.613 -22.734 -22.531 1 98.81 239 ILE B N 1
ATOM 4676 C CA . ILE B 1 239 ? 3.35 -22.656 -23.781 1 98.81 239 ILE B CA 1
ATOM 4677 C C . ILE B 1 239 ? 2.529 -23.312 -24.891 1 98.81 239 ILE B C 1
ATOM 4679 O O . ILE B 1 239 ? 2.631 -24.516 -25.125 1 98.81 239 ILE B O 1
ATOM 4683 N N . SER B 1 240 ? 1.748 -22.531 -25.594 1 98.81 240 SER B N 1
ATOM 4684 C CA . SER B 1 240 ? 0.949 -23.047 -26.703 1 98.81 240 SER B CA 1
ATOM 4685 C C . SER B 1 240 ? 1.4 -22.438 -28.031 1 98.81 240 SER B C 1
ATOM 4687 O O . SER B 1 240 ? 1.869 -21.297 -28.062 1 98.81 240 SER B O 1
ATOM 4689 N N . ARG B 1 241 ? 1.355 -23.219 -29.047 1 98.88 241 ARG B N 1
ATOM 4690 C CA . ARG B 1 241 ? 1.697 -22.812 -30.406 1 98.88 241 ARG B CA 1
ATOM 4691 C C . ARG B 1 241 ? 0.742 -23.422 -31.422 1 98.88 241 ARG B C 1
ATOM 4693 O O . ARG B 1 241 ? -0.154 -24.188 -31.062 1 98.88 241 ARG B O 1
ATOM 4700 N N . ASP B 1 242 ? 1.009 -23.078 -32.719 1 98.69 242 ASP B N 1
ATOM 4701 C CA . ASP B 1 242 ? 0.185 -23.609 -33.781 1 98.69 242 ASP B CA 1
ATOM 4702 C C . ASP B 1 242 ? 0.334 -25.125 -33.906 1 98.69 242 ASP B C 1
ATOM 4704 O O . ASP B 1 242 ? -0.613 -25.828 -34.281 1 98.69 242 ASP B O 1
ATOM 4708 N N . THR B 1 243 ? 1.543 -25.625 -33.531 1 98.81 243 THR B N 1
ATOM 4709 C CA . THR B 1 243 ? 1.78 -27.062 -33.562 1 98.81 243 THR B CA 1
ATOM 4710 C C . THR B 1 243 ? 2.391 -27.531 -32.25 1 98.81 243 THR B C 1
ATOM 4712 O O . THR B 1 243 ? 3.043 -26.766 -31.547 1 98.81 243 THR B O 1
ATOM 4715 N N . SER B 1 244 ? 2.143 -28.797 -32.031 1 98.69 244 SER B N 1
ATOM 4716 C CA . SER B 1 244 ? 2.721 -29.422 -30.844 1 98.69 244 SER B CA 1
ATOM 4717 C C . SER B 1 244 ? 4.242 -29.312 -30.859 1 98.69 244 SER B C 1
ATOM 4719 O O . SER B 1 244 ? 4.848 -28.969 -29.844 1 98.69 244 SER B O 1
ATOM 4721 N N . GLU B 1 245 ? 4.828 -29.609 -31.953 1 98.69 245 GLU B N 1
ATOM 4722 C CA . GLU B 1 245 ? 6.281 -29.609 -32.094 1 98.69 245 GLU B CA 1
ATOM 4723 C C . GLU B 1 245 ? 6.867 -28.234 -31.766 1 98.69 245 GLU B C 1
ATOM 4725 O O . GLU B 1 245 ? 7.891 -28.141 -31.094 1 98.69 245 GLU B O 1
ATOM 4730 N N . ALA B 1 246 ? 6.238 -27.234 -32.219 1 98.81 246 ALA B N 1
ATOM 4731 C CA . ALA B 1 246 ? 6.719 -25.875 -31.984 1 98.81 246 ALA B CA 1
ATOM 4732 C C . ALA B 1 246 ? 6.656 -25.531 -30.5 1 98.81 246 ALA B C 1
ATOM 4734 O O . ALA B 1 246 ? 7.566 -24.891 -29.969 1 98.81 246 ALA B O 1
ATOM 4735 N N . ALA B 1 247 ? 5.555 -25.891 -29.828 1 98.88 247 ALA B N 1
ATOM 4736 C CA . ALA B 1 247 ? 5.406 -25.625 -28.406 1 98.88 247 ALA B CA 1
ATOM 4737 C C . ALA B 1 247 ? 6.488 -26.344 -27.594 1 98.88 247 ALA B C 1
ATOM 4739 O O . ALA B 1 247 ? 7.125 -25.734 -26.734 1 98.88 247 ALA B O 1
ATOM 4740 N N . TRP B 1 248 ? 6.699 -27.578 -27.938 1 98.62 248 TRP B N 1
ATOM 4741 C CA . TRP B 1 248 ? 7.676 -28.375 -27.203 1 98.62 248 TRP B CA 1
ATOM 4742 C C . TRP B 1 248 ? 9.094 -27.891 -27.484 1 98.62 248 TRP B C 1
ATOM 4744 O O . TRP B 1 248 ? 9.977 -28 -26.625 1 98.62 248 TRP B O 1
ATOM 4754 N N . ALA B 1 249 ? 9.328 -27.375 -28.672 1 98.62 249 ALA B N 1
ATOM 4755 C CA . ALA B 1 249 ? 10.625 -26.766 -28.969 1 98.62 249 ALA B CA 1
ATOM 4756 C C . ALA B 1 249 ? 10.922 -25.609 -28.031 1 98.62 249 ALA B C 1
ATOM 4758 O O . ALA B 1 249 ? 12.055 -25.438 -27.578 1 98.62 249 ALA B O 1
ATOM 4759 N N . VAL B 1 250 ? 9.906 -24.812 -27.734 1 98.44 250 VAL B N 1
ATOM 4760 C CA . VAL B 1 250 ? 10.062 -23.703 -26.797 1 98.44 250 VAL B CA 1
ATOM 4761 C C . VAL B 1 250 ? 10.375 -24.25 -25.406 1 98.44 250 VAL B C 1
ATOM 4763 O O . VAL B 1 250 ? 11.305 -23.781 -24.75 1 98.44 250 VAL B O 1
ATOM 4766 N N . ALA B 1 251 ? 9.617 -25.25 -24.938 1 98.12 251 ALA B N 1
ATOM 4767 C CA . ALA B 1 251 ? 9.828 -25.844 -23.625 1 98.12 251 ALA B CA 1
ATOM 4768 C C . ALA B 1 251 ? 11.242 -26.406 -23.5 1 98.12 251 ALA B C 1
ATOM 4770 O O . ALA B 1 251 ? 11.93 -26.188 -22.5 1 98.12 251 ALA B O 1
ATOM 4771 N N . ASN B 1 252 ? 11.602 -27.094 -24.578 1 97.25 252 ASN B N 1
ATOM 4772 C CA . ASN B 1 252 ? 12.938 -27.688 -24.578 1 97.25 252 ASN B CA 1
ATOM 4773 C C . ASN B 1 252 ? 14.031 -26.625 -24.562 1 97.25 252 ASN B C 1
ATOM 4775 O O . ASN B 1 252 ? 15.078 -26.812 -23.953 1 97.25 252 ASN B O 1
ATOM 4779 N N . SER B 1 253 ? 13.797 -25.594 -25.281 1 96.62 253 SER B N 1
ATOM 4780 C CA . SER B 1 253 ? 14.766 -24.5 -25.297 1 96.62 253 SER B CA 1
ATOM 4781 C C . SER B 1 253 ? 14.93 -23.891 -23.906 1 96.62 253 SER B C 1
ATOM 4783 O O . SER B 1 253 ? 16.047 -23.547 -23.5 1 96.62 253 SER B O 1
ATOM 4785 N N . LEU B 1 254 ? 13.875 -23.734 -23.156 1 95.06 254 LEU B N 1
ATOM 4786 C CA . LEU B 1 254 ? 13.93 -23.188 -21.797 1 95.06 254 LEU B CA 1
ATOM 4787 C C . LEU B 1 254 ? 14.766 -24.078 -20.891 1 95.06 254 LEU B C 1
ATOM 4789 O O . LEU B 1 254 ? 15.594 -23.578 -20.125 1 95.06 254 LEU B O 1
ATOM 4793 N N . VAL B 1 255 ? 14.602 -25.344 -21.031 1 94.38 255 VAL B N 1
ATOM 4794 C CA . VAL B 1 255 ? 15.328 -26.297 -20.203 1 94.38 255 VAL B CA 1
ATOM 4795 C C . VAL B 1 255 ? 16.797 -26.312 -20.609 1 94.38 255 VAL B C 1
ATOM 4797 O O . VAL B 1 255 ? 17.688 -26.469 -19.766 1 94.38 255 VAL B O 1
ATOM 4800 N N . GLY B 1 256 ? 17.016 -26.172 -21.875 1 93.38 256 GLY B N 1
ATOM 4801 C CA . GLY B 1 256 ? 18.375 -26.203 -22.406 1 93.38 256 GLY B CA 1
ATOM 4802 C C . GLY B 1 256 ? 19.234 -25.078 -21.875 1 93.38 256 GLY B C 1
ATOM 4803 O O . GLY B 1 256 ? 20.469 -25.156 -21.891 1 93.38 256 GLY B O 1
ATOM 4804 N N . GLU B 1 257 ? 18.672 -24.047 -21.406 1 91.5 257 GLU B N 1
ATOM 4805 C CA . GLU B 1 257 ? 19.391 -22.875 -20.906 1 91.5 257 GLU B CA 1
ATOM 4806 C C . GLU B 1 257 ? 19.812 -23.062 -19.453 1 91.5 257 GLU B C 1
ATOM 4808 O O . GLU B 1 257 ? 20.609 -22.297 -18.922 1 91.5 257 GLU B O 1
ATOM 4813 N N . LEU B 1 258 ? 19.281 -24.109 -18.797 1 90.5 258 LEU B N 1
ATOM 4814 C CA . LEU B 1 258 ? 19.562 -24.344 -17.391 1 90.5 258 LEU B CA 1
ATOM 4815 C C . LEU B 1 258 ? 20.812 -25.188 -17.203 1 90.5 258 LEU B C 1
ATOM 4817 O O . LEU B 1 258 ? 21.031 -26.141 -17.969 1 90.5 258 LEU B O 1
ATOM 4821 N N . THR B 1 259 ? 21.609 -24.812 -16.234 1 91.06 259 THR B N 1
ATOM 4822 C CA . THR B 1 259 ? 22.781 -25.625 -15.914 1 91.06 259 THR B CA 1
ATOM 4823 C C . THR B 1 259 ? 22.453 -26.688 -14.875 1 91.06 259 THR B C 1
ATOM 4825 O O . THR B 1 259 ? 21.547 -26.5 -14.055 1 91.06 259 THR B O 1
ATOM 4828 N N . PRO B 1 260 ? 23.188 -27.75 -14.898 1 93 260 PRO B N 1
ATOM 4829 C CA . PRO B 1 260 ? 22.984 -28.781 -13.867 1 93 260 PRO B CA 1
ATOM 4830 C C . PRO B 1 260 ? 23.141 -28.234 -12.453 1 93 260 PRO B C 1
ATOM 4832 O O . PRO B 1 260 ? 22.406 -28.641 -11.547 1 93 260 PRO B O 1
ATOM 4835 N N . ASP B 1 261 ? 24.031 -27.344 -12.32 1 92 261 ASP B N 1
ATOM 4836 C CA . ASP B 1 261 ? 24.266 -26.766 -11 1 92 261 ASP B CA 1
ATOM 4837 C C . ASP B 1 261 ? 23.047 -25.953 -10.539 1 92 261 ASP B C 1
ATOM 4839 O O . ASP B 1 261 ? 22.656 -26.031 -9.375 1 92 261 ASP B O 1
ATOM 4843 N N . GLN B 1 262 ? 22.453 -25.172 -11.422 1 88.31 262 GLN B N 1
ATOM 4844 C CA . GLN B 1 262 ? 21.266 -24.406 -11.102 1 88.31 262 GLN B CA 1
ATOM 4845 C C . GLN B 1 262 ? 20.125 -25.328 -10.672 1 88.31 262 GLN B C 1
ATOM 4847 O O . GLN B 1 262 ? 19.453 -25.062 -9.672 1 88.31 262 GLN B O 1
ATOM 4852 N N . ILE B 1 263 ? 19.953 -26.375 -11.391 1 91.94 263 ILE B N 1
ATOM 4853 C CA . ILE B 1 263 ? 18.875 -27.328 -11.141 1 91.94 263 ILE B CA 1
ATOM 4854 C C . ILE B 1 263 ? 19.094 -28 -9.789 1 91.94 263 ILE B C 1
ATOM 4856 O O . ILE B 1 263 ? 18.172 -28.094 -8.977 1 91.94 263 ILE B O 1
ATOM 4860 N N . ALA B 1 264 ? 20.297 -28.406 -9.555 1 92.25 264 ALA B N 1
ATOM 4861 C CA . ALA B 1 264 ? 20.609 -29.109 -8.312 1 92.25 264 ALA B CA 1
ATOM 4862 C C . ALA B 1 264 ? 20.391 -28.203 -7.105 1 92.25 264 ALA B C 1
ATOM 4864 O O . ALA B 1 264 ? 19.812 -28.625 -6.105 1 92.25 264 ALA B O 1
ATOM 4865 N N . LYS B 1 265 ? 20.844 -27.016 -7.188 1 88.38 265 LYS B N 1
ATOM 4866 C CA . LYS B 1 265 ? 20.719 -26.062 -6.094 1 88.38 265 LYS B CA 1
ATOM 4867 C C . LYS B 1 265 ? 19.25 -25.734 -5.816 1 88.38 265 LYS B C 1
ATOM 4869 O O . LYS B 1 265 ? 18.812 -25.734 -4.664 1 88.38 265 LYS B O 1
ATOM 4874 N N . ALA B 1 266 ? 18.5 -25.484 -6.859 1 88.25 266 ALA B N 1
ATOM 4875 C CA . ALA B 1 266 ? 17.078 -25.172 -6.711 1 88.25 266 ALA B CA 1
ATOM 4876 C C . ALA B 1 266 ? 16.312 -26.359 -6.148 1 88.25 266 ALA B C 1
ATOM 4878 O O . ALA B 1 266 ? 15.469 -26.203 -5.266 1 88.25 266 ALA B O 1
ATOM 4879 N N . THR B 1 267 ? 16.641 -27.516 -6.684 1 89.81 267 THR B N 1
ATOM 4880 C CA . THR B 1 267 ? 15.961 -28.719 -6.219 1 89.81 267 THR B CA 1
ATOM 4881 C C . THR B 1 267 ? 16.203 -28.938 -4.727 1 89.81 267 THR B C 1
ATOM 4883 O O . THR B 1 267 ? 15.281 -29.25 -3.979 1 89.81 267 THR B O 1
ATOM 4886 N N . ALA B 1 268 ? 17.391 -28.766 -4.301 1 88.62 268 ALA B N 1
ATOM 4887 C CA . ALA B 1 268 ? 17.75 -28.922 -2.895 1 88.62 268 ALA B CA 1
ATOM 4888 C C . ALA B 1 268 ? 17.016 -27.922 -2.018 1 88.62 268 ALA B C 1
ATOM 4890 O O . ALA B 1 268 ? 16.484 -28.266 -0.957 1 88.62 268 ALA B O 1
ATOM 4891 N N . LEU B 1 269 ? 16.938 -26.734 -2.465 1 85 269 LEU B N 1
ATOM 4892 C CA . LEU B 1 269 ? 16.281 -25.656 -1.737 1 85 269 LEU B CA 1
ATOM 4893 C C . LEU B 1 269 ? 14.781 -25.906 -1.633 1 85 269 LEU B C 1
ATOM 4895 O O . LEU B 1 269 ? 14.203 -25.812 -0.547 1 85 269 LEU B O 1
ATOM 4899 N N . HIS B 1 270 ? 14.164 -26.266 -2.699 1 87.19 270 HIS B N 1
ATOM 4900 C CA . HIS B 1 270 ? 12.719 -26.422 -2.768 1 87.19 270 HIS B CA 1
ATOM 4901 C C . HIS B 1 270 ? 12.273 -27.688 -2.049 1 87.19 270 HIS B C 1
ATOM 4903 O O . HIS B 1 270 ? 11.172 -27.75 -1.493 1 87.19 270 HIS B O 1
ATOM 4909 N N . SER B 1 271 ? 13.172 -28.656 -2.027 1 85.88 271 SER B N 1
ATOM 4910 C CA . SER B 1 271 ? 12.844 -29.906 -1.354 1 85.88 271 SER B CA 1
ATOM 4911 C C . SER B 1 271 ? 12.805 -29.719 0.16 1 85.88 271 SER B C 1
ATOM 4913 O O . SER B 1 271 ? 12.141 -30.484 0.862 1 85.88 271 SER B O 1
ATOM 4915 N N . LYS B 1 272 ? 13.422 -28.719 0.631 1 80.44 272 LYS B N 1
ATOM 4916 C CA . LYS B 1 272 ? 13.508 -28.469 2.066 1 80.44 272 LYS B CA 1
ATOM 4917 C C . LYS B 1 272 ? 12.461 -27.438 2.51 1 80.44 272 LYS B C 1
ATOM 4919 O O . LYS B 1 272 ? 12.422 -27.047 3.678 1 80.44 272 LYS B O 1
ATOM 4924 N N . SER B 1 273 ? 11.656 -27.125 1.57 1 81.69 273 SER B N 1
ATOM 4925 C CA . SER B 1 273 ? 10.656 -26.094 1.868 1 81.69 273 SER B CA 1
ATOM 4926 C C . SER B 1 273 ? 9.633 -26.609 2.877 1 81.69 273 SER B C 1
ATOM 4928 O O . SER B 1 273 ? 9.258 -27.781 2.854 1 81.69 273 SER B O 1
ATOM 4930 N N . GLU B 1 274 ? 9.133 -25.734 3.701 1 79.88 274 GLU B N 1
ATOM 4931 C CA . GLU B 1 274 ? 8.055 -26.062 4.633 1 79.88 274 GLU B CA 1
ATOM 4932 C C . GLU B 1 274 ? 6.695 -26.016 3.943 1 79.88 274 GLU B C 1
ATOM 4934 O O . GLU B 1 274 ? 5.695 -26.469 4.492 1 79.88 274 GLU B O 1
ATOM 4939 N N . SER B 1 275 ? 6.68 -25.5 2.828 1 82.12 275 SER B N 1
ATOM 4940 C CA . SER B 1 275 ? 5.461 -25.453 2.027 1 82.12 275 SER B CA 1
ATOM 4941 C C . SER B 1 275 ? 5.145 -26.812 1.423 1 82.12 275 SER B C 1
ATOM 4943 O O . SER B 1 275 ? 5.914 -27.344 0.614 1 82.12 275 SER B O 1
ATOM 4945 N N . GLU B 1 276 ? 3.99 -27.344 1.796 1 82.81 276 GLU B N 1
ATOM 4946 C CA . GLU B 1 276 ? 3.543 -28.594 1.214 1 82.81 276 GLU B CA 1
ATOM 4947 C C . GLU B 1 276 ? 3.398 -28.484 -0.301 1 82.81 276 GLU B C 1
ATOM 4949 O O . GLU B 1 276 ? 3.775 -29.406 -1.034 1 82.81 276 GLU B O 1
ATOM 4954 N N . GLY B 1 277 ? 2.893 -27.391 -0.783 1 84.81 277 GLY B N 1
ATOM 4955 C CA . GLY B 1 277 ? 2.775 -27.172 -2.215 1 84.81 277 GLY B CA 1
ATOM 4956 C C . GLY B 1 277 ? 4.109 -27.188 -2.934 1 84.81 277 GLY B C 1
ATOM 4957 O O . GLY B 1 277 ? 4.238 -27.797 -3.998 1 84.81 277 GLY B O 1
ATOM 4958 N N . GLN B 1 278 ? 5.035 -26.562 -2.32 1 86.12 278 GLN B N 1
ATOM 4959 C CA . GLN B 1 278 ? 6.367 -26.516 -2.92 1 86.12 278 GLN B CA 1
ATOM 4960 C C . GLN B 1 278 ? 6.988 -27.906 -2.975 1 86.12 278 GLN B C 1
ATOM 4962 O O . GLN B 1 278 ? 7.609 -28.281 -3.973 1 86.12 278 GLN B O 1
ATOM 4967 N N . ARG B 1 279 ? 6.859 -28.688 -1.952 1 87.38 279 ARG B N 1
ATOM 4968 C CA . ARG B 1 279 ? 7.387 -30.047 -1.929 1 87.38 279 ARG B CA 1
ATOM 4969 C C . ARG B 1 279 ? 6.742 -30.906 -3.012 1 87.38 279 ARG B C 1
ATOM 4971 O O . ARG B 1 279 ? 7.422 -31.672 -3.691 1 87.38 279 ARG B O 1
ATOM 4978 N N . ARG B 1 280 ? 5.512 -30.75 -3.15 1 88.25 280 ARG B N 1
ATOM 4979 C CA . ARG B 1 280 ? 4.781 -31.516 -4.16 1 88.25 280 ARG B CA 1
ATOM 4980 C C . ARG B 1 280 ? 5.258 -31.156 -5.562 1 88.25 280 ARG B C 1
ATOM 4982 O O . ARG B 1 280 ? 5.445 -32.031 -6.406 1 88.25 280 ARG B O 1
ATOM 4989 N N . MET B 1 281 ? 5.453 -29.844 -5.855 1 90.56 281 MET B N 1
ATOM 4990 C CA . MET B 1 281 ? 5.953 -29.406 -7.152 1 90.56 281 MET B CA 1
ATOM 4991 C C . MET B 1 281 ? 7.324 -30 -7.445 1 90.56 281 MET B C 1
ATOM 4993 O O . MET B 1 281 ? 7.574 -30.484 -8.555 1 90.56 281 MET B O 1
ATOM 4997 N N . THR B 1 282 ? 8.117 -29.984 -6.391 1 90.56 282 THR B N 1
ATOM 4998 C CA . THR B 1 282 ? 9.477 -30.5 -6.543 1 90.56 282 THR B CA 1
ATOM 4999 C C . THR B 1 282 ? 9.445 -32 -6.809 1 90.56 282 THR B C 1
ATOM 5001 O O . THR B 1 282 ? 10.234 -32.531 -7.613 1 90.56 282 THR B O 1
ATOM 5004 N N . ALA B 1 283 ? 8.562 -32.719 -6.195 1 91.5 283 ALA B N 1
ATOM 5005 C CA . ALA B 1 283 ? 8.445 -34.156 -6.324 1 91.5 283 ALA B CA 1
ATOM 5006 C C . ALA B 1 283 ? 8.047 -34.562 -7.742 1 91.5 283 ALA B C 1
ATOM 5008 O O . ALA B 1 283 ? 8.312 -35.656 -8.188 1 91.5 283 ALA B O 1
ATOM 5009 N N . LEU B 1 284 ? 7.406 -33.688 -8.508 1 92.06 284 LEU B N 1
ATOM 5010 C CA . LEU B 1 284 ? 6.93 -33.969 -9.859 1 92.06 284 LEU B CA 1
ATOM 5011 C C . LEU B 1 284 ? 8.102 -34.25 -10.805 1 92.06 284 LEU B C 1
ATOM 5013 O O . LEU B 1 284 ? 7.973 -35.031 -11.75 1 92.06 284 LEU B O 1
ATOM 5017 N N . HIS B 1 285 ? 9.242 -33.531 -10.562 1 90.88 285 HIS B N 1
ATOM 5018 C CA . HIS B 1 285 ? 10.383 -33.719 -11.461 1 90.88 285 HIS B CA 1
ATOM 5019 C C . HIS B 1 285 ? 11.562 -34.344 -10.734 1 90.88 285 HIS B C 1
ATOM 5021 O O . HIS B 1 285 ? 12.383 -35.031 -11.352 1 90.88 285 HIS B O 1
ATOM 5027 N N . GLY B 1 286 ? 11.695 -34.031 -9.453 1 88.88 286 GLY B N 1
ATOM 5028 C CA . GLY B 1 286 ? 12.766 -34.625 -8.656 1 88.88 286 GLY B CA 1
ATOM 5029 C C . GLY B 1 286 ? 14.148 -34.219 -9.141 1 88.88 286 GLY B C 1
ATOM 5030 O O . GLY B 1 286 ? 15.109 -34.969 -8.953 1 88.88 286 GLY B O 1
ATOM 5031 N N . GLY B 1 287 ? 14.211 -33.188 -9.859 1 88.81 287 GLY B N 1
ATOM 5032 C CA . GLY B 1 287 ? 15.484 -32.75 -10.391 1 88.81 287 GLY B CA 1
ATOM 5033 C C . GLY B 1 287 ? 15.875 -33.438 -11.68 1 88.81 287 GLY B C 1
ATOM 5034 O O . GLY B 1 287 ? 16.969 -33.219 -12.211 1 88.81 287 GLY B O 1
ATOM 5035 N N . ARG B 1 288 ? 15.016 -34.188 -12.195 1 91.12 288 ARG B N 1
ATOM 5036 C CA . ARG B 1 288 ? 15.32 -34.969 -13.375 1 91.12 288 ARG B CA 1
ATOM 5037 C C . ARG B 1 288 ? 14.859 -34.281 -14.648 1 91.12 288 ARG B C 1
ATOM 5039 O O . ARG B 1 288 ? 13.82 -33.625 -14.664 1 91.12 288 ARG B O 1
ATOM 5046 N N . LEU B 1 289 ? 15.602 -34.5 -15.688 1 92.88 289 LEU B N 1
ATOM 5047 C CA . LEU B 1 289 ? 15.305 -33.844 -16.953 1 92.88 289 LEU B CA 1
ATOM 5048 C C . LEU B 1 289 ? 14.586 -34.812 -17.906 1 92.88 289 LEU B C 1
ATOM 5050 O O . LEU B 1 289 ? 13.992 -34.375 -18.891 1 92.88 289 LEU B O 1
ATOM 5054 N N . ASP B 1 290 ? 14.625 -36 -17.656 1 90.81 290 ASP B N 1
ATOM 5055 C CA . ASP B 1 290 ? 14.18 -37.031 -18.625 1 90.81 290 ASP B CA 1
ATOM 5056 C C . ASP B 1 290 ? 12.688 -37.281 -18.484 1 90.81 290 ASP B C 1
ATOM 5058 O O . ASP B 1 290 ? 12.094 -37.969 -19.312 1 90.81 290 ASP B O 1
ATOM 5062 N N . LYS B 1 291 ? 12.039 -36.812 -17.484 1 91.56 291 LYS B N 1
ATOM 5063 C CA . LYS B 1 291 ? 10.617 -37.062 -17.281 1 91.56 291 LYS B CA 1
ATOM 5064 C C . LYS B 1 291 ? 9.883 -35.781 -16.859 1 91.56 291 LYS B C 1
ATOM 5066 O O . LYS B 1 291 ? 9.156 -35.781 -15.867 1 91.56 291 LYS B O 1
ATOM 5071 N N . LEU B 1 292 ? 9.961 -34.906 -17.719 1 96.88 292 LEU B N 1
ATOM 5072 C CA . LEU B 1 292 ? 9.398 -33.625 -17.344 1 96.88 292 LEU B CA 1
ATOM 5073 C C . LEU B 1 292 ? 7.941 -33.5 -17.781 1 96.88 292 LEU B C 1
ATOM 5075 O O . LEU B 1 292 ? 7.199 -32.656 -17.281 1 96.88 292 LEU B O 1
ATOM 5079 N N . GLU B 1 293 ? 7.582 -34.219 -18.844 1 97.81 293 GLU B N 1
ATOM 5080 C CA . GLU B 1 293 ? 6.152 -34.312 -19.141 1 97.81 293 GLU B CA 1
ATOM 5081 C C . GLU B 1 293 ? 5.473 -35.312 -18.188 1 97.81 293 GLU B C 1
ATOM 5083 O O . GLU B 1 293 ? 5.484 -36.5 -18.438 1 97.81 293 GLU B O 1
ATOM 5088 N N . ILE B 1 294 ? 4.789 -34.875 -17.266 1 97.75 294 ILE B N 1
ATOM 5089 C CA . ILE B 1 294 ? 4.316 -35.688 -16.156 1 97.75 294 ILE B CA 1
ATOM 5090 C C . ILE B 1 294 ? 2.887 -36.156 -16.438 1 97.75 294 ILE B C 1
ATOM 5092 O O . ILE B 1 294 ? 2.355 -37 -15.719 1 97.75 294 ILE B O 1
ATOM 5096 N N . TYR B 1 295 ? 2.258 -35.625 -17.297 1 98.12 295 TYR B N 1
ATOM 5097 C CA . TYR B 1 295 ? 0.952 -35.938 -17.875 1 98.12 295 TYR B CA 1
ATOM 5098 C C . TYR B 1 295 ? 0.853 -35.375 -19.297 1 98.12 295 TYR B C 1
ATOM 5100 O O . TYR B 1 295 ? 1.53 -34.406 -19.656 1 98.12 295 TYR B O 1
ATOM 5108 N N . PRO B 1 296 ? 0.066 -36.031 -20.172 1 98.44 296 PRO B N 1
ATOM 5109 C CA . PRO B 1 296 ? 0.007 -35.5 -21.531 1 98.44 296 PRO B CA 1
ATOM 5110 C C . PRO B 1 296 ? -0.212 -33.969 -21.578 1 98.44 296 PRO B C 1
ATOM 5112 O O . PRO B 1 296 ? -1.264 -33.5 -21.156 1 98.44 296 PRO B O 1
ATOM 5115 N N . ASN B 1 297 ? 0.81 -33.219 -22.047 1 98.81 297 ASN B N 1
ATOM 5116 C CA . ASN B 1 297 ? 0.798 -31.766 -22.266 1 98.81 297 ASN B CA 1
ATOM 5117 C C . ASN B 1 297 ? 0.956 -31 -20.953 1 98.81 297 ASN B C 1
ATOM 5119 O O . ASN B 1 297 ? 0.773 -29.781 -20.906 1 98.81 297 ASN B O 1
ATOM 5123 N N . LEU B 1 298 ? 1.228 -31.703 -19.844 1 98.81 298 LEU B N 1
ATOM 5124 C CA . LEU B 1 298 ? 1.598 -31.062 -18.594 1 98.81 298 LEU B CA 1
ATOM 5125 C C . LEU B 1 298 ? 3.082 -31.266 -18.297 1 98.81 298 LEU B C 1
ATOM 5127 O O . LEU B 1 298 ? 3.549 -32.406 -18.156 1 98.81 298 LEU B O 1
ATOM 5131 N N . TRP B 1 299 ? 3.775 -30.188 -18.188 1 98.56 299 TRP B N 1
ATOM 5132 C CA . TRP B 1 299 ? 5.234 -30.172 -18.172 1 98.56 299 TRP B CA 1
ATOM 5133 C C . TRP B 1 299 ? 5.754 -29.531 -16.875 1 98.56 299 TRP B C 1
ATOM 5135 O O . TRP B 1 299 ? 5.293 -28.469 -16.469 1 98.56 299 TRP B O 1
ATOM 5145 N N . ALA B 1 300 ? 6.688 -30.172 -16.188 1 97.75 300 ALA B N 1
ATOM 5146 C CA . ALA B 1 300 ? 7.172 -29.734 -14.875 1 97.75 300 ALA B CA 1
ATOM 5147 C C . ALA B 1 300 ? 8.5 -28.984 -14.992 1 97.75 300 ALA B C 1
ATOM 5149 O O . ALA B 1 300 ? 9.188 -28.766 -14 1 97.75 300 ALA B O 1
ATOM 5150 N N . GLY B 1 301 ? 8.852 -28.578 -16.141 1 96.25 301 GLY B N 1
ATOM 5151 C CA . GLY B 1 301 ? 10.172 -28.016 -16.391 1 96.25 301 GLY B CA 1
ATOM 5152 C C . GLY B 1 301 ? 10.398 -26.688 -15.703 1 96.25 301 GLY B C 1
ATOM 5153 O O . GLY B 1 301 ? 11.523 -26.359 -15.328 1 96.25 301 GLY B O 1
ATOM 5154 N N . VAL B 1 302 ? 9.375 -25.859 -15.578 1 94.44 302 VAL B N 1
ATOM 5155 C CA . VAL B 1 302 ? 9.508 -24.562 -14.938 1 94.44 302 VAL B CA 1
ATOM 5156 C C . VAL B 1 302 ? 9.977 -24.734 -13.492 1 94.44 302 VAL B C 1
ATOM 5158 O O . VAL B 1 302 ? 10.805 -23.953 -13.008 1 94.44 302 VAL B O 1
ATOM 5161 N N . GLY B 1 303 ? 9.523 -25.781 -12.82 1 93.44 303 GLY B N 1
ATOM 5162 C CA . GLY B 1 303 ? 9.789 -26.031 -11.414 1 93.44 303 GLY B CA 1
ATOM 5163 C C . GLY B 1 303 ? 11.219 -26.453 -11.141 1 93.44 303 GLY B C 1
ATOM 5164 O O . GLY B 1 303 ? 11.633 -26.547 -9.984 1 93.44 303 GLY B O 1
ATOM 5165 N N . LEU B 1 304 ? 11.977 -26.688 -12.172 1 92.31 304 LEU B N 1
ATOM 5166 C CA . LEU B 1 304 ? 13.375 -27.062 -12 1 92.31 304 LEU B CA 1
ATOM 5167 C C . LEU B 1 304 ? 14.164 -25.953 -11.32 1 92.31 304 LEU B C 1
ATOM 5169 O O . LEU B 1 304 ? 15.125 -26.219 -10.594 1 92.31 304 LEU B O 1
ATOM 5173 N N . VAL B 1 305 ? 13.664 -24.688 -11.57 1 88.12 305 VAL B N 1
ATOM 5174 C CA . VAL B 1 305 ? 14.469 -23.609 -11.023 1 88.12 305 VAL B CA 1
ATOM 5175 C C . VAL B 1 305 ? 13.562 -22.562 -10.367 1 88.12 305 VAL B C 1
ATOM 5177 O O . VAL B 1 305 ? 14.016 -21.75 -9.57 1 88.12 305 VAL B O 1
ATOM 5180 N N . ARG B 1 306 ? 12.375 -22.547 -10.711 1 87.5 306 ARG B N 1
ATOM 5181 C CA . ARG B 1 306 ? 11.445 -21.578 -10.148 1 87.5 306 ARG B CA 1
ATOM 5182 C C . ARG B 1 306 ? 10.641 -22.188 -9 1 87.5 306 ARG B C 1
ATOM 5184 O O . ARG B 1 306 ? 10.047 -23.25 -9.148 1 87.5 306 ARG B O 1
ATOM 5191 N N . GLY B 1 307 ? 10.594 -21.5 -7.879 1 85.94 307 GLY B N 1
ATOM 5192 C CA . GLY B 1 307 ? 9.695 -21.891 -6.805 1 85.94 307 GLY B CA 1
ATOM 5193 C C . GLY B 1 307 ? 8.242 -21.531 -7.09 1 85.94 307 GLY B C 1
ATOM 5194 O O . GLY B 1 307 ? 7.957 -20.672 -7.914 1 85.94 307 GLY B O 1
ATOM 5195 N N . GLY B 1 308 ? 7.301 -22.203 -6.41 1 89.75 308 GLY B N 1
ATOM 5196 C CA . GLY B 1 308 ? 5.887 -21.953 -6.648 1 89.75 308 GLY B CA 1
ATOM 5197 C C . GLY B 1 308 ? 5.312 -22.812 -7.762 1 89.75 308 GLY B C 1
ATOM 5198 O O . GLY B 1 308 ? 5.621 -24 -7.863 1 89.75 308 GLY B O 1
ATOM 5199 N N . ALA B 1 309 ? 4.508 -22.219 -8.539 1 91.5 309 ALA B N 1
ATOM 5200 C CA . ALA B 1 309 ? 3.9 -22.938 -9.656 1 91.5 309 ALA B CA 1
ATOM 5201 C C . ALA B 1 309 ? 4.961 -23.406 -10.656 1 91.5 309 ALA B C 1
ATOM 5203 O O . ALA B 1 309 ? 5.539 -22.578 -11.375 1 91.5 309 ALA B O 1
ATOM 5204 N N . GLY B 1 310 ? 5.109 -24.703 -10.75 1 94.25 310 GLY B N 1
ATOM 5205 C CA . GLY B 1 310 ? 6.246 -25.219 -11.5 1 94.25 310 GLY B CA 1
ATOM 5206 C C . GLY B 1 310 ? 5.84 -25.938 -12.773 1 94.25 310 GLY B C 1
ATOM 5207 O O . GLY B 1 310 ? 6.695 -26.438 -13.508 1 94.25 310 GLY B O 1
ATOM 5208 N N . THR B 1 311 ? 4.586 -25.984 -13.047 1 97.75 311 THR B N 1
ATOM 5209 C CA . THR B 1 311 ? 4.148 -26.75 -14.195 1 97.75 311 THR B CA 1
ATOM 5210 C C . THR B 1 311 ? 3.57 -25.844 -15.273 1 97.75 311 THR B C 1
ATOM 5212 O O . THR B 1 311 ? 3.148 -24.719 -14.992 1 97.75 311 THR B O 1
ATOM 5215 N N . ALA B 1 312 ? 3.588 -26.359 -16.5 1 98.69 312 ALA B N 1
ATOM 5216 C CA . ALA B 1 312 ? 3.086 -25.641 -17.656 1 98.69 312 ALA B CA 1
ATOM 5217 C C . ALA B 1 312 ? 2.26 -26.547 -18.562 1 98.69 312 ALA B C 1
ATOM 5219 O O . ALA B 1 312 ? 2.58 -27.719 -18.734 1 98.69 312 ALA B O 1
ATOM 5220 N N . LEU B 1 313 ? 1.22 -25.984 -19.109 1 98.88 313 LEU B N 1
ATOM 5221 C CA . LEU B 1 313 ? 0.542 -26.594 -20.25 1 98.88 313 LEU B CA 1
ATOM 5222 C C . LEU B 1 313 ? 1.347 -26.391 -21.531 1 98.88 313 LEU B C 1
ATOM 5224 O O . LEU B 1 313 ? 1.606 -25.266 -21.938 1 98.88 313 LEU B O 1
ATOM 5228 N N . VAL B 1 314 ? 1.746 -27.484 -22.156 1 98.88 314 VAL B N 1
ATOM 5229 C CA . VAL B 1 314 ? 2.596 -27.375 -23.344 1 98.88 314 VAL B CA 1
ATOM 5230 C C . VAL B 1 314 ? 1.979 -28.156 -24.5 1 98.88 314 VAL B C 1
ATOM 5232 O O . VAL B 1 314 ? 1.619 -29.328 -24.344 1 98.88 314 VAL B O 1
ATOM 5235 N N . GLY B 1 315 ? 1.868 -27.531 -25.641 1 98.94 315 GLY B N 1
ATOM 5236 C CA . GLY B 1 315 ? 1.369 -28.219 -26.828 1 98.94 315 GLY B CA 1
ATOM 5237 C C . GLY B 1 315 ? 0.733 -27.281 -27.844 1 98.94 315 GLY B C 1
ATOM 5238 O O . GLY B 1 315 ? 0.868 -26.062 -27.734 1 98.94 315 GLY B O 1
ATOM 5239 N N . SER B 1 316 ? 0.109 -27.906 -28.891 1 98.88 316 SER B N 1
ATOM 5240 C CA . SER B 1 316 ? -0.708 -27.094 -29.797 1 98.88 316 SER B CA 1
ATOM 5241 C C . SER B 1 316 ? -1.83 -26.391 -29.031 1 98.88 316 SER B C 1
ATOM 5243 O O . SER B 1 316 ? -2.186 -26.797 -27.922 1 98.88 316 SER B O 1
ATOM 5245 N N . HIS B 1 317 ? -2.408 -25.359 -29.703 1 98.75 317 HIS B N 1
ATOM 5246 C CA . HIS B 1 317 ? -3.533 -24.656 -29.094 1 98.75 317 HIS B CA 1
ATOM 5247 C C . HIS B 1 317 ? -4.652 -25.641 -28.719 1 98.75 317 HIS B C 1
ATOM 5249 O O . HIS B 1 317 ? -5.246 -25.531 -27.656 1 98.75 317 HIS B O 1
ATOM 5255 N N . GLU B 1 318 ? -4.836 -26.562 -29.562 1 98.5 318 GLU B N 1
ATOM 5256 C CA . GLU B 1 318 ? -5.891 -27.547 -29.328 1 98.5 318 GLU B CA 1
ATOM 5257 C C . GLU B 1 318 ? -5.562 -28.453 -28.141 1 98.5 318 GLU B C 1
ATOM 5259 O O . GLU B 1 318 ? -6.438 -28.766 -27.344 1 98.5 318 GLU B O 1
ATOM 5264 N N . GLU B 1 319 ? -4.367 -28.891 -28.062 1 98.81 319 GLU B N 1
ATOM 5265 C CA . GLU B 1 319 ? -3.951 -29.781 -26.984 1 98.81 319 GLU B CA 1
ATOM 5266 C C . GLU B 1 319 ? -4.055 -29.078 -25.625 1 98.81 319 GLU B C 1
ATOM 5268 O O . GLU B 1 319 ? -4.516 -29.672 -24.656 1 98.81 319 GLU B O 1
ATOM 5273 N N . VAL B 1 320 ? -3.611 -27.875 -25.578 1 98.81 320 VAL B N 1
ATOM 5274 C CA . VAL B 1 320 ? -3.701 -27.078 -24.359 1 98.81 320 VAL B CA 1
ATOM 5275 C C . VAL B 1 320 ? -5.168 -26.859 -23.984 1 98.81 320 VAL B C 1
ATOM 5277 O O . VAL B 1 320 ? -5.555 -27.016 -22.828 1 98.81 320 VAL B O 1
ATOM 5280 N N . ALA B 1 321 ? -6.02 -26.531 -24.953 1 98.44 321 ALA B N 1
ATOM 5281 C CA . ALA B 1 321 ? -7.449 -26.359 -24.719 1 98.44 321 ALA B CA 1
ATOM 5282 C C . ALA B 1 321 ? -8.07 -27.641 -24.172 1 98.44 321 ALA B C 1
ATOM 5284 O O . ALA B 1 321 ? -8.93 -27.594 -23.281 1 98.44 321 ALA B O 1
ATOM 5285 N N . ASN B 1 322 ? -7.621 -28.766 -24.734 1 98.19 322 ASN B N 1
ATOM 5286 C CA . ASN B 1 322 ? -8.117 -30.062 -24.266 1 98.19 322 ASN B CA 1
ATOM 5287 C C . ASN B 1 322 ? -7.805 -30.281 -22.781 1 98.19 322 ASN B C 1
ATOM 5289 O O . ASN B 1 322 ? -8.672 -30.719 -22.016 1 98.19 322 ASN B O 1
ATOM 5293 N N . LEU B 1 323 ? -6.586 -30.047 -22.406 1 98.5 323 LEU B N 1
ATOM 5294 C CA . LEU B 1 323 ? -6.184 -30.281 -21.016 1 98.5 323 LEU B CA 1
ATOM 5295 C C . LEU B 1 323 ? -6.898 -29.312 -20.078 1 98.5 323 LEU B C 1
ATOM 5297 O O . LEU B 1 323 ? -7.309 -29.703 -18.984 1 98.5 323 LEU B O 1
ATOM 5301 N N . ILE B 1 324 ? -7.098 -28.062 -20.5 1 98.31 324 ILE B N 1
ATOM 5302 C CA . ILE B 1 324 ? -7.859 -27.094 -19.703 1 98.31 324 ILE B CA 1
ATOM 5303 C C . ILE B 1 324 ? -9.289 -27.594 -19.531 1 98.31 324 ILE B C 1
ATOM 5305 O O . ILE B 1 324 ? -9.844 -27.531 -18.422 1 98.31 324 ILE B O 1
ATOM 5309 N N . SER B 1 325 ? -9.867 -28.094 -20.625 1 97.31 325 SER B N 1
ATOM 5310 C CA . SER B 1 325 ? -11.219 -28.625 -20.562 1 97.31 325 SER B CA 1
ATOM 5311 C C . SER B 1 325 ? -11.297 -29.797 -19.578 1 97.31 325 SER B C 1
ATOM 5313 O O . SER B 1 325 ? -12.305 -29.969 -18.891 1 97.31 325 SER B O 1
ATOM 5315 N N . GLU B 1 326 ? -10.234 -30.609 -19.578 1 97.75 326 GLU B N 1
ATOM 5316 C CA . GLU B 1 326 ? -10.188 -31.719 -18.641 1 97.75 326 GLU B CA 1
ATOM 5317 C C . GLU B 1 326 ? -10.195 -31.219 -17.203 1 97.75 326 GLU B C 1
ATOM 5319 O O . GLU B 1 326 ? -10.969 -31.703 -16.375 1 97.75 326 GLU B O 1
ATOM 5324 N N . TYR B 1 327 ? -9.328 -30.234 -16.844 1 98.19 327 TYR B N 1
ATOM 5325 C CA . TYR B 1 327 ? -9.328 -29.641 -15.516 1 98.19 327 TYR B CA 1
ATOM 5326 C C . TYR B 1 327 ? -10.695 -29.031 -15.188 1 98.19 327 TYR B C 1
ATOM 5328 O O . TYR B 1 327 ? -11.195 -29.188 -14.07 1 98.19 327 TYR B O 1
ATOM 5336 N N . HIS B 1 328 ? -11.289 -28.344 -16.172 1 97.75 328 HIS B N 1
ATOM 5337 C CA . HIS B 1 328 ? -12.578 -27.703 -15.969 1 97.75 328 HIS B CA 1
ATOM 5338 C C . HIS B 1 328 ? -13.664 -28.719 -15.648 1 97.75 328 HIS B C 1
ATOM 5340 O O . HIS B 1 328 ? -14.508 -28.5 -14.781 1 97.75 328 HIS B O 1
ATOM 5346 N N . ALA B 1 329 ? -13.641 -29.828 -16.359 1 96.56 329 ALA B N 1
ATOM 5347 C CA . ALA B 1 329 ? -14.617 -30.891 -16.141 1 96.56 329 ALA B CA 1
ATOM 5348 C C . ALA B 1 329 ? -14.492 -31.469 -14.727 1 96.56 329 ALA B C 1
ATOM 5350 O O . ALA B 1 329 ? -15.453 -32 -14.188 1 96.56 329 ALA B O 1
ATOM 5351 N N . LEU B 1 330 ? -13.281 -31.312 -14.172 1 97.38 330 LEU B N 1
ATOM 5352 C CA . LEU B 1 330 ? -13.016 -31.875 -12.852 1 97.38 330 LEU B CA 1
ATOM 5353 C C . LEU B 1 330 ? -13.352 -30.859 -11.758 1 97.38 330 LEU B C 1
ATOM 5355 O O . LEU B 1 330 ? -13.25 -31.172 -10.57 1 97.38 330 LEU B O 1
ATOM 5359 N N . GLY B 1 331 ? -13.68 -29.625 -12.141 1 96.69 331 GLY B N 1
ATOM 5360 C CA . GLY B 1 331 ? -14.203 -28.703 -11.148 1 96.69 331 GLY B CA 1
ATOM 5361 C C . GLY B 1 331 ? -13.406 -27.422 -11.047 1 96.69 331 GLY B C 1
ATOM 5362 O O . GLY B 1 331 ? -13.719 -26.547 -10.234 1 96.69 331 GLY B O 1
ATOM 5363 N N . PHE B 1 332 ? -12.383 -27.25 -11.844 1 97.81 332 PHE B N 1
ATOM 5364 C CA . PHE B 1 332 ? -11.617 -26.016 -11.844 1 97.81 332 PHE B CA 1
ATOM 5365 C C . PHE B 1 332 ? -12.305 -24.953 -12.711 1 97.81 332 PHE B C 1
ATOM 5367 O O . PHE B 1 332 ? -12.477 -25.156 -13.914 1 97.81 332 PHE B O 1
ATOM 5374 N N . ASP B 1 333 ? -12.625 -23.812 -12.055 1 96.12 333 ASP B N 1
ATOM 5375 C CA . ASP B 1 333 ? -13.367 -22.766 -12.742 1 96.12 333 ASP B CA 1
ATOM 5376 C C . ASP B 1 333 ? -12.469 -21.578 -13.078 1 96.12 333 ASP B C 1
ATOM 5378 O O . ASP B 1 333 ? -12.828 -20.734 -13.898 1 96.12 333 ASP B O 1
ATOM 5382 N N . GLU B 1 334 ? -11.383 -21.484 -12.414 1 98.06 334 GLU B N 1
ATOM 5383 C CA . GLU B 1 334 ? -10.5 -20.328 -12.609 1 98.06 334 GLU B CA 1
ATOM 5384 C C . GLU B 1 334 ? -9.07 -20.781 -12.922 1 98.06 334 GLU B C 1
ATOM 5386 O O . GLU B 1 334 ? -8.523 -21.641 -12.234 1 98.06 334 GLU B O 1
ATOM 5391 N N . PHE B 1 335 ? -8.531 -20.266 -13.984 1 98.69 335 PHE B N 1
ATOM 5392 C CA . PHE B 1 335 ? -7.184 -20.594 -14.438 1 98.69 335 PHE B CA 1
ATOM 5393 C C . PHE B 1 335 ? -6.281 -19.359 -14.367 1 98.69 335 PHE B C 1
ATOM 5395 O O . PHE B 1 335 ? -6.496 -18.375 -15.086 1 98.69 335 PHE B O 1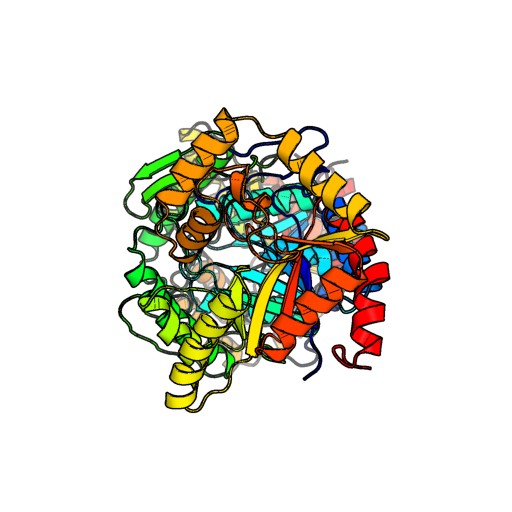
ATOM 5402 N N . ILE B 1 336 ? -5.336 -19.375 -13.469 1 98.75 336 ILE B N 1
ATOM 5403 C CA . ILE B 1 336 ? -4.332 -18.328 -13.352 1 98.75 336 ILE B CA 1
ATOM 5404 C C . ILE B 1 336 ? -3.086 -18.719 -14.141 1 98.75 336 ILE B C 1
ATOM 5406 O O . ILE B 1 336 ? -2.309 -19.578 -13.703 1 98.75 336 ILE B O 1
ATOM 5410 N N . LEU B 1 337 ? -2.869 -18.047 -15.227 1 98.81 337 LEU B N 1
ATOM 5411 C CA . LEU B 1 337 ? -1.848 -18.5 -16.156 1 98.81 337 LEU B CA 1
ATOM 5412 C C . LEU B 1 337 ? -0.715 -17.469 -16.266 1 98.81 337 LEU B C 1
ATOM 5414 O O . LEU B 1 337 ? -0.875 -16.328 -15.859 1 98.81 337 LEU B O 1
ATOM 5418 N N . SER B 1 338 ? 0.438 -17.906 -16.703 1 98.12 338 SER B N 1
ATOM 5419 C CA . SER B 1 338 ? 1.596 -17.078 -17.016 1 98.12 338 SER B CA 1
ATOM 5420 C C . SER B 1 338 ? 2.465 -17.734 -18.094 1 98.12 338 SER B C 1
ATOM 5422 O O . SER B 1 338 ? 2.154 -18.844 -18.562 1 98.12 338 SER B O 1
ATOM 5424 N N . GLY B 1 339 ? 3.457 -17.094 -18.531 1 97.31 339 GLY B N 1
ATOM 5425 C CA . GLY B 1 339 ? 4.426 -17.594 -19.5 1 97.31 339 GLY B CA 1
ATOM 5426 C C . GLY B 1 339 ? 5.711 -16.781 -19.531 1 97.31 339 GLY B C 1
ATOM 5427 O O . GLY B 1 339 ? 5.879 -15.844 -18.734 1 97.31 339 GLY B O 1
ATOM 5428 N N . TYR B 1 340 ? 6.531 -17.25 -20.359 1 95.81 340 TYR B N 1
ATOM 5429 C CA . TYR B 1 340 ? 7.797 -16.547 -20.578 1 95.81 340 TYR B CA 1
ATOM 5430 C C . TYR B 1 340 ? 8 -16.234 -22.047 1 95.81 340 TYR B C 1
ATOM 5432 O O . TYR B 1 340 ? 8.078 -17.125 -22.891 1 95.81 340 TYR B O 1
ATOM 5440 N N . PRO B 1 341 ? 8.102 -15.008 -22.438 1 97.38 341 PRO B N 1
ATOM 5441 C CA . PRO B 1 341 ? 7.812 -13.859 -21.578 1 97.38 341 PRO B CA 1
ATOM 5442 C C . PRO B 1 341 ? 6.316 -13.641 -21.375 1 97.38 341 PRO B C 1
ATOM 5444 O O . PRO B 1 341 ? 5.508 -14.023 -22.234 1 97.38 341 PRO B O 1
ATOM 5447 N N . HIS B 1 342 ? 5.977 -12.961 -20.375 1 98.5 342 HIS B N 1
ATOM 5448 C CA . HIS B 1 342 ? 4.582 -12.812 -19.969 1 98.5 342 HIS B CA 1
ATOM 5449 C C . HIS B 1 342 ? 3.775 -12.07 -21.031 1 98.5 342 HIS B C 1
ATOM 5451 O O . HIS B 1 342 ? 2.641 -12.453 -21.328 1 98.5 342 HIS B O 1
ATOM 5457 N N . LEU B 1 343 ? 4.363 -10.992 -21.609 1 98.62 343 LEU B N 1
ATOM 5458 C CA . LEU B 1 343 ? 3.629 -10.203 -22.594 1 98.62 343 LEU B CA 1
ATOM 5459 C C . LEU B 1 343 ? 3.33 -11.039 -23.844 1 98.62 343 LEU B C 1
ATOM 5461 O O . LEU B 1 343 ? 2.17 -11.18 -24.234 1 98.62 343 LEU B O 1
ATOM 5465 N N . GLU B 1 344 ? 4.309 -11.688 -24.469 1 98.5 344 GLU B N 1
ATOM 5466 C CA . GLU B 1 344 ? 4.184 -12.453 -25.703 1 98.5 344 GLU B CA 1
ATOM 5467 C C . GLU B 1 344 ? 3.279 -13.672 -25.5 1 98.5 344 GLU B C 1
ATOM 5469 O O . GLU B 1 344 ? 2.416 -13.945 -26.344 1 98.5 344 GLU B O 1
ATOM 5474 N N . GLU B 1 345 ? 3.447 -14.297 -24.375 1 98.81 345 GLU B N 1
ATOM 5475 C CA . GLU B 1 345 ? 2.699 -15.531 -24.156 1 98.81 345 GLU B CA 1
ATOM 5476 C C . GLU B 1 345 ? 1.224 -15.242 -23.891 1 98.81 345 GLU B C 1
ATOM 5478 O O . GLU B 1 345 ? 0.363 -16.078 -24.156 1 98.81 345 GLU B O 1
ATOM 5483 N N . ALA B 1 346 ? 0.943 -14.047 -23.375 1 98.88 346 ALA B N 1
ATOM 5484 C CA . ALA B 1 346 ? -0.459 -13.672 -23.234 1 98.88 346 ALA B CA 1
ATOM 5485 C C . ALA B 1 346 ? -1.185 -13.711 -24.578 1 98.88 346 ALA B C 1
ATOM 5487 O O . ALA B 1 346 ? -2.33 -14.156 -24.656 1 98.88 346 ALA B O 1
ATOM 5488 N N . TYR B 1 347 ? -0.506 -13.242 -25.609 1 98.69 347 TYR B N 1
ATOM 5489 C CA . TYR B 1 347 ? -1.097 -13.219 -26.938 1 98.69 347 TYR B CA 1
ATOM 5490 C C . TYR B 1 347 ? -1.248 -14.633 -27.484 1 98.69 347 TYR B C 1
ATOM 5492 O O . TYR B 1 347 ? -2.285 -14.977 -28.062 1 98.69 347 TYR B O 1
ATOM 5500 N N . TRP B 1 348 ? -0.172 -15.469 -27.344 1 98.75 348 TRP B N 1
ATOM 5501 C CA . TRP B 1 348 ? -0.246 -16.844 -27.828 1 98.75 348 TRP B CA 1
ATOM 5502 C C . TRP B 1 348 ? -1.457 -17.562 -27.25 1 98.75 348 TRP B C 1
ATOM 5504 O O . TRP B 1 348 ? -2.199 -18.234 -27.984 1 98.75 348 TRP B O 1
ATOM 5514 N N . PHE B 1 349 ? -1.691 -17.359 -26 1 98.81 349 PHE B N 1
ATOM 5515 C CA . PHE B 1 349 ? -2.787 -18.062 -25.344 1 98.81 349 PHE B CA 1
ATOM 5516 C C . PHE B 1 349 ? -4.133 -17.469 -25.75 1 98.81 349 PHE B C 1
ATOM 5518 O O . PHE B 1 349 ? -5.035 -18.203 -26.156 1 98.81 349 PHE B O 1
ATOM 5525 N N . ALA B 1 350 ? -4.25 -16.203 -25.625 1 98.62 350 ALA B N 1
ATOM 5526 C CA . ALA B 1 350 ? -5.535 -15.547 -25.844 1 98.62 350 ALA B CA 1
ATOM 5527 C C . ALA B 1 350 ? -6 -15.719 -27.281 1 98.62 350 ALA B C 1
ATOM 5529 O O . ALA B 1 350 ? -7.188 -15.945 -27.531 1 98.62 350 ALA B O 1
ATOM 5530 N N . GLU B 1 351 ? -5.062 -15.641 -28.25 1 98.44 351 GLU B N 1
ATOM 5531 C CA . GLU B 1 351 ? -5.43 -15.711 -29.672 1 98.44 351 GLU B CA 1
ATOM 5532 C C . GLU B 1 351 ? -5.516 -17.156 -30.141 1 98.44 351 GLU B C 1
ATOM 5534 O O . GLU B 1 351 ? -6.184 -17.453 -31.141 1 98.44 351 GLU B O 1
ATOM 5539 N N . GLY B 1 352 ? -4.82 -18.031 -29.422 1 98.56 352 GLY B N 1
ATOM 5540 C CA . GLY B 1 352 ? -4.758 -19.406 -29.859 1 98.56 352 GLY B CA 1
ATOM 5541 C C . GLY B 1 352 ? -5.703 -20.312 -29.109 1 98.56 352 GLY B C 1
ATOM 5542 O O . GLY B 1 352 ? -6.426 -21.109 -29.703 1 98.56 352 GLY B O 1
ATOM 5543 N N . VAL B 1 353 ? -5.773 -20.203 -27.797 1 98.56 353 VAL B N 1
ATOM 5544 C CA . VAL B 1 353 ? -6.438 -21.203 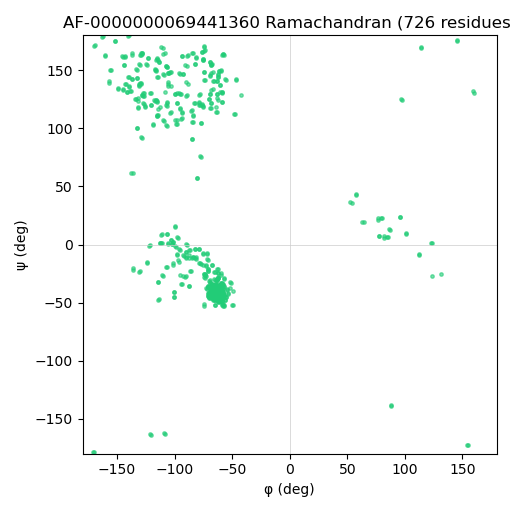-26.953 1 98.56 353 VAL B CA 1
ATOM 5545 C C . VAL B 1 353 ? -7.836 -20.703 -26.578 1 98.56 353 VAL B C 1
ATOM 5547 O O . VAL B 1 353 ? -8.797 -21.469 -26.641 1 98.56 353 VAL B O 1
ATOM 5550 N N . LEU B 1 354 ? -8.031 -19.422 -26.25 1 97.62 354 LEU B N 1
ATOM 5551 C CA . LEU B 1 354 ? -9.297 -18.906 -25.734 1 97.62 354 LEU B CA 1
ATOM 5552 C C . LEU B 1 354 ? -10.414 -19.109 -26.75 1 97.62 354 LEU B C 1
ATOM 5554 O O . LEU B 1 354 ? -11.516 -19.516 -26.391 1 97.62 354 LEU B O 1
ATOM 5558 N N . PRO B 1 355 ? -10.156 -18.812 -28.062 1 96.69 355 PRO B N 1
ATOM 5559 C CA . PRO B 1 355 ? -11.234 -19.016 -29.031 1 96.69 355 PRO B CA 1
ATOM 5560 C C . PRO B 1 355 ? -11.711 -20.469 -29.094 1 96.69 355 PRO B C 1
ATOM 5562 O O . PRO B 1 355 ? -12.898 -20.734 -29.297 1 96.69 355 PRO B O 1
ATOM 5565 N N . LEU B 1 356 ? -10.781 -21.406 -28.906 1 97.25 356 LEU B N 1
ATOM 5566 C CA . LEU B 1 356 ? -11.148 -22.812 -28.891 1 97.25 356 LEU B CA 1
ATOM 5567 C C . LEU B 1 356 ? -12.016 -23.156 -27.688 1 97.25 356 LEU B C 1
ATOM 5569 O O . LEU B 1 356 ? -12.984 -23.906 -27.812 1 97.25 356 LEU B O 1
ATOM 5573 N N . LEU B 1 357 ? -11.688 -22.594 -26.547 1 96.94 357 LEU B N 1
ATOM 5574 C CA . LEU B 1 357 ? -12.438 -22.828 -25.312 1 96.94 357 LEU B CA 1
ATOM 5575 C C . LEU B 1 357 ? -13.82 -22.188 -25.406 1 96.94 357 LEU B C 1
ATOM 5577 O O . LEU B 1 357 ? -14.797 -22.75 -24.875 1 96.94 357 LEU B O 1
ATOM 5581 N N . LYS B 1 358 ? -13.93 -21.031 -26 1 93.25 358 LYS B N 1
ATOM 5582 C CA . LYS B 1 358 ? -15.219 -20.375 -26.219 1 93.25 358 LYS B CA 1
ATOM 5583 C C . LYS B 1 358 ? -16.125 -21.25 -27.078 1 93.25 358 LYS B C 1
ATOM 5585 O O . LYS B 1 358 ? -17.312 -21.391 -26.781 1 93.25 358 LYS B O 1
ATOM 5590 N N . LYS B 1 359 ? -15.625 -21.812 -28.078 1 92 359 LYS B N 1
ATOM 5591 C CA . LYS B 1 359 ? -16.375 -22.672 -28.969 1 92 359 LYS B CA 1
ATOM 5592 C C . LYS B 1 359 ? -16.906 -23.906 -28.25 1 92 359 LYS B C 1
ATOM 5594 O O . LYS B 1 359 ? -17.984 -24.406 -28.562 1 92 359 LYS B O 1
ATOM 5599 N N . ARG B 1 360 ? -16.188 -24.281 -27.266 1 90.12 360 ARG B N 1
ATOM 5600 C CA . ARG B 1 360 ? -16.531 -25.484 -26.5 1 90.12 360 ARG B CA 1
ATOM 5601 C C . ARG B 1 360 ? -17.516 -25.141 -25.391 1 90.12 360 ARG B C 1
ATOM 5603 O O . ARG B 1 360 ? -18 -26.031 -24.688 1 90.12 360 ARG B O 1
ATOM 5610 N N . GLY B 1 361 ? -17.859 -23.938 -25.172 1 80.62 361 GLY B N 1
ATOM 5611 C CA . GLY B 1 361 ? -18.766 -23.516 -24.125 1 80.62 361 GLY B CA 1
ATOM 5612 C C . GLY B 1 361 ? -18.094 -23.391 -22.766 1 80.62 361 GLY B C 1
ATOM 5613 O O . GLY B 1 361 ? -18.781 -23.266 -21.75 1 80.62 361 GLY B O 1
ATOM 5614 N N . ALA B 1 362 ? -16.766 -23.562 -22.734 1 72.31 362 ALA B N 1
ATOM 5615 C CA . ALA B 1 362 ? -16.031 -23.469 -21.484 1 72.31 362 ALA B CA 1
ATOM 5616 C C . ALA B 1 362 ? -15.867 -22.031 -21.031 1 72.31 362 ALA B C 1
ATOM 5618 O O . ALA B 1 362 ? -15.461 -21.766 -19.906 1 72.31 362 ALA B O 1
ATOM 5619 N N . LEU B 1 363 ? -16.047 -21.156 -21.875 1 67.94 363 LEU B N 1
ATOM 5620 C CA . LEU B 1 363 ? -15.977 -19.734 -21.562 1 67.94 363 LEU B CA 1
ATOM 5621 C C . LEU B 1 363 ? -17.359 -19.109 -21.531 1 67.94 363 LEU B C 1
ATOM 5623 O O . LEU B 1 363 ? -18.266 -19.562 -22.25 1 67.94 363 LEU B O 1
ATOM 5627 N N . ALA B 1 364 ? -17.547 -18.281 -20.844 1 53.53 364 ALA B N 1
ATOM 5628 C CA . ALA B 1 364 ? -18.812 -17.547 -20.922 1 53.53 364 ALA B CA 1
ATOM 5629 C C . ALA B 1 364 ? -18.953 -16.844 -22.281 1 53.53 364 ALA B C 1
ATOM 5631 O O . ALA B 1 364 ? -17.969 -16.375 -22.844 1 53.53 364 ALA B O 1
ATOM 5632 N N . ALA B 1 365 ? -20.062 -17.016 -23.125 1 41.03 365 ALA B N 1
ATOM 5633 C CA . ALA B 1 365 ? -20.391 -16.25 -24.328 1 41.03 365 ALA B CA 1
ATOM 5634 C C . ALA B 1 365 ? -20.156 -14.758 -24.109 1 41.03 365 ALA B C 1
ATOM 5636 O O . ALA B 1 365 ? -20.359 -14.25 -23 1 41.03 365 ALA B O 1
#

Foldseek 3Di:
DFFAEEEAQPQLWFFLAQFADDLLDPDGDADPRIGHSDLVVSLLLQALCQVLDHQAYEQEDHDRGDQQLVSLLSNLVSHDRHAYAGEDEQPLDALLVVLQSQQVSCVSNVRRYAYEYDLDFFQNNCVVSPHNDDPLVSLVSVLVSLVCSVVQLVPFQDADDDDNDGDGRRHYPHHHPPHHFYEYEAQDPSNLLSCLPGGAEYEAADDDLVVVLVRVVVSQVSNVVVVHGHAYAYEAEEQADQFFVVQVVSLVVNLVVDDLVLLVVLLVVQCPIRGPRSVVLSVQQVSPDPPQCSDQQKGQSSSSRHTDRRIYRTGYLVSSLVSVVSNVVSRHRYYYYAYHRRSVVSCNNSVRNVVVCVVVVSHDD/DFFAEEEAQPQLWFFLAQFADDLLDPDGDADPRIGHSDLVVSLLLQALCQVLDHQAYEQEDHDRGDQQLVSLLSNLVSHDRHAYAGEDEQPLDALLVVLQSQQVSCVSNVRRYAYEYDLDFFQNRCVVSPHNDDPLVSLVSVLVSLVCSVVQLVPFQDADDDDNDGDGRRHYPHHHPPHHFYEYEAQDPSNLLSCLPGGAEYEAADDDLVVVLVRVVVSQVSNVVVVDGHAYAYEAEEQADQFFVVQVVSLVVNLVVDDLVLLVVLLVVQCPISGPRSVVLSVQQVSHDPPQCSDQQKGQSSSSHHTDRRIYRTGYLVSSLVSVVSNVVSRHRYYYYAYHRRSVVSCNNSVRNVVVCVVVVSHPD

Radius of gyration: 27.12 Å; Cα contacts (8 Å, |Δi|>4): 1648; chains: 2; bounding box: 50×79×60 Å

Secondary structure (DSSP, 8-state):
--BEEEEE--TT-B-SS-----TT-S-----TT-B---HHHHHHHHHHHHHHT-SEEEE--STTSPPHHHHHHHTGGG-SS-EEEEEE-TTSS-HHHHHHHHHHHHHHHTS-EEEEE-----HHHHHHTT----HHHHHHHHHHHHHHHHHHHTTS-EEEE-SS-EEEEE--SS--SSPPEEEEE--STTTHHHHHHH-SEEEEE---HHHHHHHHHHHHHHHHHTT---EEEEEEEEEEESSHHHHHHHHHHHHHT--HHHHHHHHHHHHT-S-HHHHHHHHHHTT-STT-EEETTEE-GGGGT-SS---EEEEEHHHHHHHHHHHHHTT--EEEEE-SSHHHHHHHHHHHTHHHHHHTT-B--/--BEEEEE--TT-B-SS-----TT-S-----TT-B---HHHHHHHHHHHHHHT-SEEEE--STTSPPHHHHHHHTGGG-SS-EEEEEE-TTSS-HHHHHHHHHHHHHHHTS-EEEEE-----HHHHHHTT----HHHHHHHHHHHHHHHHHHHTTS-EEEE-SS-EEEEE--SS--SSPPEEEEE--STTTHHHHHHH-SEEEEE---HHHHHHHHHHHHHHHHHTT---EEEEEEEEEEESSHHHHHHHHHHHHHT--HHHHHHHHHHHHT-S-HHHHHHHHHHTT-STT-EEETTEE-GGGGT-SS---EEEEEHHHHHHHHHHHHHTT--EEEEE-SSHHHHHHHHHHHTHHHHHHTT-B--

Sequence (730 aa):
MAAKFFWFLPTNGDSRSIVGASHASTHHTVPEGYREPSLRYLGEVARAADRLGFEGVLTPTGTWCEDAWLTAAGLLDQTERLKFLVAFRPGLVPPTLAAQQAATLQRFSNGRLLLNVVSGGDDAEQRRFGDWLTHDERYERTGEFLQIVRDIWRGSPVDFSGKHYTVTDARVSEPPSPLPELYFGGSSPAALPIAADHVDVYLTWGEPPAAAAAKIEAVRALAKERGRTLRFGIRLHTISRDTSEAAWAVANSLVGELTPDQIAKATALHSKSESEGQRRMTALHGGRLDKLEIYPNLWAGVGLVRGGAGTALVGSHEEVANLISEYHALGFDEFILSGYPHLEEAYWFAEGVLPLLKKRGALAAMAAKFFWFLPTNGDSRSIVGASHASTHHTVPEGYREPSLRYLGEVARAADRLGFEGVLTPTGTWCEDAWLTAAGLLDQTERLKFLVAFRPGLVPPTLAAQQAATLQRFSNGRLLLNVVSGGDDAEQRRFGDWLTHDERYERTGEFLQIVRDIWRGSPVDFSGKHYTVTDARVSEPPSPLPELYFGGSSPAALPIAADHVDVYLTWGEPPAAAAAKIEAVRALAKERGRTLRFGIRLHTISRDTSEAAWAVANSLVGELTPDQIAKATALHSKSESEGQRRMTALHGGRLDKLEIYPNLWAGVGLVRGGAGTALVGSHEEVANLISEYHALGFDEFILSGYPHLEEAYWFAEGVLPLLKKRGALAA

Nearest PDB structures (foldseek):
  7jyb-assembly1_C  TM=9.755E-01  e=2.314E-50  Pseudomonas fluorescens Pf0-1
  7jw9-assembly1_B  TM=9.649E-01  e=1.612E-50  Pseudomonas fluorescens Pf0-1
  7k14-assembly1_B  TM=9.758E-01  e=2.579E-49  Pseudomonas fluorescens Pf0-1
  8t0u-assembly1_C  TM=8.535E-01  e=2.120E-28  Pseudomonas fluorescens Pf0-1
  8t0w-assembly2_F  TM=8.431E-01  e=3.233E-28  Pseudomonas fluorescens Pf0-1